Protein 2ZNE (pdb70)

Foldseek 3Di:
DLVVLVVVCCVLCPVPPQWHALVSVQVVDDLQDPDTQPSVLSQVLQVVQDPPPPRTGGSVSVVVSVVVLVVLVVLVPVLVVVPPQWAALVSLVVSCVVVPDDDDSVVSVVLQVVQAPPPPRTHTSRSVSVSVVLVVVLVVLVVVACPVPPRDGDDDPVSVVVSVVVVD/DVVLVVVVVCLCVVPPQWRALVSVQVVDDQPPPDTQDSVLSQVLQVVQVPDPPRTGGSVSVVVSVVVLVVLVVLQVVLVVVPPQWHALVSVCVSVVVVPDDDDSVVSQVLQVVQDPPPPRTHISSSSSVSVVVVVVLVVLVVVQPVVPPPDGDDDPVVVVVSVVVVD/DDPDDPDCPDPPSVD/DPDPDDDDPDDD

B-factor: mean 37.7, std 9.94, range [20.04, 76.92]

InterPro domains:
  IPR002048 EF-hand domain [PF13499] (30-88)
  IPR002048 EF-hand domain [PF13499] (93-154)
  IPR002048 EF-hand domain [PS50222] (23-58)
  IPR002048 EF-hand domain [PS50222] (90-125)
  IPR002048 EF-hand domain [PS50222] (156-191)
  IPR002048 EF-hand domain [SM00054] (27-55)
  IPR002048 EF-hand domain [SM00054] (64-92)
  IPR002048 EF-hand domain [SM00054] (94-122)
  IPR002048 EF-hand domain [SM00054] (130-158)
  IPR002048 EF-hand domain [SM00054] (160-190)
  IPR011992 EF-hand domain pair [SSF47473] (25-187)
  IPR018247 EF-Hand 1, calcium-binding site [PS00018] (36-48)
  IPR018247 EF-Hand 1, calcium-binding site [PS00018] (103-115)
  IPR051426 Peflin/Sorcin Calcium-Binding [PTHR46212] (7-190)

Nearest PDB structures (foldseek):
  5jjg-assembly1_A-2  TM=9.719E-01  e=2.486E-27  Mus musculus
  2zn9-assembly1_B  TM=9.732E-01  e=5.932E-27  Homo sapiens
  3aak-assembly1_A-2  TM=9.636E-01  e=5.932E-27  Homo sapiens
  5gqq-assembly1_C  TM=9.433E-01  e=2.791E-27  Homo sapiens
  1hqv-assembly1_A  TM=9.757E-01  e=5.372E-26  Mus musculus

Structure (mmCIF, N/CA/C/O backbone):
data_2ZNE
#
_entry.id   2ZNE
#
_cell.length_a   47.449
_cell.length_b   88.509
_cell.length_c   211.556
_cell.angle_alpha   90.00
_cell.angle_beta   90.00
_cell.angle_gamma   90.00
#
_symmetry.space_group_name_H-M   'C 2 2 21'
#
loop_
_entity.id
_entity.type
_entity.pdbx_description
1 polymer 'Programmed cell death protein 6'
2 polymer '16-meric peptide from Programmed cell death 6-interacting protein'
3 non-polymer 'ZINC ION'
4 non-polymer 'SODIUM ION'
5 water water
#
loop_
_atom_site.group_PDB
_atom_site.id
_atom_site.type_symbol
_atom_site.label_atom_id
_atom_site.label_alt_id
_atom_site.label_comp_id
_atom_site.label_asym_id
_atom_site.label_entity_id
_atom_site.label_seq_id
_atom_site.pdbx_PDB_ins_code
_atom_site.Cartn_x
_atom_site.Cartn_y
_atom_site.Cartn_z
_atom_site.occupancy
_atom_site.B_iso_or_equiv
_atom_site.auth_seq_id
_atom_site.auth_comp_id
_atom_site.auth_asym_id
_atom_site.auth_atom_id
_atom_site.pdbx_PDB_model_num
ATOM 1 N N . ASP A 1 2 ? 5.188 -19.061 10.555 1.00 51.23 24 ASP A N 1
ATOM 2 C CA . ASP A 1 2 ? 4.281 -18.053 11.170 1.00 50.00 24 ASP A CA 1
ATOM 3 C C . ASP A 1 2 ? 2.992 -17.809 10.402 1.00 48.55 24 ASP A C 1
ATOM 4 O O . ASP A 1 2 ? 2.666 -16.689 9.981 1.00 48.03 24 ASP A O 1
ATOM 9 N N . GLN A 1 3 ? 2.263 -18.908 10.269 1.00 46.89 25 GLN A N 1
ATOM 10 C CA . GLN A 1 3 ? 0.968 -18.949 9.630 1.00 45.64 25 GLN A CA 1
ATOM 11 C C . GLN A 1 3 ? -0.059 -18.111 10.366 1.00 43.87 25 GLN A C 1
ATOM 12 O O . GLN A 1 3 ? -1.056 -17.670 9.776 1.00 43.38 25 GLN A O 1
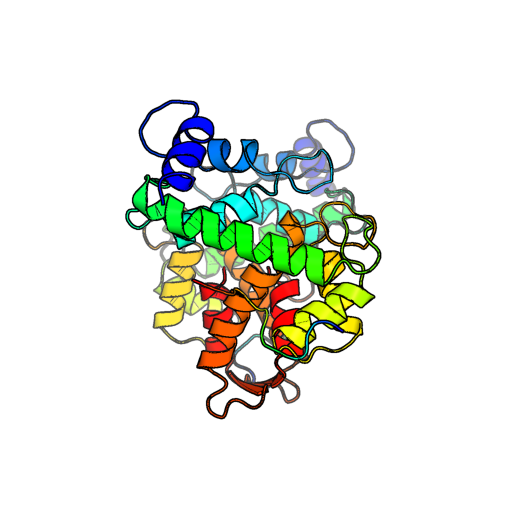ATOM 18 N N . SER A 1 4 ? 0.205 -17.868 11.650 1.00 41.75 26 SER A N 1
ATOM 19 C CA . SER A 1 4 ? -0.670 -17.047 12.468 1.00 40.31 26 SER A CA 1
ATOM 20 C C . SER A 1 4 ? -0.628 -15.588 12.027 1.00 38.99 26 SER A C 1
ATOM 21 O O . SER A 1 4 ? -1.674 -14.938 11.869 1.00 38.84 26 SER A O 1
ATOM 24 N N . PHE A 1 5 ? 0.586 -15.067 11.858 1.00 37.76 27 PHE A N 1
ATOM 25 C CA . PHE A 1 5 ? 0.748 -13.746 11.273 1.00 36.74 27 PHE A CA 1
ATOM 26 C C . PHE A 1 5 ? 0.060 -13.698 9.879 1.00 35.39 27 PHE A C 1
ATOM 27 O O . PHE A 1 5 ? -0.812 -12.861 9.632 1.00 35.27 27 PHE A O 1
ATOM 35 N N . LEU A 1 6 ? 0.423 -14.622 9.003 1.00 34.32 28 LEU A N 1
ATOM 36 C CA . LEU A 1 6 ? -0.126 -14.679 7.639 1.00 34.37 28 LEU A CA 1
ATOM 37 C C . LEU A 1 6 ? -1.649 -14.702 7.571 1.00 34.30 28 LEU A C 1
ATOM 38 O O . LEU A 1 6 ? -2.241 -14.131 6.656 1.00 34.02 28 LEU A O 1
ATOM 43 N N . TRP A 1 7 ? -2.277 -15.356 8.551 1.00 34.67 29 TRP A N 1
ATOM 44 C CA . TRP A 1 7 ? -3.729 -15.436 8.639 1.00 34.86 29 TRP A CA 1
ATOM 45 C C . TRP A 1 7 ? -4.378 -14.085 8.948 1.00 34.97 29 TRP A C 1
ATOM 46 O O . TRP A 1 7 ? -5.401 -13.733 8.359 1.00 35.07 29 TRP A O 1
ATOM 57 N N . ASN A 1 8 ? -3.763 -13.322 9.856 1.00 35.54 30 ASN A N 1
ATOM 58 C CA . ASN A 1 8 ? -4.136 -11.944 10.126 1.00 35.41 30 ASN A CA 1
ATOM 59 C C . ASN A 1 8 ? -3.955 -11.053 8.888 1.00 35.13 30 ASN A C 1
ATOM 60 O O . ASN A 1 8 ? -4.786 -10.171 8.615 1.00 34.62 30 ASN A O 1
ATOM 65 N N . VAL A 1 9 ? -2.839 -11.256 8.173 1.00 34.43 31 VAL A N 1
ATOM 66 C CA . VAL A 1 9 ? -2.570 -10.552 6.915 1.00 33.56 31 VAL A CA 1
ATOM 67 C C . VAL A 1 9 ? -3.679 -10.898 5.920 1.00 33.25 31 VAL A C 1
ATOM 68 O O . VAL A 1 9 ? -4.283 -10.005 5.345 1.00 32.24 31 VAL A O 1
ATOM 72 N N . PHE A 1 10 ? -3.950 -12.192 5.754 1.00 32.97 32 PHE A N 1
ATOM 73 C CA . PHE A 1 10 ? -4.941 -12.657 4.800 1.00 34.22 32 PHE A CA 1
ATOM 74 C C . PHE A 1 10 ? -6.282 -11.970 5.011 1.00 35.18 32 PHE A C 1
ATOM 75 O O . PHE A 1 10 ? -6.857 -11.383 4.075 1.00 34.54 32 PHE A O 1
ATOM 83 N N . GLN A 1 11 ? -6.757 -12.027 6.258 1.00 36.71 33 GLN A N 1
ATOM 84 C CA . GLN A 1 11 ? -8.028 -11.429 6.656 1.00 37.71 33 GLN A CA 1
ATOM 85 C C . GLN A 1 11 ? -8.149 -9.947 6.355 1.00 38.28 33 GLN A C 1
ATOM 86 O O . GLN A 1 11 ? -9.184 -9.489 5.909 1.00 38.80 33 GLN A O 1
ATOM 92 N N . ARG A 1 12 ? -7.095 -9.199 6.636 1.00 39.25 34 ARG A N 1
ATOM 93 C CA . ARG A 1 12 ? -6.993 -7.780 6.283 1.00 40.30 34 ARG A CA 1
ATOM 94 C C . ARG A 1 12 ? -7.047 -7.561 4.749 1.00 40.18 34 ARG A C 1
ATOM 95 O O . ARG A 1 12 ? -7.683 -6.624 4.267 1.00 40.49 34 ARG A O 1
ATOM 103 N N . VAL A 1 13 ? -6.376 -8.430 3.994 1.00 40.11 35 VAL A N 1
ATOM 104 C CA . VAL A 1 13 ? -6.298 -8.312 2.527 1.00 40.17 35 VAL A CA 1
ATOM 105 C C . VAL A 1 13 ? -7.615 -8.766 1.861 1.00 40.73 35 VAL A C 1
ATOM 106 O O . VAL A 1 13 ? -8.087 -8.146 0.906 1.00 40.78 35 VAL A O 1
ATOM 110 N N . ASP A 1 14 ? -8.199 -9.831 2.398 1.00 41.69 36 ASP A N 1
ATOM 111 C CA . ASP A 1 14 ? -9.462 -10.394 1.927 1.00 43.29 36 ASP A CA 1
ATOM 112 C C . ASP A 1 14 ? -10.652 -9.490 2.286 1.00 44.32 36 ASP A C 1
ATOM 113 O O . ASP A 1 14 ? -11.489 -9.854 3.113 1.00 43.66 36 ASP A O 1
ATOM 118 N N . LYS A 1 15 ? -10.731 -8.328 1.645 1.00 45.67 37 LYS A N 1
ATOM 119 C CA . LYS A 1 15 ? -11.596 -7.261 2.135 1.00 48.12 37 LYS A CA 1
ATOM 120 C C . LYS A 1 15 ? -13.074 -7.640 2.209 1.00 49.40 37 LYS A C 1
ATOM 121 O O . LYS A 1 15 ? -13.723 -7.378 3.216 1.00 50.00 37 LYS A O 1
ATOM 127 N N . ASP A 1 16 ? -13.589 -8.285 1.168 1.00 50.59 38 ASP A N 1
ATOM 128 C CA . ASP A 1 16 ? -14.988 -8.703 1.158 1.00 51.50 38 ASP A CA 1
ATOM 129 C C . ASP A 1 16 ? -15.279 -9.964 1.998 1.00 51.51 38 ASP A C 1
ATOM 130 O O . ASP A 1 16 ? -16.405 -10.480 1.985 1.00 51.94 38 ASP A O 1
ATOM 135 N N . ARG A 1 17 ? -14.260 -10.451 2.707 1.00 51.29 39 ARG A N 1
ATOM 136 C CA . ARG A 1 17 ? -14.340 -11.663 3.539 1.00 50.88 39 ARG A CA 1
ATOM 137 C C . ARG A 1 17 ? -14.822 -12.895 2.787 1.00 49.96 39 ARG A C 1
ATOM 138 O O . ARG A 1 17 ? -15.519 -13.730 3.360 1.00 49.72 39 ARG A O 1
ATOM 146 N N . SER A 1 18 ? -14.429 -13.018 1.515 1.00 48.68 40 SER A N 1
ATOM 147 C CA . SER A 1 18 ? -14.848 -14.153 0.675 1.00 47.17 40 SER A CA 1
ATOM 148 C C . SER A 1 18 ? -14.120 -15.454 0.979 1.00 45.72 40 SER A C 1
ATOM 149 O O . SER A 1 18 ? -14.601 -16.523 0.599 1.00 45.78 40 SER A O 1
ATOM 152 N N . GLY A 1 19 ? -12.967 -15.368 1.643 1.00 43.95 41 GLY A N 1
ATOM 153 C CA . GLY A 1 19 ? -12.141 -16.557 1.939 1.00 41.90 41 GLY A CA 1
ATOM 154 C C . GLY A 1 19 ? -11.094 -16.820 0.864 1.00 41.21 41 GLY A C 1
ATOM 155 O O . GLY A 1 19 ? -10.255 -17.734 0.983 1.00 40.75 41 GLY A O 1
ATOM 156 N N . VAL A 1 20 ? -11.162 -15.999 -0.188 1.00 40.19 42 VAL A N 1
ATOM 157 C CA . VAL A 1 20 ? -10.262 -16.028 -1.330 1.00 38.88 42 VAL A CA 1
ATOM 158 C C . VAL A 1 20 ? -9.815 -14.591 -1.589 1.00 38.18 42 VAL A C 1
ATOM 159 O O . VAL A 1 20 ? -10.642 -13.667 -1.510 1.00 38.13 42 VAL A O 1
ATOM 163 N N . ILE A 1 21 ? -8.517 -14.405 -1.865 1.00 36.76 43 ILE A N 1
ATOM 164 C CA . ILE A 1 21 ? -7.979 -13.088 -2.275 1.00 35.97 43 ILE A CA 1
ATOM 165 C C . ILE A 1 21 ? -8.002 -12.934 -3.808 1.00 36.21 43 ILE A C 1
ATOM 166 O O . ILE A 1 21 ? -7.362 -13.704 -4.543 1.00 36.23 43 ILE A O 1
ATOM 171 N N . SER A 1 22 ? -8.736 -11.927 -4.266 1.00 36.05 44 SER A N 1
ATOM 172 C CA . SER A 1 22 ? -8.883 -11.638 -5.680 1.00 36.52 44 SER A CA 1
ATOM 173 C C . SER A 1 22 ? -7.698 -10.803 -6.157 1.00 37.28 44 SER A C 1
ATOM 174 O O . SER A 1 22 ? -6.829 -10.430 -5.357 1.00 37.32 44 SER A O 1
ATOM 177 N N . ASP A 1 23 ? -7.681 -10.478 -7.451 1.00 38.16 45 ASP A N 1
ATOM 178 C CA . ASP A 1 23 ? -6.597 -9.680 -8.032 1.00 38.76 45 ASP A CA 1
ATOM 179 C C . ASP A 1 23 ? -6.645 -8.253 -7.530 1.00 37.83 45 ASP A C 1
ATOM 180 O O . ASP A 1 23 ? -5.601 -7.624 -7.310 1.00 37.45 45 ASP A O 1
ATOM 185 N N . THR A 1 24 ? -7.855 -7.732 -7.376 1.00 36.97 46 THR A N 1
ATOM 186 C CA . THR A 1 24 ? -8.002 -6.340 -6.976 1.00 37.18 46 THR A CA 1
ATOM 187 C C . THR A 1 24 ? -7.751 -6.145 -5.469 1.00 36.12 46 THR A C 1
ATOM 188 O O . THR A 1 24 ? -7.234 -5.108 -5.040 1.00 36.57 46 THR A O 1
ATOM 192 N N . GLU A 1 25 ? -8.060 -7.166 -4.688 1.00 35.06 47 GLU A N 1
ATOM 193 C CA . GLU A 1 25 ? -7.657 -7.193 -3.292 1.00 34.45 47 GLU A CA 1
ATOM 194 C C . GLU A 1 25 ? -6.125 -7.300 -3.114 1.00 33.80 47 GLU A C 1
ATOM 195 O O . GLU A 1 25 ? -5.552 -6.608 -2.279 1.00 32.35 47 GLU A O 1
ATOM 201 N N . LEU A 1 26 ? -5.461 -8.156 -3.890 1.00 33.75 48 LEU A N 1
ATOM 202 C CA . LEU A 1 26 ? -4.002 -8.309 -3.726 1.00 33.57 48 LEU A CA 1
ATOM 203 C C . LEU A 1 26 ? -3.255 -7.042 -4.094 1.00 33.68 48 LEU A C 1
ATOM 204 O O . LEU A 1 26 ? -2.277 -6.673 -3.438 1.00 33.57 48 LEU A O 1
ATOM 209 N N . GLN A 1 27 ? -3.737 -6.370 -5.135 1.00 33.96 49 GLN A N 1
ATOM 210 C CA . GLN A 1 27 ? -3.112 -5.158 -5.642 1.00 34.20 49 GLN A CA 1
ATOM 211 C C . GLN A 1 27 ? -3.092 -4.030 -4.612 1.00 34.35 49 GLN A C 1
ATOM 212 O O . GLN A 1 27 ? -2.093 -3.310 -4.476 1.00 34.61 49 GLN A O 1
ATOM 218 N N . GLN A 1 28 ? -4.194 -3.872 -3.890 1.00 34.46 50 GLN A N 1
ATOM 219 C CA . GLN A 1 28 ? -4.276 -2.841 -2.855 1.00 35.15 50 GLN A CA 1
ATOM 220 C C . GLN A 1 28 ? -3.253 -3.106 -1.731 1.00 34.55 50 GLN A C 1
ATOM 221 O O . GLN A 1 28 ? -2.579 -2.189 -1.250 1.00 35.43 50 GLN A O 1
ATOM 227 N N . ALA A 1 29 ? -3.052 -4.380 -1.417 1.00 32.70 51 ALA A N 1
ATOM 228 C CA . ALA A 1 29 ? -2.078 -4.807 -0.427 1.00 31.17 51 ALA A CA 1
ATOM 229 C C . ALA A 1 29 ? -0.593 -4.655 -0.839 1.00 30.84 51 ALA A C 1
ATOM 230 O O . ALA A 1 29 ? 0.302 -4.762 0.001 1.00 29.27 51 ALA A O 1
ATOM 232 N N . LEU A 1 30 ? -0.313 -4.433 -2.127 1.00 30.87 52 LEU A N 1
ATOM 233 C CA . LEU A 1 30 ? 1.088 -4.440 -2.578 1.00 30.59 52 LEU A CA 1
ATOM 234 C C . LEU A 1 30 ? 1.612 -3.038 -2.832 1.00 30.51 52 LEU A C 1
ATOM 235 O O . LEU A 1 30 ? 0.910 -2.210 -3.358 1.00 30.33 52 LEU A O 1
ATOM 240 N N . SER A 1 31 ? 2.854 -2.776 -2.472 1.00 32.11 53 SER A N 1
ATOM 241 C CA . SER A 1 31 ? 3.501 -1.504 -2.848 1.00 34.36 53 SER A CA 1
ATOM 242 C C . SER A 1 31 ? 4.670 -1.690 -3.835 1.00 35.45 53 SER A C 1
ATOM 243 O O . SER A 1 31 ? 5.496 -2.592 -3.671 1.00 34.61 53 SER A O 1
ATOM 246 N N . ASN A 1 32 ? 4.705 -0.850 -4.870 1.00 37.81 54 ASN A N 1
ATOM 247 C CA . ASN A 1 32 ? 5.861 -0.794 -5.791 1.00 40.58 54 ASN A CA 1
ATOM 248 C C . ASN A 1 32 ? 6.882 0.315 -5.449 1.00 41.76 54 ASN A C 1
ATOM 249 O O . ASN A 1 32 ? 7.835 0.574 -6.211 1.00 42.15 54 ASN A O 1
ATOM 254 N N . GLY A 1 33 ? 6.663 0.969 -4.304 1.00 43.26 55 GLY A N 1
ATOM 255 C CA . GLY A 1 33 ? 7.600 1.963 -3.765 1.00 43.65 55 GLY A CA 1
ATOM 256 C C . GLY A 1 33 ? 7.236 3.382 -4.170 1.00 43.99 55 GLY A C 1
ATOM 257 O O . GLY A 1 33 ? 7.853 4.357 -3.707 1.00 45.19 55 GLY A O 1
ATOM 258 N N . THR A 1 34 ? 6.249 3.498 -5.050 1.00 43.15 56 THR A N 1
ATOM 259 C CA . THR A 1 34 ? 5.849 4.774 -5.606 1.00 42.00 56 THR A CA 1
ATOM 260 C C . THR A 1 34 ? 4.383 4.947 -5.238 1.00 41.76 56 THR A C 1
ATOM 261 O O . THR A 1 34 ? 3.839 4.163 -4.417 1.00 41.35 56 THR A O 1
ATOM 265 N N . TRP A 1 35 ? 3.741 5.942 -5.860 1.00 41.03 57 TRP A N 1
ATOM 266 C CA . TRP A 1 35 ? 2.328 6.279 -5.590 1.00 40.64 57 TRP A CA 1
ATOM 267 C C . TRP A 1 35 ? 1.387 5.812 -6.703 1.00 40.63 57 TRP A C 1
ATOM 268 O O . TRP A 1 35 ? 0.222 6.242 -6.797 1.00 40.79 57 TRP A O 1
ATOM 279 N N . THR A 1 36 ? 1.906 4.925 -7.549 1.00 40.51 58 THR A N 1
ATOM 280 C CA . THR A 1 36 ? 1.110 4.271 -8.596 1.00 40.23 58 THR A CA 1
ATOM 281 C C . THR A 1 36 ? 0.726 2.889 -8.109 1.00 39.60 58 THR A C 1
ATOM 282 O O . THR A 1 36 ? 1.503 2.258 -7.381 1.00 39.63 58 THR A O 1
ATOM 286 N N . PRO A 1 37 ? -0.483 2.423 -8.486 1.00 38.85 59 PRO A N 1
ATOM 287 C CA . PRO A 1 37 ? -0.924 1.076 -8.153 1.00 37.92 59 PRO A CA 1
ATOM 288 C C . PRO A 1 37 ? 0.030 0.015 -8.716 1.00 36.97 59 PRO A C 1
ATOM 289 O O . PRO A 1 37 ? 0.550 0.172 -9.823 1.00 36.53 59 PRO A O 1
ATOM 293 N N . PHE A 1 38 ? 0.249 -1.042 -7.937 1.00 34.59 60 PHE A N 1
ATOM 294 C CA . PHE A 1 38 ? 1.106 -2.143 -8.329 1.00 32.85 60 PHE A CA 1
ATOM 295 C C . PHE A 1 38 ? 0.619 -2.646 -9.690 1.00 31.92 60 PHE A C 1
ATOM 296 O O . PHE A 1 38 ? -0.573 -2.828 -9.881 1.00 32.04 60 PHE A O 1
ATOM 304 N N . ASN A 1 39 ? 1.541 -2.829 -10.634 1.00 31.42 61 ASN A N 1
ATOM 305 C CA . ASN A 1 39 ? 1.219 -3.310 -11.995 1.00 31.16 61 ASN A CA 1
ATOM 306 C C . ASN A 1 39 ? 0.148 -4.423 -11.990 1.00 30.81 61 ASN A C 1
ATOM 307 O O . ASN A 1 39 ? 0.389 -5.506 -11.463 1.00 30.91 61 ASN A O 1
ATOM 312 N N . PRO A 1 40 ? -1.060 -4.143 -12.528 1.00 30.96 62 PRO A N 1
ATOM 313 C CA . PRO A 1 40 ? -2.130 -5.161 -12.496 1.00 30.50 62 PRO A CA 1
ATOM 314 C C . PRO A 1 40 ? -1.828 -6.436 -13.288 1.00 30.38 62 PRO A C 1
ATOM 315 O O . PRO A 1 40 ? -2.346 -7.504 -12.954 1.00 30.29 62 PRO A O 1
ATOM 319 N N . VAL A 1 41 ? -0.997 -6.326 -14.326 1.00 30.33 63 VAL A N 1
ATOM 320 C CA . VAL A 1 41 ? -0.546 -7.510 -15.059 1.00 29.69 63 VAL A CA 1
ATOM 321 C C . VAL A 1 41 ? 0.352 -8.370 -14.166 1.00 28.60 63 VAL A C 1
ATOM 322 O O . VAL A 1 41 ? 0.196 -9.565 -14.130 1.00 28.42 63 VAL A O 1
ATOM 326 N N . THR A 1 42 ? 1.290 -7.748 -13.453 1.00 28.80 64 THR A N 1
ATOM 327 C CA . THR A 1 42 ? 2.137 -8.448 -12.496 1.00 29.21 64 THR A CA 1
ATOM 328 C C . THR A 1 42 ? 1.303 -9.149 -11.409 1.00 29.28 64 THR A C 1
ATOM 329 O O . THR A 1 42 ? 1.593 -10.306 -11.051 1.00 28.84 64 THR A O 1
ATOM 333 N N . VAL A 1 43 ? 0.277 -8.440 -10.920 1.00 28.58 65 VAL A N 1
ATOM 334 C CA . VAL A 1 43 ? -0.668 -8.957 -9.926 1.00 29.75 65 VAL A CA 1
ATOM 335 C C . VAL A 1 43 ? -1.347 -10.238 -10.429 1.00 29.89 65 VAL A C 1
ATOM 336 O O . VAL A 1 43 ? -1.378 -11.246 -9.719 1.00 30.18 65 VAL A O 1
ATOM 340 N N . ARG A 1 44 ? -1.897 -10.183 -11.646 1.00 30.25 66 ARG A N 1
ATOM 341 C CA . ARG A 1 44 ? -2.590 -11.327 -12.251 1.00 31.15 66 ARG A CA 1
ATOM 342 C C . ARG A 1 44 ? -1.686 -12.544 -12.505 1.00 29.99 66 ARG A C 1
ATOM 343 O O . ARG A 1 44 ? -2.106 -13.699 -12.327 1.00 29.79 66 ARG A O 1
ATOM 351 N N . SER A 1 45 ? -0.450 -12.286 -12.913 1.00 28.63 67 SER A N 1
ATOM 352 C CA . SER A 1 45 ? 0.558 -13.358 -13.048 1.00 27.79 67 SER A CA 1
ATOM 353 C C . SER A 1 45 ? 0.876 -14.031 -11.705 1.00 27.03 67 SER A C 1
ATOM 354 O O . SER A 1 45 ? 0.972 -15.243 -11.627 1.00 26.66 67 SER A O 1
ATOM 357 N N . ILE A 1 46 ? 1.074 -13.240 -10.656 1.00 27.00 68 ILE A N 1
ATOM 358 C CA . ILE A 1 46 ? 1.310 -13.796 -9.315 1.00 27.23 68 ILE A CA 1
ATOM 359 C C . ILE A 1 46 ? 0.099 -14.639 -8.878 1.00 28.15 68 ILE A C 1
ATOM 360 O O . ILE A 1 46 ? 0.280 -15.755 -8.411 1.00 28.51 68 ILE A O 1
ATOM 365 N N . ILE A 1 47 ? -1.121 -14.133 -9.060 1.00 29.66 69 ILE A N 1
ATOM 366 C CA . ILE A 1 47 ? -2.324 -14.945 -8.756 1.00 31.85 69 ILE A CA 1
ATOM 367 C C . ILE A 1 47 ? -2.334 -16.275 -9.548 1.00 32.89 69 ILE A C 1
ATOM 368 O O . ILE A 1 47 ? -2.539 -17.320 -8.957 1.00 33.38 69 ILE A O 1
ATOM 373 N N . SER A 1 48 ? -2.101 -16.219 -10.875 1.00 34.07 70 SER A N 1
ATOM 374 C CA . SER A 1 48 ? -2.013 -17.419 -11.740 1.00 34.72 70 SER A CA 1
ATOM 375 C C . SER A 1 48 ? -0.971 -18.450 -11.309 1.00 35.45 70 SER A C 1
ATOM 376 O O . SER A 1 48 ? -1.223 -19.659 -11.314 1.00 35.48 70 SER A O 1
ATOM 379 N N . MET A 1 49 ? 0.212 -17.963 -10.972 1.00 35.78 71 MET A N 1
ATOM 380 C CA . MET A 1 49 ? 1.304 -18.795 -10.498 1.00 36.53 71 MET A CA 1
ATOM 381 C C . MET A 1 49 ? 0.966 -19.602 -9.249 1.00 36.27 71 MET A C 1
ATOM 382 O O . MET A 1 49 ? 1.472 -20.703 -9.097 1.00 36.43 71 MET A O 1
ATOM 387 N N . PHE A 1 50 ? 0.119 -19.065 -8.367 1.00 36.35 72 PHE A N 1
ATOM 388 C CA . PHE A 1 50 ? -0.154 -19.717 -7.087 1.00 36.82 72 PHE A CA 1
ATOM 389 C C . PHE A 1 50 ? -1.577 -20.268 -6.928 1.00 38.59 72 PHE A C 1
ATOM 390 O O . PHE A 1 50 ? -1.817 -21.113 -6.074 1.00 39.03 72 PHE A O 1
ATOM 398 N N . ASP A 1 51 ? -2.525 -19.798 -7.727 1.00 40.09 73 ASP A N 1
ATOM 399 C CA . ASP A 1 51 ? -3.868 -20.374 -7.696 1.00 41.92 73 ASP A CA 1
ATOM 400 C C . ASP A 1 51 ? -3.810 -21.783 -8.308 1.00 43.67 73 ASP A C 1
ATOM 401 O O . ASP A 1 51 ? -3.272 -21.979 -9.403 1.00 44.20 73 ASP A O 1
ATOM 406 N N . ARG A 1 52 ? -4.320 -22.770 -7.577 1.00 45.84 74 ARG A N 1
ATOM 407 C CA . ARG A 1 52 ? -4.245 -24.170 -8.011 1.00 47.55 74 ARG A CA 1
ATOM 408 C C . ARG A 1 52 ? -5.636 -24.711 -8.364 1.00 48.39 74 ARG A C 1
ATOM 409 O O . ARG A 1 52 ? -5.793 -25.863 -8.758 1.00 48.60 74 ARG A O 1
ATOM 417 N N . GLU A 1 53 ? -6.635 -23.850 -8.226 1.00 49.11 75 GLU A N 1
ATOM 418 C CA . GLU A 1 53 ? -8.024 -24.249 -8.287 1.00 50.01 75 GLU A CA 1
ATOM 419 C C . GLU A 1 53 ? -8.700 -23.508 -9.432 1.00 50.08 75 GLU A C 1
ATOM 420 O O . GLU A 1 53 ? -9.905 -23.654 -9.638 1.00 50.87 75 GLU A O 1
ATOM 426 N N . ASN A 1 54 ? -7.914 -22.719 -10.168 1.00 49.90 76 ASN A N 1
ATOM 427 C CA . ASN A 1 54 ? -8.391 -21.920 -11.304 1.00 49.93 76 ASN A CA 1
ATOM 428 C C . ASN A 1 54 ? -9.618 -21.074 -10.987 1.00 49.31 76 ASN A C 1
ATOM 429 O O . ASN A 1 54 ? -10.620 -21.111 -11.710 1.00 49.69 76 ASN A O 1
ATOM 434 N N . LYS A 1 55 ? -9.518 -20.297 -9.912 1.00 48.34 77 LYS A N 1
ATOM 435 C CA . LYS A 1 55 ? -10.622 -19.493 -9.397 1.00 46.89 77 LYS A CA 1
ATOM 436 C C . LYS A 1 55 ? -10.376 -17.999 -9.489 1.00 46.20 77 LYS A C 1
ATOM 437 O O . LYS A 1 55 ? -11.149 -17.225 -8.914 1.00 46.20 77 LYS A O 1
ATOM 443 N N . ALA A 1 56 ? -9.310 -17.589 -10.190 1.00 44.77 78 ALA A N 1
ATOM 444 C CA . ALA A 1 56 ? -8.895 -16.176 -10.222 1.00 43.22 78 ALA A CA 1
ATOM 445 C C . ALA A 1 56 ? -8.617 -15.581 -8.816 1.00 42.51 78 ALA A C 1
ATOM 446 O O . ALA A 1 56 ? -8.929 -14.414 -8.527 1.00 42.03 78 ALA A O 1
ATOM 448 N N . GLY A 1 57 ? -8.006 -16.376 -7.948 1.00 41.34 79 GLY A N 1
ATOM 449 C CA . GLY A 1 57 ? -7.765 -15.902 -6.612 1.00 39.82 79 GLY A CA 1
ATOM 450 C C . GLY A 1 57 ? -6.933 -16.858 -5.824 1.00 39.05 79 GLY A C 1
ATOM 451 O O . GLY A 1 57 ? -6.697 -17.982 -6.249 1.00 38.33 79 GLY A O 1
ATOM 452 N N . VAL A 1 58 ? -6.465 -16.407 -4.664 1.00 38.14 80 VAL A N 1
ATOM 453 C CA . VAL A 1 58 ? -5.750 -17.334 -3.775 1.00 37.14 80 VAL A CA 1
ATOM 454 C C . VAL A 1 58 ? -6.484 -17.524 -2.436 1.00 37.14 80 VAL A C 1
ATOM 455 O O . VAL A 1 58 ? -6.990 -16.570 -1.847 1.00 36.61 80 VAL A O 1
ATOM 459 N N . ASN A 1 59 ? -6.569 -18.763 -1.984 1.00 37.59 81 ASN A N 1
ATOM 460 C CA . ASN A 1 59 ? -7.022 -19.020 -0.618 1.00 38.21 81 ASN A CA 1
ATOM 461 C C . ASN A 1 59 ? -5.849 -18.866 0.343 1.00 37.89 81 ASN A C 1
ATOM 462 O O . ASN A 1 59 ? -4.764 -18.424 -0.068 1.00 38.03 81 ASN A O 1
ATOM 467 N N . PHE A 1 60 ? -6.049 -19.214 1.616 1.00 37.17 82 PHE A N 1
ATOM 468 C CA . PHE A 1 60 ? -5.024 -18.939 2.618 1.00 36.31 82 PHE A CA 1
ATOM 469 C C . PHE A 1 60 ? -3.742 -19.714 2.351 1.00 36.05 82 PHE A C 1
ATOM 470 O O . PHE A 1 60 ? -2.638 -19.177 2.455 1.00 35.05 82 PHE A O 1
ATOM 478 N N . SER A 1 61 ? -3.888 -20.983 2.022 1.00 35.74 83 SER A N 1
ATOM 479 C CA . SER A 1 61 ? -2.725 -21.816 1.856 1.00 36.19 83 SER A CA 1
ATOM 480 C C . SER A 1 61 ? -1.837 -21.305 0.707 1.00 35.78 83 SER A C 1
ATOM 481 O O . SER A 1 61 ? -0.592 -21.295 0.810 1.00 36.31 83 SER A O 1
ATOM 484 N N . GLU A 1 62 ? -2.498 -20.888 -0.373 1.00 34.36 84 GLU A N 1
ATOM 485 C CA . GLU A 1 62 ? -1.867 -20.418 -1.587 1.00 33.46 84 GLU A CA 1
ATOM 486 C C . GLU A 1 62 ? -1.279 -19.025 -1.342 1.00 32.14 84 GLU A C 1
ATOM 487 O O . GLU A 1 62 ? -0.211 -18.716 -1.854 1.00 31.46 84 GLU A O 1
ATOM 493 N N . PHE A 1 63 ? -1.987 -18.192 -0.578 1.00 31.36 85 PHE A N 1
ATOM 494 C CA . PHE A 1 63 ? -1.446 -16.904 -0.133 1.00 31.13 85 PHE A CA 1
ATOM 495 C C . PHE A 1 63 ? -0.117 -17.069 0.614 1.00 30.86 85 PHE A C 1
ATOM 496 O O . PHE A 1 63 ? 0.768 -16.211 0.508 1.00 29.80 85 PHE A O 1
ATOM 504 N N . THR A 1 64 ? 0.058 -18.176 1.340 1.00 30.82 86 THR A N 1
ATOM 505 C CA . THR A 1 64 ? 1.343 -18.344 2.037 1.00 31.51 86 THR A CA 1
ATOM 506 C C . THR A 1 64 ? 2.490 -18.429 1.008 1.00 30.44 86 THR A C 1
ATOM 507 O O . THR A 1 64 ? 3.570 -17.880 1.245 1.00 30.30 86 THR A O 1
ATOM 511 N N . GLY A 1 65 ? 2.240 -19.097 -0.120 1.00 29.92 87 GLY A N 1
ATOM 512 C CA . GLY A 1 65 ? 3.168 -19.106 -1.277 1.00 29.52 87 GLY A CA 1
ATOM 513 C C . GLY A 1 65 ? 3.368 -17.690 -1.807 1.00 28.86 87 GLY A C 1
ATOM 514 O O . GLY A 1 65 ? 4.488 -17.237 -1.993 1.00 29.29 87 GLY A O 1
ATOM 515 N N . VAL A 1 66 ? 2.268 -16.968 -1.986 1.00 28.88 88 VAL A N 1
ATOM 516 C CA . VAL A 1 66 ? 2.306 -15.590 -2.449 1.00 28.77 88 VAL A CA 1
ATOM 517 C C . VAL A 1 66 ? 3.169 -14.686 -1.563 1.00 29.05 88 VAL A C 1
ATOM 518 O O . VAL A 1 66 ? 4.078 -13.992 -2.070 1.00 28.83 88 VAL A O 1
ATOM 522 N N . TRP A 1 67 ? 2.892 -14.692 -0.258 1.00 28.00 89 TRP A N 1
ATOM 523 C CA . TRP A 1 67 ? 3.644 -13.887 0.686 1.00 27.85 89 TRP A CA 1
ATOM 524 C C . TRP A 1 67 ? 5.160 -14.183 0.621 1.00 27.56 89 TRP A C 1
ATOM 525 O O . TRP A 1 67 ? 5.977 -13.257 0.649 1.00 28.09 89 TRP A O 1
ATOM 536 N N . LYS A 1 68 ? 5.523 -15.458 0.569 1.00 27.63 90 LYS A N 1
ATOM 537 C CA . LYS A 1 68 ? 6.923 -15.881 0.476 1.00 28.93 90 LYS A CA 1
ATOM 538 C C . LYS A 1 68 ? 7.588 -15.413 -0.805 1.00 28.77 90 LYS A C 1
ATOM 539 O O . LYS A 1 68 ? 8.761 -15.023 -0.789 1.00 30.15 90 LYS A O 1
ATOM 545 N N . TYR A 1 69 ? 6.847 -15.487 -1.910 1.00 28.43 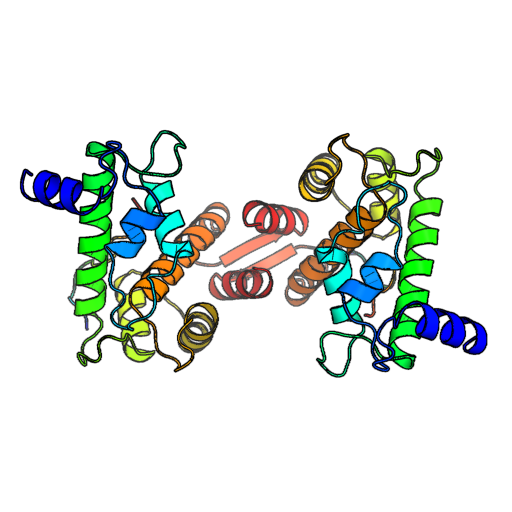91 TYR A N 1
ATOM 546 C CA . TYR A 1 69 ? 7.315 -15.083 -3.224 1.00 28.77 91 TYR A CA 1
ATOM 547 C C . TYR A 1 69 ? 7.539 -13.601 -3.296 1.00 28.42 91 TYR A C 1
ATOM 548 O O . TYR A 1 69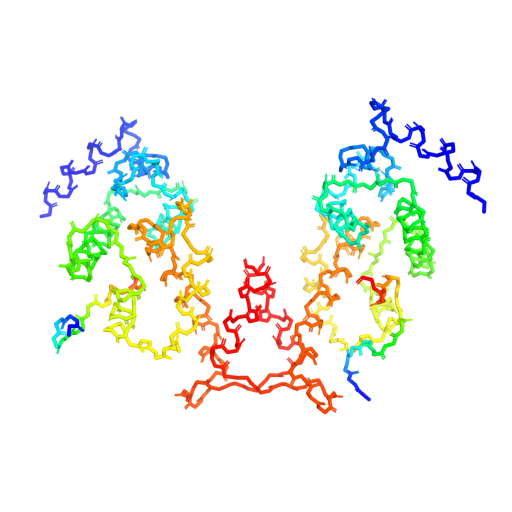 ? 8.601 -13.179 -3.721 1.00 28.14 91 TYR A O 1
ATOM 557 N N . ILE A 1 70 ? 6.564 -12.804 -2.869 1.00 28.74 92 ILE A N 1
ATOM 558 C CA . ILE A 1 70 ? 6.757 -11.356 -2.845 1.00 29.03 92 ILE A CA 1
ATOM 559 C C . ILE A 1 70 ? 7.947 -10.973 -1.955 1.00 29.43 92 ILE A C 1
ATOM 560 O O . ILE A 1 70 ? 8.790 -10.178 -2.356 1.00 29.67 92 ILE A O 1
ATOM 565 N N . THR A 1 71 ? 7.989 -11.536 -0.744 1.00 29.42 93 THR A N 1
ATOM 566 C CA . THR A 1 71 ? 9.060 -11.299 0.201 1.00 29.63 93 THR A CA 1
ATOM 567 C C . THR A 1 71 ? 10.420 -11.699 -0.377 1.00 29.61 93 THR A C 1
ATOM 568 O O . THR A 1 71 ? 11.380 -10.964 -0.211 1.00 28.69 93 THR A O 1
ATOM 572 N N . ASP A 1 72 ? 10.510 -12.868 -1.015 1.00 31.02 94 ASP A N 1
ATOM 573 C CA . ASP A 1 72 ? 11.772 -13.246 -1.675 1.00 33.04 94 ASP A CA 1
ATOM 574 C C . ASP A 1 72 ? 12.180 -12.254 -2.760 1.00 33.30 94 ASP A C 1
ATOM 575 O O . ASP A 1 72 ? 13.356 -11.914 -2.834 1.00 34.10 94 ASP A O 1
ATOM 580 N N . TRP A 1 73 ? 11.227 -11.739 -3.541 1.00 33.05 95 TRP A N 1
ATOM 581 C CA . TRP A 1 73 ? 11.543 -10.678 -4.517 1.00 33.26 95 TRP A CA 1
ATOM 582 C C . TRP A 1 73 ? 11.934 -9.309 -3.923 1.00 33.61 95 TRP A C 1
ATOM 583 O O . TRP A 1 73 ? 12.769 -8.619 -4.520 1.00 33.73 95 TRP A O 1
ATOM 594 N N . GLN A 1 74 ? 11.311 -8.879 -2.816 1.00 33.79 96 GLN A N 1
ATOM 595 C CA . GLN A 1 74 ? 11.699 -7.614 -2.164 1.00 34.08 96 GLN A CA 1
ATOM 596 C C . GLN A 1 74 ? 13.159 -7.712 -1.734 1.00 34.14 96 GLN A C 1
ATOM 597 O O . GLN A 1 74 ? 13.920 -6.774 -1.909 1.00 34.00 96 GLN A O 1
ATOM 603 N N . ASN A 1 75 ? 13.543 -8.867 -1.202 1.00 34.67 97 ASN A N 1
ATOM 604 C CA . ASN A 1 75 ? 14.915 -9.118 -0.783 1.00 36.05 97 ASN A CA 1
ATOM 605 C C . ASN A 1 75 ? 15.923 -9.081 -1.952 1.00 36.47 97 ASN A C 1
ATOM 606 O O . ASN A 1 75 ? 16.936 -8.390 -1.868 1.00 36.17 97 ASN A O 1
ATOM 611 N N . VAL A 1 76 ? 15.606 -9.763 -3.053 1.00 36.04 98 VAL A N 1
ATOM 612 C CA . VAL A 1 76 ? 16.392 -9.621 -4.283 1.00 36.13 98 VAL A CA 1
ATOM 613 C C . VAL A 1 76 ? 16.416 -8.184 -4.850 1.00 36.03 98 VAL A C 1
ATOM 614 O O . VAL A 1 76 ? 17.459 -7.679 -5.239 1.00 35.71 98 VAL A O 1
ATOM 618 N N . PHE A 1 77 ? 15.270 -7.524 -4.888 1.00 36.53 99 PHE A N 1
ATOM 619 C CA . PHE A 1 77 ? 15.218 -6.170 -5.405 1.00 36.72 99 PHE A CA 1
ATOM 620 C C . PHE A 1 77 ? 16.132 -5.230 -4.606 1.00 38.43 99 PHE A C 1
ATOM 621 O O . PHE A 1 77 ? 16.770 -4.322 -5.192 1.00 37.69 99 PHE A O 1
ATOM 629 N N . ARG A 1 78 ? 16.162 -5.426 -3.274 1.00 39.29 100 ARG A N 1
ATOM 630 C CA . ARG A 1 78 ? 17.059 -4.674 -2.379 1.00 39.77 100 ARG A CA 1
ATOM 631 C C . ARG A 1 78 ? 18.509 -5.106 -2.533 1.00 39.57 100 ARG A C 1
ATOM 632 O O . ARG A 1 78 ? 19.378 -4.258 -2.637 1.00 39.30 100 ARG A O 1
ATOM 640 N N . THR A 1 79 ? 18.771 -6.414 -2.531 1.00 40.50 101 THR A N 1
ATOM 641 C CA . THR A 1 79 ? 20.131 -6.939 -2.783 1.00 41.55 101 THR A CA 1
ATOM 642 C C . THR A 1 79 ? 20.814 -6.258 -3.978 1.00 42.50 101 THR A C 1
ATOM 643 O O . THR A 1 79 ? 21.998 -5.908 -3.890 1.00 43.00 101 THR A O 1
ATOM 647 N N . TYR A 1 80 ? 20.063 -6.057 -5.073 1.00 42.73 102 TYR A N 1
ATOM 648 C CA . TYR A 1 80 ? 20.603 -5.479 -6.312 1.00 42.66 102 TYR A CA 1
ATOM 649 C C . TYR A 1 80 ? 20.411 -3.992 -6.492 1.00 43.28 102 TYR A C 1
ATOM 650 O O . TYR A 1 80 ? 21.120 -3.388 -7.298 1.00 43.82 102 TYR A O 1
ATOM 659 N N . ASP A 1 81 ? 19.481 -3.385 -5.760 1.00 44.05 103 ASP A N 1
ATOM 660 C CA . ASP A 1 81 ? 19.439 -1.926 -5.719 1.00 45.16 103 ASP A CA 1
ATOM 661 C C . ASP A 1 81 ? 20.468 -1.459 -4.670 1.00 46.98 103 ASP A C 1
ATOM 662 O O . ASP A 1 81 ? 20.126 -1.149 -3.520 1.00 47.74 103 ASP A O 1
ATOM 667 N N . ARG A 1 82 ? 21.734 -1.441 -5.078 1.00 48.85 104 ARG A N 1
ATOM 668 C CA . ARG A 1 82 ? 22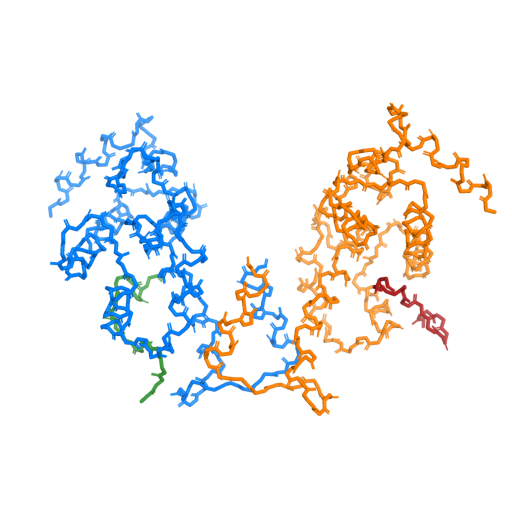.868 -1.217 -4.169 1.00 50.11 104 ARG A CA 1
ATOM 669 C C . ARG A 1 82 ? 23.058 0.250 -3.826 1.00 50.55 104 ARG A C 1
ATOM 670 O O . ARG A 1 82 ? 23.727 0.572 -2.837 1.00 51.12 104 ARG A O 1
ATOM 678 N N . ASP A 1 83 ? 22.475 1.129 -4.639 1.00 50.90 105 ASP A N 1
ATOM 679 C CA . ASP A 1 83 ? 22.572 2.560 -4.417 1.00 51.24 105 ASP A CA 1
ATOM 680 C C . ASP A 1 83 ? 21.310 3.153 -3.797 1.00 51.07 105 ASP A C 1
ATOM 681 O O . ASP A 1 83 ? 21.121 4.379 -3.799 1.00 50.65 105 ASP A O 1
ATOM 686 N N . ASN A 1 84 ? 20.427 2.280 -3.309 1.00 50.97 106 ASN A N 1
ATOM 687 C CA . ASN A 1 84 ? 19.235 2.708 -2.576 1.00 50.70 106 ASN A CA 1
ATOM 688 C C . ASN A 1 84 ? 18.453 3.874 -3.217 1.00 49.78 106 ASN A C 1
ATOM 689 O O . ASN A 1 84 ? 18.087 4.838 -2.536 1.00 50.11 106 ASN A O 1
ATOM 694 N N . SER A 1 85 ? 18.195 3.778 -4.524 1.00 48.69 107 SER A N 1
ATOM 695 C CA . SER A 1 85 ? 17.241 4.675 -5.202 1.00 46.97 107 SER A CA 1
ATOM 696 C C . SER A 1 85 ? 15.778 4.288 -4.959 1.00 46.23 107 SER A C 1
ATOM 697 O O . SER A 1 85 ? 14.868 5.117 -5.108 1.00 45.28 107 SER A O 1
ATOM 700 N N . GLY A 1 86 ? 15.544 3.019 -4.630 1.00 45.32 108 GLY A N 1
ATOM 701 C CA . GLY A 1 86 ? 14.190 2.479 -4.691 1.00 45.04 108 GLY A CA 1
ATOM 702 C C . GLY A 1 86 ? 13.700 2.291 -6.130 1.00 44.97 108 GLY A C 1
ATOM 703 O O . GLY A 1 86 ? 12.485 2.314 -6.388 1.00 44.51 108 GLY A O 1
ATOM 704 N N . MET A 1 87 ? 14.656 2.160 -7.058 1.00 44.28 109 MET A N 1
ATOM 705 C CA . MET A 1 87 ? 14.429 1.725 -8.443 1.00 44.17 109 MET A CA 1
ATOM 706 C C . MET A 1 87 ? 15.658 0.939 -8.834 1.00 43.22 109 MET A C 1
ATOM 707 O O . MET A 1 87 ? 16.737 1.200 -8.324 1.00 42.82 109 MET A O 1
ATOM 712 N N . ILE A 1 88 ? 15.520 -0.031 -9.726 1.00 42.38 110 ILE A N 1
ATOM 713 C CA . ILE A 1 88 ? 16.715 -0.712 -10.237 1.00 41.48 110 ILE A CA 1
ATOM 714 C C . ILE A 1 88 ? 17.192 -0.066 -11.560 1.00 41.49 110 ILE A C 1
ATOM 715 O O . ILE A 1 88 ? 16.372 0.232 -12.430 1.00 40.63 110 ILE A O 1
ATOM 720 N N . ASP A 1 89 ? 18.506 0.192 -11.662 1.00 41.66 111 ASP A N 1
ATOM 721 C CA . ASP A 1 89 ? 19.096 0.838 -12.862 1.00 42.47 111 ASP A CA 1
ATOM 722 C C . ASP A 1 89 ? 19.707 -0.175 -13.836 1.00 42.61 111 ASP A C 1
ATOM 723 O O . ASP A 1 89 ? 19.950 -1.334 -13.473 1.00 41.95 111 ASP A O 1
ATOM 728 N N . LYS A 1 90 ? 19.966 0.285 -15.064 1.00 44.07 112 LYS A N 1
ATOM 729 C CA . LYS A 1 90 ? 20.602 -0.521 -16.120 1.00 44.69 112 LYS A CA 1
ATOM 730 C C . LYS A 1 90 ? 21.749 -1.385 -15.598 1.00 45.47 112 LYS A C 1
ATOM 731 O O . LYS A 1 90 ? 21.749 -2.606 -15.811 1.00 46.02 112 LYS A O 1
ATOM 737 N N . ASN A 1 91 ? 22.712 -0.767 -14.900 1.00 45.89 113 ASN A N 1
ATOM 738 C CA . ASN A 1 91 ? 23.852 -1.503 -14.317 1.00 46.50 113 ASN A CA 1
ATOM 739 C C . ASN A 1 91 ? 23.394 -2.499 -13.253 1.00 45.66 113 ASN A C 1
ATOM 740 O O . ASN A 1 91 ? 23.934 -3.602 -13.140 1.00 45.57 113 ASN A O 1
ATOM 745 N N . GLU A 1 92 ? 22.388 -2.103 -12.482 1.00 45.04 114 GLU A N 1
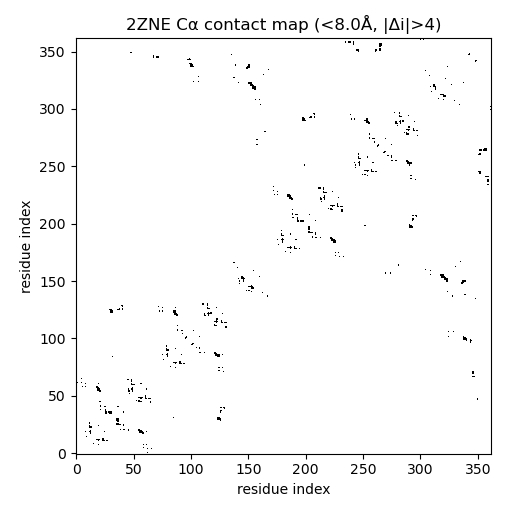ATOM 746 C CA . GLU A 1 92 ? 21.869 -2.949 -11.419 1.00 44.34 114 GLU A CA 1
ATOM 747 C C . GLU A 1 92 ? 21.106 -4.150 -11.998 1.00 43.35 114 GLU A C 1
ATOM 748 O O . GLU A 1 92 ? 21.296 -5.293 -11.539 1.00 42.62 114 GLU A O 1
ATOM 754 N N . LEU A 1 93 ? 20.288 -3.892 -13.019 1.00 42.53 115 LEU A N 1
ATOM 755 C CA . LEU A 1 93 ? 19.654 -4.952 -13.816 1.00 42.49 115 LEU A CA 1
ATOM 756 C C . LEU A 1 93 ? 20.673 -5.960 -14.379 1.00 42.92 115 LEU A C 1
ATOM 757 O O . LEU A 1 93 ? 20.462 -7.189 -14.281 1.00 42.43 115 LEU A O 1
ATOM 762 N N . LYS A 1 94 ? 21.786 -5.445 -14.926 1.00 42.80 116 LYS A N 1
ATOM 763 C CA . LYS A 1 94 ? 22.850 -6.298 -15.446 1.00 43.14 116 LYS A CA 1
ATOM 764 C C . LYS A 1 94 ? 23.418 -7.201 -14.352 1.00 42.69 116 LYS A C 1
ATOM 765 O O . LYS A 1 94 ? 23.595 -8.408 -14.564 1.00 42.42 116 LYS A O 1
ATOM 771 N N . GLN A 1 95 ? 23.685 -6.624 -13.181 1.00 42.45 117 GLN A N 1
ATOM 772 C CA . GLN A 1 95 ? 24.154 -7.411 -12.028 1.00 42.14 117 GLN A CA 1
ATOM 773 C C . GLN A 1 95 ? 23.115 -8.431 -11.577 1.00 40.59 117 GLN A C 1
ATOM 774 O O . GLN A 1 95 ? 23.454 -9.561 -11.239 1.00 40.55 117 GLN A O 1
ATOM 780 N N . ALA A 1 96 ? 21.850 -8.021 -11.577 1.00 39.99 118 ALA A N 1
ATOM 781 C CA . ALA A 1 96 ? 20.727 -8.886 -11.158 1.00 38.93 118 ALA A CA 1
ATOM 782 C C . ALA A 1 96 ? 20.58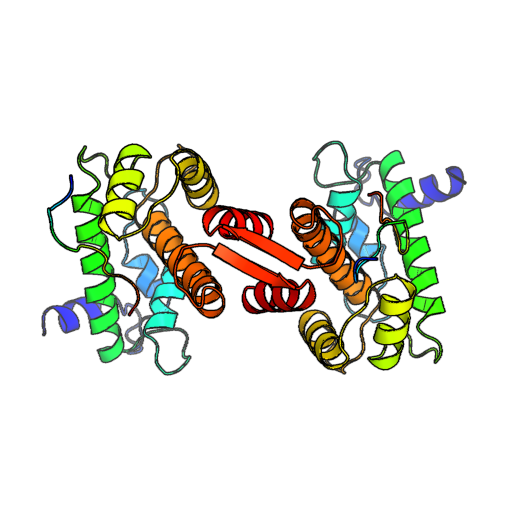2 -10.114 -12.040 1.00 38.10 118 ALA A C 1
ATOM 783 O O . ALA A 1 96 ? 20.686 -11.263 -11.569 1.00 37.83 118 ALA A O 1
ATOM 785 N N . LEU A 1 97 ? 20.343 -9.868 -13.324 1.00 38.09 119 LEU A N 1
ATOM 786 C CA . LEU A 1 97 ? 20.111 -10.946 -14.291 1.00 37.93 119 LEU A CA 1
ATOM 787 C C . LEU A 1 97 ? 21.305 -11.873 -14.385 1.00 37.87 119 LEU A C 1
ATOM 788 O O . LEU A 1 97 ? 21.162 -13.106 -14.438 1.00 38.09 119 LEU A O 1
ATOM 793 N N . SER A 1 98 ? 22.489 -11.277 -14.382 1.00 38.20 120 SER A N 1
ATOM 794 C CA . SER A 1 98 ? 23.726 -12.045 -14.316 1.00 38.96 120 SER A CA 1
ATOM 795 C C . SER A 1 98 ? 23.791 -12.884 -13.046 1.00 38.56 120 SER A C 1
ATOM 796 O O . SER A 1 98 ? 24.060 -14.086 -13.098 1.00 39.24 120 SER A O 1
ATOM 799 N N . GLY A 1 99 ? 23.521 -12.256 -11.908 1.00 38.17 121 GLY A N 1
ATOM 800 C CA . GLY A 1 99 ? 23.398 -12.985 -10.653 1.00 37.46 121 GLY A CA 1
ATOM 801 C C . GLY A 1 99 ? 22.410 -14.135 -10.728 1.00 37.33 121 GLY A C 1
ATOM 802 O O . GLY A 1 99 ? 22.632 -15.181 -10.097 1.00 36.86 121 GLY A O 1
ATOM 803 N N . PHE A 1 100 ? 21.325 -13.955 -11.508 1.00 36.84 122 PHE A N 1
ATOM 804 C CA . PHE A 1 100 ? 20.284 -14.998 -11.673 1.00 36.11 122 PHE A CA 1
ATOM 805 C C . PHE A 1 100 ? 20.771 -16.146 -12.529 1.00 36.15 122 PHE A C 1
ATOM 806 O O . PHE A 1 100 ? 20.208 -17.233 -12.499 1.00 36.01 122 PHE A O 1
ATOM 814 N N . GLY A 1 101 ? 21.821 -15.891 -13.300 1.00 36.51 123 GLY A N 1
ATOM 815 C CA . GLY A 1 101 ? 22.373 -16.896 -14.202 1.00 37.37 123 GLY A CA 1
ATOM 816 C C . GLY A 1 101 ? 21.959 -16.742 -15.657 1.00 37.37 123 GLY A C 1
ATOM 817 O O . GLY A 1 101 ? 21.999 -17.704 -16.398 1.00 38.64 123 GLY A O 1
ATOM 818 N N . TYR A 1 102 ? 21.543 -15.548 -16.061 1.00 37.25 124 TYR A N 1
ATOM 819 C CA . TYR A 1 102 ? 21.293 -15.259 -17.469 1.00 37.48 124 TYR A CA 1
ATOM 820 C C . TYR A 1 102 ? 22.576 -14.626 -18.020 1.00 38.24 124 TYR A C 1
ATOM 821 O O . TYR A 1 102 ? 23.178 -13.792 -17.346 1.00 38.22 124 TYR A O 1
ATOM 830 N N . ARG A 1 103 ? 22.993 -15.034 -19.223 1.00 38.94 125 ARG A N 1
ATOM 831 C CA . ARG A 1 103 ? 24.125 -14.393 -19.927 1.00 40.22 125 ARG A CA 1
ATOM 832 C C . ARG A 1 103 ? 23.523 -13.623 -21.088 1.00 40.54 125 ARG A C 1
ATOM 833 O O . ARG A 1 103 ? 23.009 -14.224 -22.030 1.00 40.73 125 ARG A O 1
ATOM 841 N N . LEU A 1 104 ? 23.555 -12.304 -21.022 1.00 41.21 126 LEU A N 1
ATOM 842 C CA . LEU A 1 104 ? 22.860 -11.495 -22.013 1.00 42.20 126 LEU A CA 1
ATOM 843 C C . LEU A 1 104 ? 23.677 -10.263 -22.391 1.00 42.86 126 LEU A C 1
ATOM 844 O O . LEU A 1 104 ? 24.321 -9.655 -21.540 1.00 43.17 126 LEU A O 1
ATOM 849 N N . SER A 1 105 ? 23.652 -9.902 -23.668 1.00 43.94 127 SER A N 1
ATOM 850 C CA . SER A 1 105 ? 24.439 -8.778 -24.159 1.00 45.76 127 SER A CA 1
ATOM 851 C C . SER A 1 105 ? 24.035 -7.487 -23.473 1.00 47.19 127 SER A C 1
ATOM 852 O O . SER A 1 105 ? 22.946 -7.383 -22.913 1.00 47.76 127 SER A O 1
ATOM 855 N N . ASP A 1 106 ? 24.908 -6.491 -23.543 1.00 48.91 128 ASP A N 1
ATOM 856 C CA . ASP A 1 106 ? 24.643 -5.219 -22.899 1.00 50.48 128 ASP A CA 1
ATOM 857 C C . ASP A 1 106 ? 23.448 -4.461 -23.503 1.00 51.03 128 ASP A C 1
ATOM 858 O O . ASP A 1 106 ? 22.645 -3.886 -22.768 1.00 51.29 128 ASP A O 1
ATOM 863 N N . GLN A 1 107 ? 23.321 -4.480 -24.830 1.00 51.87 129 GLN A N 1
ATOM 864 C CA . GLN A 1 107 ? 22.221 -3.793 -25.526 1.00 52.38 129 GLN A CA 1
ATOM 865 C C . GLN A 1 107 ? 20.851 -4.443 -25.312 1.00 52.27 129 GLN A C 1
ATOM 866 O O . GLN A 1 107 ? 19.813 -3.773 -25.434 1.00 52.04 129 GLN A O 1
ATOM 872 N N . PHE A 1 108 ? 20.853 -5.747 -25.016 1.00 52.07 130 PHE A N 1
ATOM 873 C CA . PHE A 1 108 ? 19.617 -6.456 -24.691 1.00 51.80 130 PHE A CA 1
ATOM 874 C C . PHE A 1 108 ? 19.010 -5.944 -23.397 1.00 51.56 130 PHE A C 1
ATOM 875 O O . PHE A 1 108 ? 17.788 -5.842 -23.287 1.00 51.61 130 PHE A O 1
ATOM 883 N N . HIS A 1 109 ? 19.863 -5.621 -22.429 1.00 51.36 131 HIS A N 1
ATOM 884 C CA . HIS A 1 109 ? 19.407 -5.020 -21.181 1.00 51.47 131 HIS A CA 1
ATOM 885 C C . HIS A 1 109 ? 18.650 -3.715 -21.443 1.00 51.62 131 HIS A C 1
ATOM 886 O O . HIS A 1 109 ? 17.690 -3.379 -20.729 1.00 51.46 131 HIS A O 1
ATOM 893 N N . ASP A 1 110 ? 19.046 -3.005 -22.497 1.00 51.66 132 ASP A N 1
ATOM 894 C CA . ASP A 1 110 ? 18.313 -1.812 -22.912 1.00 51.67 132 ASP A CA 1
ATOM 895 C C . ASP A 1 110 ? 16.901 -2.131 -23.418 1.00 51.15 132 ASP A C 1
ATOM 896 O O . ASP A 1 110 ? 15.954 -1.414 -23.091 1.00 50.93 132 ASP A O 1
ATOM 901 N N . ILE A 1 111 ? 16.766 -3.206 -24.200 1.00 50.36 133 ILE 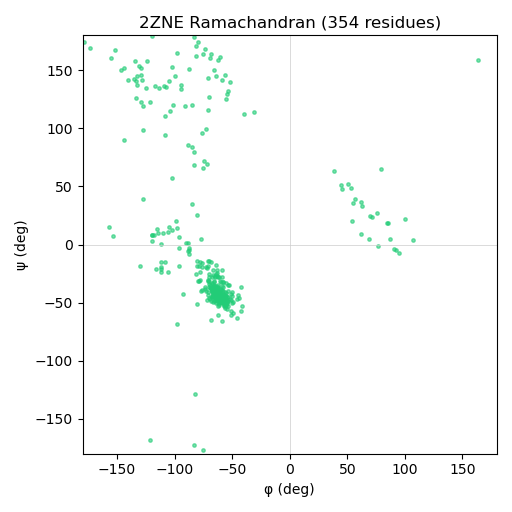A N 1
ATOM 902 C CA . ILE A 1 111 ? 15.461 -3.662 -24.680 1.00 49.46 133 ILE A CA 1
ATOM 903 C C . ILE A 1 111 ? 14.556 -4.068 -23.513 1.00 48.85 133 ILE A C 1
ATOM 904 O O . ILE A 1 111 ? 13.343 -3.843 -23.549 1.00 48.53 133 ILE A O 1
ATOM 909 N N . LEU A 1 112 ? 15.152 -4.675 -22.486 1.00 48.04 134 LEU A N 1
ATOM 910 C CA . LEU A 1 112 ? 14.398 -5.101 -21.313 1.00 47.19 134 LEU A CA 1
ATOM 911 C C . LEU A 1 112 ? 13.844 -3.916 -20.557 1.00 46.61 134 LEU A C 1
ATOM 912 O O . LEU A 1 112 ? 12.682 -3.941 -20.160 1.00 46.05 134 LEU A O 1
ATOM 917 N N . ILE A 1 113 ? 14.675 -2.885 -20.373 1.00 46.12 135 ILE A N 1
ATOM 918 C CA . ILE A 1 113 ? 14.258 -1.670 -19.679 1.00 46.31 135 ILE A CA 1
ATOM 919 C C . ILE A 1 113 ? 13.123 -1.029 -20.440 1.00 46.29 135 ILE A C 1
ATOM 920 O O . ILE A 1 113 ? 12.067 -0.759 -19.866 1.00 46.78 135 ILE A O 1
ATOM 925 N N . ARG A 1 114 ? 13.335 -0.816 -21.736 1.00 46.36 136 ARG A N 1
ATOM 926 C CA . ARG A 1 114 ? 12.321 -0.209 -22.589 1.00 46.53 136 ARG A CA 1
ATOM 927 C C . ARG A 1 114 ? 11.010 -0.987 -22.527 1.00 45.58 136 ARG A C 1
ATOM 928 O O . ARG A 1 114 ? 9.947 -0.386 -22.476 1.00 45.24 136 ARG A O 1
ATOM 936 N N . LYS A 1 115 ? 11.082 -2.318 -22.537 1.00 45.25 137 LYS A N 1
ATOM 937 C CA . LYS A 1 115 ? 9.863 -3.127 -22.502 1.00 45.28 137 LYS A CA 1
ATOM 938 C C . LYS A 1 115 ? 9.115 -3.072 -21.149 1.00 45.22 137 LYS A C 1
ATOM 939 O O . LYS A 1 115 ? 7.885 -3.085 -21.119 1.00 44.80 137 LYS A O 1
ATOM 945 N N . PHE A 1 116 ? 9.847 -2.956 -20.042 1.00 45.31 138 PHE A N 1
ATOM 946 C CA . PHE A 1 116 ? 9.215 -3.155 -18.730 1.00 45.67 138 PHE A CA 1
ATOM 947 C C . PHE A 1 116 ? 9.071 -1.954 -17.804 1.00 46.33 138 PHE A C 1
ATOM 948 O O . PHE A 1 116 ? 8.211 -1.958 -16.912 1.00 46.06 138 PHE A O 1
ATOM 956 N N . ASP A 1 117 ? 9.877 -0.921 -18.034 1.00 47.18 139 ASP A N 1
ATOM 957 C CA . ASP A 1 117 ? 9.819 0.297 -17.218 1.00 48.61 139 ASP A CA 1
ATOM 958 C C . ASP A 1 117 ? 8.564 1.144 -17.522 1.00 49.40 139 ASP A C 1
ATOM 959 O O . ASP A 1 117 ? 8.538 1.897 -18.500 1.00 49.88 139 ASP A O 1
ATOM 964 N N . ARG A 1 118 ? 7.530 1.025 -16.688 1.00 50.27 140 ARG A N 1
ATOM 965 C CA . ARG A 1 118 ? 6.289 1.782 -16.909 1.00 51.38 140 ARG A CA 1
ATOM 966 C C . ARG A 1 118 ? 6.406 3.221 -16.405 1.00 52.81 140 ARG A C 1
ATOM 967 O O . ARG A 1 118 ? 5.572 4.071 -16.735 1.00 53.02 140 ARG A O 1
ATOM 975 N N . GLN A 1 119 ? 7.439 3.483 -15.605 1.00 54.34 141 GLN A N 1
ATOM 976 C CA . GLN A 1 119 ? 7.682 4.808 -15.043 1.00 56.15 141 GLN A CA 1
ATOM 977 C C . GLN A 1 119 ? 8.297 5.801 -16.059 1.00 56.26 141 GLN A C 1
ATOM 978 O O . GLN A 1 119 ? 7.928 6.974 -16.082 1.00 56.29 141 GLN A O 1
ATOM 984 N N . GLY A 1 120 ? 9.222 5.334 -16.892 1.00 56.45 142 GLY A N 1
ATOM 985 C CA . GLY A 1 120 ? 9.832 6.201 -17.906 1.00 57.09 142 GLY A CA 1
ATOM 986 C C . GLY A 1 120 ? 10.915 7.122 -17.353 1.00 57.21 142 GLY A C 1
ATOM 987 O O . GLY A 1 120 ? 10.768 8.344 -17.347 1.00 57.16 142 GLY A O 1
ATOM 988 N N . ARG A 1 121 ? 11.997 6.517 -16.875 1.00 57.15 143 ARG A N 1
ATOM 989 C CA . ARG A 1 121 ? 13.163 7.230 -16.371 1.00 56.95 143 ARG A CA 1
ATOM 990 C C . ARG A 1 121 ? 14.377 6.338 -16.543 1.00 56.07 143 ARG A C 1
ATOM 991 O O . ARG A 1 121 ? 15.472 6.669 -16.074 1.00 56.60 143 ARG A O 1
ATOM 999 N N . GLY A 1 122 ? 14.176 5.208 -17.225 1.00 54.91 144 GLY A N 1
ATOM 1000 C CA . GLY A 1 122 ? 15.238 4.243 -17.490 1.00 53.36 144 GLY A CA 1
ATOM 1001 C C . GLY A 1 122 ? 15.696 3.517 -16.239 1.00 52.76 144 GLY A C 1
ATOM 1002 O O . GLY A 1 122 ? 16.843 3.059 -16.177 1.00 52.67 144 GLY A O 1
ATOM 1003 N N . GLN A 1 123 ? 14.794 3.450 -15.248 1.00 51.85 145 GLN A N 1
ATOM 1004 C CA . GLN A 1 123 ? 14.972 2.740 -13.974 1.00 51.17 145 GLN A CA 1
ATOM 1005 C C . GLN A 1 123 ? 13.752 1.835 -13.803 1.00 49.82 145 GLN A C 1
ATOM 1006 O O . GLN A 1 123 ? 12.637 2.264 -14.106 1.00 50.48 145 GLN A O 1
ATOM 1012 N N . ILE A 1 124 ? 13.932 0.624 -13.272 1.00 47.44 146 ILE A N 1
ATOM 1013 C CA . ILE A 1 124 ? 12.798 -0.307 -13.072 1.00 44.55 146 ILE A CA 1
ATOM 1014 C C . ILE A 1 124 ? 12.268 -0.369 -11.615 1.00 41.93 146 ILE A C 1
ATOM 1015 O O . ILE A 1 124 ? 13.007 -0.745 -10.717 1.00 40.87 146 ILE A O 1
ATOM 1020 N N . ALA A 1 125 ? 10.985 -0.037 -11.411 1.00 39.32 147 ALA A N 1
ATOM 1021 C CA . ALA A 1 125 ? 10.303 -0.173 -10.104 1.00 36.50 147 ALA A CA 1
ATOM 1022 C C . ALA A 1 125 ? 10.102 -1.637 -9.713 1.00 35.02 147 ALA A C 1
ATOM 1023 O O . ALA A 1 125 ? 10.246 -2.532 -10.541 1.00 34.90 147 ALA A O 1
ATOM 1025 N N . PHE A 1 126 ? 9.809 -1.878 -8.437 1.00 33.31 148 PHE A N 1
ATOM 1026 C CA . PHE A 1 126 ? 9.665 -3.240 -7.910 1.00 31.48 148 PHE A CA 1
ATOM 1027 C C . PHE A 1 126 ? 8.646 -4.082 -8.691 1.00 30.12 148 PHE A C 1
ATOM 1028 O O . PHE A 1 126 ? 8.920 -5.247 -9.005 1.00 29.41 148 PHE A O 1
ATOM 1036 N N . ASP A 1 127 ? 7.485 -3.513 -8.988 1.00 29.79 149 ASP A N 1
ATOM 1037 C CA . ASP A 1 127 ? 6.439 -4.276 -9.691 1.00 30.49 149 ASP A CA 1
ATOM 1038 C C . ASP A 1 127 ? 6.834 -4.620 -11.130 1.00 30.88 149 ASP A C 1
ATOM 1039 O O . ASP A 1 127 ? 6.619 -5.740 -11.572 1.00 31.45 149 ASP A O 1
ATOM 1044 N N . ASP A 1 128 ? 7.468 -3.679 -11.827 1.00 31.26 150 ASP A N 1
ATOM 1045 C CA . ASP A 1 128 ? 7.932 -3.924 -13.198 1.00 31.43 150 ASP A CA 1
ATOM 1046 C C . ASP A 1 128 ? 9.096 -4.893 -13.280 1.00 30.87 150 ASP A C 1
ATOM 1047 O O . ASP A 1 128 ? 9.247 -5.598 -14.267 1.00 31.78 150 ASP A O 1
ATOM 1052 N N . PHE A 1 129 ? 9.891 -4.952 -12.227 1.00 30.41 151 PHE A N 1
ATOM 1053 C CA . PHE A 1 129 ? 11.022 -5.868 -12.155 1.00 30.16 151 PHE A CA 1
ATOM 1054 C C . PHE A 1 129 ? 10.588 -7.333 -12.022 1.00 29.91 151 PHE A C 1
ATOM 1055 O O . PHE A 1 129 ? 11.130 -8.209 -12.707 1.00 30.57 151 PHE A O 1
ATOM 1063 N N . ILE A 1 130 ? 9.639 -7.597 -11.131 1.00 28.43 152 ILE A N 1
ATOM 1064 C CA . ILE A 1 130 ? 8.991 -8.911 -11.054 1.00 28.11 152 ILE A CA 1
ATOM 1065 C C . ILE A 1 130 ? 8.390 -9.300 -12.426 1.00 27.30 152 ILE A C 1
ATOM 1066 O O . ILE A 1 130 ? 8.647 -10.392 -12.930 1.00 26.98 152 ILE A O 1
ATOM 1071 N N . GLN A 1 131 ? 7.596 -8.409 -12.999 1.00 27.58 153 GLN A N 1
ATOM 1072 C CA . GLN A 1 131 ? 6.993 -8.633 -14.340 1.00 28.79 153 GLN A CA 1
ATOM 1073 C C . GLN A 1 131 ? 7.998 -9.077 -15.417 1.00 27.90 153 GLN A C 1
ATOM 1074 O O . GLN A 1 131 ? 7.839 -10.141 -16.008 1.00 28.05 153 GLN A O 1
ATOM 1080 N N . GLY A 1 132 ? 9.019 -8.265 -15.667 1.00 27.40 154 GLY A N 1
ATOM 1081 C CA . GLY A 1 132 ? 10.041 -8.621 -16.657 1.00 26.51 154 GLY A CA 1
ATOM 1082 C C . GLY A 1 132 ? 10.730 -9.938 -16.358 1.00 26.45 154 GLY A C 1
ATOM 1083 O O . GLY A 1 132 ? 11.049 -10.684 -17.269 1.00 25.99 154 GLY A O 1
ATOM 1084 N N . CYS A 1 133 ? 10.961 -10.230 -15.070 1.00 26.53 155 CYS A N 1
ATOM 1085 C CA . CYS A 1 133 ? 11.567 -11.498 -14.677 1.00 26.66 155 CYS A CA 1
ATOM 1086 C C . CYS A 1 133 ? 10.633 -12.682 -14.930 1.00 25.59 155 CYS A C 1
ATOM 1087 O O . CYS A 1 133 ? 11.086 -13.742 -15.331 1.00 25.15 155 CYS A O 1
ATOM 1090 N N . ILE A 1 134 ? 9.333 -12.493 -14.706 1.00 24.46 156 ILE A N 1
ATOM 1091 C CA . ILE A 1 134 ? 8.362 -13.527 -15.012 1.00 24.79 156 ILE A CA 1
ATOM 1092 C C . ILE A 1 134 ? 8.276 -13.785 -16.546 1.00 25.36 156 ILE A C 1
ATOM 1093 O O . ILE A 1 134 ? 8.231 -14.924 -16.991 1.00 25.57 156 ILE A O 1
ATOM 1098 N N . VAL A 1 135 ? 8.228 -12.734 -17.345 1.00 25.63 157 VAL A N 1
ATOM 1099 C CA . VAL A 1 135 ? 8.234 -12.921 -18.802 1.00 26.79 157 VAL A CA 1
ATOM 1100 C C . VAL A 1 135 ? 9.512 -13.690 -19.209 1.00 27.38 157 VAL A C 1
ATOM 1101 O O . VAL A 1 135 ? 9.419 -14.723 -19.861 1.00 27.98 157 VAL A O 1
ATOM 1105 N N . LEU A 1 136 ? 10.689 -13.251 -18.757 1.00 28.09 158 LEU A N 1
ATOM 1106 C CA . LEU A 1 136 ? 11.919 -13.980 -19.082 1.00 28.54 158 LEU A CA 1
ATOM 1107 C C . LEU A 1 136 ? 11.782 -15.432 -18.730 1.00 28.77 158 LEU A C 1
ATOM 1108 O O . LEU A 1 136 ? 12.135 -16.309 -19.513 1.00 29.71 158 LEU A O 1
ATOM 1113 N N . GLN A 1 137 ? 11.278 -15.695 -17.535 1.00 28.67 159 GLN A N 1
ATOM 1114 C CA . GLN A 1 137 ? 11.100 -17.049 -17.074 1.00 29.15 159 GLN A CA 1
ATOM 1115 C C . GLN A 1 137 ? 10.217 -17.885 -18.011 1.00 29.59 159 GLN A C 1
ATOM 1116 O O . GLN A 1 137 ? 10.576 -19.019 -18.378 1.00 29.82 159 GLN A O 1
ATOM 1122 N N . ARG A 1 138 ? 9.056 -17.332 -18.349 1.00 30.22 160 ARG A N 1
ATOM 1123 C CA . ARG A 1 138 ? 8.104 -17.920 -19.298 1.00 31.85 160 ARG A CA 1
ATOM 1124 C C . ARG A 1 138 ? 8.750 -18.183 -20.652 1.00 31.67 160 ARG A C 1
ATOM 1125 O O . ARG A 1 138 ? 8.594 -19.256 -21.215 1.00 31.96 160 ARG A O 1
ATOM 1133 N N . LEU A 1 139 ? 9.461 -17.189 -21.176 1.00 31.42 161 LEU A N 1
ATOM 1134 C CA . LEU A 1 139 ? 10.031 -17.301 -22.514 1.00 31.22 161 LEU A CA 1
ATOM 1135 C C . LEU A 1 139 ? 11.120 -18.351 -22.529 1.00 31.62 161 LEU A C 1
ATOM 1136 O O . LEU A 1 139 ? 11.217 -19.138 -23.470 1.00 31.56 161 LEU A O 1
ATOM 1141 N N . THR A 1 140 ? 11.908 -18.391 -21.458 1.00 32.00 162 THR A N 1
ATOM 1142 C CA . THR A 1 140 ? 12.968 -19.369 -21.339 1.00 31.96 162 THR A CA 1
ATOM 1143 C C . THR A 1 140 ? 12.438 -20.800 -21.265 1.00 33.43 162 THR A C 1
ATOM 1144 O O . THR A 1 140 ? 13.035 -21.706 -21.853 1.00 33.66 162 THR A O 1
ATOM 1148 N N . ASP A 1 141 ? 11.330 -21.009 -20.540 1.00 34.45 163 ASP A N 1
ATOM 1149 C CA . ASP A 1 141 ? 10.655 -22.315 -20.485 1.00 34.93 163 ASP A CA 1
ATOM 1150 C C . ASP A 1 141 ? 10.256 -22.768 -21.886 1.00 34.57 163 ASP A C 1
ATOM 1151 O O . ASP A 1 141 ? 10.343 -23.950 -22.191 1.00 33.90 163 ASP A O 1
ATOM 1156 N N . ILE A 1 142 ? 9.779 -21.828 -22.709 1.00 34.68 164 ILE A N 1
ATOM 1157 C CA . ILE A 1 142 ? 9.431 -22.120 -24.104 1.00 34.96 164 ILE A CA 1
ATOM 1158 C C . ILE A 1 142 ? 10.681 -22.580 -24.849 1.00 35.32 164 ILE A C 1
ATOM 1159 O O . ILE A 1 142 ? 10.649 -23.604 -25.523 1.00 36.10 164 ILE A O 1
ATOM 1164 N N . PHE A 1 143 ? 11.778 -21.851 -24.663 1.00 35.46 165 PHE A N 1
ATOM 1165 C CA . PHE A 1 143 ? 13.034 -22.112 -25.345 1.00 36.32 165 PHE A CA 1
ATOM 1166 C C . PHE A 1 143 ? 13.606 -23.466 -24.948 1.00 37.97 165 PHE A C 1
ATOM 1167 O O . PHE A 1 143 ? 13.929 -24.272 -25.813 1.00 38.85 165 PHE A O 1
ATOM 1175 N N . ARG A 1 144 ? 13.700 -23.732 -23.648 1.00 39.77 166 ARG A N 1
ATOM 1176 C CA . ARG A 1 144 ? 14.426 -24.905 -23.153 1.00 41.46 166 ARG A CA 1
ATOM 1177 C C . ARG A 1 144 ? 13.734 -26.250 -23.467 1.00 41.83 166 ARG A C 1
ATOM 1178 O O . ARG A 1 144 ? 14.338 -27.320 -23.355 1.00 42.30 166 ARG A O 1
ATOM 1186 N N . ARG A 1 145 ? 12.473 -26.180 -23.871 1.00 41.97 167 ARG A N 1
ATOM 1187 C CA . ARG A 1 145 ? 11.767 -27.306 -24.469 1.00 43.23 167 ARG A CA 1
ATOM 1188 C C . ARG A 1 145 ? 12.389 -27.743 -25.819 1.00 42.80 167 ARG A C 1
ATOM 1189 O O . ARG A 1 145 ? 12.155 -28.867 -26.291 1.00 42.92 167 ARG A O 1
ATOM 1197 N N . TYR A 1 146 ? 13.197 -26.871 -26.428 1.00 42.07 168 TYR A N 1
ATOM 1198 C CA . TYR A 1 146 ? 13.805 -27.196 -27.724 1.00 41.10 168 TYR A CA 1
ATOM 1199 C C . TYR A 1 146 ? 15.312 -27.275 -27.650 1.00 41.05 168 TYR A C 1
ATOM 1200 O O . TYR A 1 146 ? 15.937 -27.883 -28.510 1.00 41.22 168 TYR A O 1
ATOM 1209 N N . ASP A 1 147 ? 15.884 -26.647 -26.628 1.00 40.74 169 ASP A N 1
ATOM 1210 C CA . ASP A 1 147 ? 17.328 -26.616 -26.443 1.00 41.02 169 ASP A CA 1
ATOM 1211 C C . ASP A 1 147 ? 17.691 -27.895 -25.701 1.00 42.69 169 ASP A C 1
ATOM 1212 O O . ASP A 1 147 ? 17.778 -27.935 -24.457 1.00 42.38 169 ASP A O 1
ATOM 1217 N N . THR A 1 148 ? 17.846 -28.945 -26.510 1.00 44.00 170 THR A N 1
ATOM 1218 C CA . THR A 1 148 ? 17.941 -30.335 -26.072 1.00 45.60 170 THR A CA 1
ATOM 1219 C C . THR A 1 148 ? 19.268 -30.649 -25.364 1.00 45.60 170 THR A C 1
ATOM 1220 O O . THR A 1 148 ? 19.294 -31.337 -24.356 1.00 46.13 170 THR A O 1
ATOM 1224 N N . ASP A 1 149 ? 20.357 -30.115 -25.885 1.00 45.63 171 ASP A N 1
ATOM 1225 C CA . ASP A 1 149 ? 21.663 -30.366 -25.320 1.00 45.85 171 ASP A CA 1
ATOM 1226 C C . ASP A 1 149 ? 22.035 -29.195 -24.427 1.00 45.63 171 ASP A C 1
ATOM 1227 O O . ASP A 1 149 ? 23.206 -29.049 -24.054 1.00 45.71 171 ASP A O 1
ATOM 1232 N N . GLN A 1 150 ? 21.027 -28.362 -24.114 1.00 44.93 172 GLN A N 1
ATOM 1233 C CA . GLN A 1 150 ? 21.168 -27.122 -23.320 1.00 43.75 172 GLN A CA 1
ATOM 1234 C C . GLN A 1 150 ? 22.429 -26.326 -23.582 1.00 42.18 172 GLN A C 1
ATOM 1235 O O . GLN A 1 150 ? 23.257 -26.147 -22.696 1.00 42.36 172 GLN A O 1
ATOM 1241 N N . ASP A 1 151 ? 22.567 -25.839 -24.804 1.00 40.26 173 ASP A N 1
ATOM 1242 C CA . ASP A 1 151 ? 23.681 -24.978 -25.158 1.00 38.28 173 ASP A CA 1
ATOM 1243 C C . ASP A 1 151 ? 23.215 -23.605 -25.640 1.00 37.08 173 ASP A C 1
ATOM 1244 O O . ASP A 1 151 ? 24.035 -22.796 -26.111 1.00 37.14 173 ASP A O 1
ATOM 1249 N N . GLY A 1 152 ? 21.909 -23.330 -25.510 1.00 34.75 174 GLY A N 1
ATOM 1250 C CA . GLY A 1 152 ? 21.376 -22.013 -25.859 1.00 32.16 174 GLY A CA 1
ATOM 1251 C C . GLY A 1 152 ? 21.235 -21.756 -27.358 1.00 30.65 174 GLY A C 1
ATOM 1252 O O . GLY A 1 152 ? 21.311 -20.599 -27.804 1.00 29.89 174 GLY A O 1
ATOM 1253 N N . TRP A 1 153 ? 21.061 -22.836 -28.120 1.00 28.62 175 TRP A N 1
ATOM 1254 C CA . TRP A 1 153 ? 20.750 -22.776 -29.555 1.00 28.10 175 TRP A CA 1
ATOM 1255 C C . TRP A 1 153 ? 19.631 -23.728 -29.776 1.00 28.21 175 TRP A C 1
ATOM 1256 O O . TRP A 1 153 ? 19.563 -24.794 -29.141 1.00 28.19 175 TRP A O 1
ATOM 1267 N N . ILE A 1 154 ? 18.691 -23.346 -30.626 1.00 28.20 176 ILE A N 1
ATOM 1268 C CA . ILE A 1 154 ? 17.655 -24.296 -30.994 1.00 27.86 176 ILE A CA 1
ATOM 1269 C C . ILE A 1 154 ? 17.553 -24.356 -32.494 1.00 28.50 176 ILE A C 1
ATOM 1270 O O . ILE A 1 154 ? 17.863 -23.396 -33.203 1.00 29.08 176 ILE A O 1
ATOM 1275 N N . GLN A 1 155 ? 17.127 -25.496 -32.978 1.00 29.17 177 GLN A N 1
ATOM 1276 C CA . GLN A 1 155 ? 16.753 -25.578 -34.354 1.00 30.43 177 GLN A CA 1
ATOM 1277 C C . GLN A 1 155 ? 15.309 -26.036 -34.367 1.00 29.46 177 GLN A C 1
ATOM 1278 O O . GLN A 1 155 ? 14.990 -27.076 -33.816 1.00 30.00 177 GLN A O 1
ATOM 1284 N N . VAL A 1 156 ? 14.453 -25.239 -34.993 1.00 28.78 178 VAL A N 1
ATOM 1285 C CA . VAL A 1 156 ? 13.008 -25.492 -34.968 1.00 27.82 178 VAL A CA 1
ATOM 1286 C C . VAL A 1 156 ? 12.405 -25.385 -36.355 1.00 26.95 178 VAL A C 1
ATOM 1287 O O . VAL A 1 156 ? 12.863 -24.599 -37.177 1.00 26.90 178 VAL A O 1
ATOM 1291 N N . SER A 1 157 ? 11.410 -26.215 -36.625 1.00 25.75 179 SER A N 1
ATOM 1292 C CA . SER A 1 157 ? 10.655 -26.069 -37.827 1.00 25.74 179 SER A CA 1
ATOM 1293 C C . SER A 1 157 ? 9.720 -24.854 -37.715 1.00 25.35 179 SER A C 1
ATOM 1294 O O . SER A 1 157 ? 9.501 -24.306 -36.629 1.00 24.99 179 SER A O 1
ATOM 1297 N N . TYR A 1 158 ? 9.159 -24.477 -38.856 1.00 25.36 180 TYR A N 1
ATOM 1298 C CA . TYR A 1 158 ? 8.154 -23.425 -38.961 1.00 25.79 180 TYR A CA 1
ATOM 1299 C C . TYR A 1 158 ? 6.951 -23.685 -38.035 1.00 26.24 180 TYR A C 1
ATOM 1300 O O . TYR A 1 158 ? 6.523 -22.802 -37.274 1.00 25.84 180 TYR A O 1
ATOM 1309 N N . GLU A 1 159 ? 6.411 -24.899 -38.082 1.00 26.65 181 GLU A N 1
ATOM 1310 C CA . GLU A 1 159 ? 5.272 -25.217 -37.229 1.00 28.10 181 GLU A CA 1
ATOM 1311 C C . GLU A 1 159 ? 5.633 -25.199 -35.728 1.00 28.19 181 GLU A C 1
ATOM 1312 O O . GLU A 1 159 ? 4.814 -24.788 -34.901 1.00 29.00 181 GLU A O 1
ATOM 1318 N N . GLN A 1 160 ? 6.852 -25.626 -35.375 1.00 26.78 182 GLN A N 1
ATOM 1319 C CA . GLN A 1 160 ? 7.285 -25.556 -33.983 1.00 26.69 182 GLN A CA 1
ATOM 1320 C C . GLN A 1 160 ? 7.405 -24.118 -33.490 1.00 26.29 182 GLN A C 1
ATOM 1321 O O . GLN A 1 160 ? 6.971 -23.788 -32.397 1.00 26.70 182 GLN A O 1
ATOM 1327 N N . TYR A 1 161 ? 7.979 -23.258 -34.323 1.00 26.07 183 TYR A N 1
ATOM 1328 C CA . TYR A 1 161 ? 8.026 -21.829 -34.070 1.00 25.95 183 TYR A CA 1
ATOM 1329 C C . TYR A 1 161 ? 6.614 -21.203 -33.815 1.00 26.38 183 TYR A C 1
ATOM 1330 O O . TYR A 1 161 ? 6.383 -20.459 -32.835 1.00 25.24 183 TYR A O 1
ATOM 1339 N N . LEU A 1 162 ? 5.677 -21.501 -34.710 1.00 26.92 184 LEU A N 1
ATOM 1340 C CA . LEU A 1 162 ? 4.344 -20.895 -34.627 1.00 27.76 184 LEU A CA 1
ATOM 1341 C C . LEU A 1 162 ? 3.673 -21.259 -33.310 1.00 29.34 184 LEU A C 1
ATOM 1342 O O . LEU A 1 162 ? 3.000 -20.429 -32.721 1.00 28.95 184 LEU A O 1
ATOM 1347 N N . SER A 1 163 ? 3.855 -22.501 -32.851 1.00 31.00 185 SER A N 1
ATOM 1348 C CA . SER A 1 163 ? 3.184 -22.939 -31.645 1.00 33.40 185 SER A CA 1
ATOM 1349 C C . SER A 1 163 ? 3.911 -22.401 -30.413 1.00 33.98 185 SER A C 1
ATOM 1350 O O . SER A 1 163 ? 3.273 -22.120 -29.385 1.00 34.00 185 SER A O 1
ATOM 1353 N N . MET A 1 164 ? 5.229 -22.237 -30.527 1.00 34.79 186 MET A N 1
ATOM 1354 C CA . MET A 1 164 ? 5.983 -21.467 -29.557 1.00 35.72 186 MET A CA 1
ATOM 1355 C C . MET A 1 164 ? 5.293 -20.124 -29.391 1.00 36.62 186 MET A C 1
ATOM 1356 O O . MET A 1 164 ? 4.856 -19.800 -28.294 1.00 37.03 186 MET A O 1
ATOM 1361 N N . VAL A 1 165 ? 5.190 -19.344 -30.472 1.00 37.25 187 VAL A N 1
ATOM 1362 C CA . VAL A 1 165 ? 4.623 -18.002 -30.352 1.00 38.31 187 VAL A CA 1
ATOM 1363 C C . VAL A 1 165 ? 3.135 -18.002 -29.975 1.00 39.08 187 VAL A C 1
ATOM 1364 O O . VAL A 1 165 ? 2.714 -17.161 -29.196 1.00 38.70 187 VAL A O 1
ATOM 1368 N N . PHE A 1 166 ? 2.365 -18.970 -30.471 1.00 40.34 188 PHE A N 1
ATOM 1369 C CA . PHE A 1 166 ? 0.940 -19.034 -30.124 1.00 42.29 188 PHE A CA 1
ATOM 1370 C C . PHE A 1 166 ? 0.741 -19.246 -28.615 1.00 44.18 188 PHE A C 1
ATOM 1371 O O . PHE A 1 166 ? -0.277 -18.821 -28.067 1.00 44.88 188 PHE A O 1
ATOM 1379 N N . SER A 1 167 ? 1.710 -19.883 -27.954 1.00 45.62 189 SER A N 1
ATOM 1380 C CA . SER A 1 167 ? 1.672 -20.052 -26.493 1.00 47.72 189 SER A CA 1
ATOM 1381 C C . SER A 1 167 ? 2.351 -18.924 -25.678 1.00 48.94 189 SER A C 1
ATOM 1382 O O . SER A 1 167 ? 2.380 -18.969 -24.448 1.00 49.50 189 SER A O 1
ATOM 1385 N N . ILE A 1 168 ? 2.881 -17.912 -26.363 1.00 50.58 190 ILE A N 1
ATOM 1386 C CA . ILE A 1 168 ? 3.268 -16.655 -25.715 1.00 52.03 190 ILE A CA 1
ATOM 1387 C C . ILE A 1 168 ? 2.121 -15.669 -25.926 1.00 53.22 190 ILE A C 1
ATOM 1388 O O . ILE A 1 168 ? 1.421 -15.301 -24.975 1.00 53.89 190 ILE A O 1
ATOM 1393 N N . VAL A 1 169 ? 1.940 -15.274 -27.191 1.00 53.65 191 VAL A N 1
ATOM 1394 C CA . VAL A 1 169 ? 0.919 -14.341 -27.637 1.00 54.33 191 VAL A CA 1
ATOM 1395 C C . VAL A 1 169 ? -0.238 -15.108 -28.280 1.00 54.69 191 VAL A C 1
ATOM 1396 O O . VAL A 1 169 ? -1.406 -14.855 -27.978 1.00 54.96 191 VAL A O 1
ATOM 1400 N N . GLN B 1 3 ? -14.757 3.361 -60.638 1.00 76.34 25 GLN B N 1
ATOM 1401 C CA . GLN B 1 3 ? -14.164 3.847 -59.355 1.00 76.57 25 GLN B CA 1
ATOM 1402 C C . GLN B 1 3 ? -15.020 4.964 -58.718 1.00 76.37 25 GLN B C 1
ATOM 1403 O O . GLN B 1 3 ? -14.524 5.772 -57.928 1.00 76.38 25 GLN B O 1
ATOM 1409 N N . SER B 1 4 ? -16.307 4.993 -59.065 1.00 76.15 26 SER B N 1
ATOM 1410 C CA . SER B 1 4 ? -17.276 5.892 -58.424 1.00 75.70 26 SER B CA 1
ATOM 1411 C C . SER B 1 4 ? -18.293 5.119 -57.598 1.00 75.26 26 SER B C 1
ATOM 1412 O O . SER B 1 4 ? -19.014 5.694 -56.769 1.00 75.22 26 SER B O 1
ATOM 1415 N N . PHE B 1 5 ? -18.345 3.809 -57.840 1.00 74.72 27 PHE B N 1
ATOM 1416 C CA . PHE B 1 5 ? -19.015 2.872 -56.940 1.00 74.01 27 PHE B CA 1
ATOM 1417 C C . PHE B 1 5 ? -18.309 2.896 -55.575 1.00 73.20 27 PHE B C 1
ATOM 1418 O O . PHE B 1 5 ? -18.964 2.803 -54.541 1.00 73.23 27 PHE B O 1
ATOM 1426 N N . LEU B 1 6 ? -16.980 3.027 -55.585 1.00 72.12 28 LEU B N 1
ATOM 1427 C CA . LEU B 1 6 ? -16.192 3.144 -54.347 1.00 70.84 28 LEU B CA 1
ATOM 1428 C C . LEU B 1 6 ? -16.490 4.438 -53.575 1.00 69.98 28 LEU B C 1
ATOM 1429 O O . LEU B 1 6 ? -16.732 4.398 -52.363 1.00 69.53 28 LEU B O 1
ATOM 1434 N N . TRP B 1 7 ? -16.476 5.572 -54.282 1.00 69.07 29 TRP B N 1
ATOM 1435 C CA . TRP B 1 7 ? -16.845 6.873 -53.702 1.00 67.91 29 TRP B CA 1
ATOM 1436 C C . TRP B 1 7 ? -18.285 6.856 -53.204 1.00 66.63 29 TRP B C 1
ATOM 1437 O O . TRP B 1 7 ? -18.622 7.541 -52.233 1.00 66.64 29 TRP B O 1
ATOM 1448 N N . ASN B 1 8 ? -19.124 6.067 -53.880 1.00 64.68 30 ASN B N 1
ATOM 1449 C CA . ASN B 1 8 ? -20.474 5.783 -53.405 1.00 62.66 30 ASN B CA 1
ATOM 1450 C C . ASN B 1 8 ? -20.402 5.123 -52.019 1.00 61.02 30 ASN B C 1
ATOM 1451 O O . ASN B 1 8 ? -20.810 5.734 -51.031 1.00 60.98 30 ASN B O 1
ATOM 1456 N N . VAL B 1 9 ? -19.838 3.907 -51.954 1.00 58.91 31 VAL B N 1
ATOM 1457 C CA . VAL B 1 9 ? -19.589 3.174 -50.691 1.00 56.56 31 VAL B CA 1
ATOM 1458 C C . VAL B 1 9 ? -18.966 4.021 -49.577 1.00 55.34 31 VAL B C 1
ATOM 1459 O O . VAL B 1 9 ? -19.445 3.971 -48.457 1.00 55.22 31 VAL B O 1
ATOM 1463 N N . PHE B 1 10 ? -17.928 4.800 -49.893 1.00 54.13 32 PHE B N 1
ATOM 1464 C CA . PHE B 1 10 ? -17.235 5.653 -48.914 1.00 53.24 32 PHE B CA 1
ATOM 1465 C C . PHE B 1 10 ? -18.147 6.560 -48.073 1.00 53.41 32 PHE B C 1
ATOM 1466 O O . PHE B 1 10 ? -17.939 6.704 -46.865 1.00 53.61 32 PHE B O 1
ATOM 1474 N N . GLN B 1 11 ? -19.144 7.175 -48.700 1.00 53.41 33 GLN B N 1
ATOM 1475 C CA . GLN B 1 11 ? -19.982 8.146 -47.986 1.00 53.07 33 GLN B CA 1
ATOM 1476 C C . GLN B 1 11 ? -21.079 7.489 -47.142 1.00 51.96 33 GLN B C 1
ATOM 1477 O O . GLN B 1 11 ? -21.525 8.064 -46.145 1.00 52.21 33 GLN B O 1
ATOM 1483 N N . ARG B 1 12 ? -21.491 6.276 -47.511 1.00 50.50 34 ARG B N 1
ATOM 1484 C CA . ARG B 1 12 ? -22.380 5.509 -46.640 1.00 49.09 34 ARG B CA 1
ATOM 1485 C C . ARG B 1 12 ? -21.623 4.867 -45.468 1.00 47.71 34 ARG B C 1
ATOM 1486 O O . ARG B 1 12 ? -22.240 4.412 -44.480 1.00 48.46 34 ARG B O 1
ATOM 1494 N N . VAL B 1 13 ? -20.295 4.811 -45.562 1.00 44.53 35 VAL B N 1
ATOM 1495 C CA . VAL B 1 13 ? -19.534 4.212 -44.480 1.00 41.08 35 VAL B CA 1
ATOM 1496 C C . VAL B 1 13 ? -19.131 5.296 -43.519 1.00 39.33 35 VAL B C 1
ATOM 1497 O O . VAL B 1 13 ? -19.215 5.118 -42.302 1.00 37.68 35 VAL B O 1
ATOM 1501 N N . ASP B 1 14 ? -18.695 6.423 -44.086 1.00 38.75 36 ASP B N 1
ATOM 1502 C CA . ASP B 1 14 ? -18.299 7.605 -43.317 1.00 38.06 36 ASP B CA 1
ATOM 1503 C C . ASP B 1 14 ? -19.569 8.288 -42.793 1.00 38.86 36 ASP B C 1
ATOM 1504 O O . ASP B 1 14 ? -19.951 9.358 -43.267 1.00 39.23 36 ASP B O 1
ATOM 1509 N N . LYS B 1 15 ? -20.205 7.645 -41.818 1.00 39.64 37 LYS B N 1
ATOM 1510 C CA . LYS B 1 15 ? -21.433 8.125 -41.182 1.00 40.75 37 LYS B CA 1
ATOM 1511 C C . LYS B 1 15 ? -21.347 9.569 -40.714 1.00 40.46 37 LYS B C 1
ATOM 1512 O O . LYS B 1 15 ? -22.296 10.337 -40.898 1.00 40.13 37 LYS B O 1
ATOM 1518 N N . ASP B 1 16 ? -20.226 9.911 -40.087 1.00 40.19 38 ASP B N 1
ATOM 1519 C CA . ASP B 1 16 ? -20.072 11.197 -39.418 1.00 40.80 38 ASP B CA 1
ATOM 1520 C C . ASP B 1 16 ? -19.558 12.280 -40.369 1.00 40.57 38 ASP B C 1
ATOM 1521 O O . ASP B 1 16 ? -19.323 13.404 -39.933 1.00 40.73 38 ASP B O 1
ATOM 1526 N N . ARG B 1 17 ? -19.358 11.917 -41.637 1.00 40.55 39 ARG B N 1
ATOM 1527 C CA . ARG B 1 17 ? -18.939 12.843 -42.716 1.00 41.38 39 ARG B CA 1
ATOM 1528 C C . ARG B 1 17 ? -17.672 13.677 -42.462 1.00 41.15 39 ARG B C 1
ATOM 1529 O O . ARG B 1 17 ? -17.471 14.726 -43.125 1.00 41.30 39 ARG B O 1
ATOM 1537 N N . SER B 1 18 ? -16.842 13.226 -41.515 1.00 40.42 40 SER B N 1
ATOM 1538 C CA . SER B 1 18 ? -15.520 13.818 -41.243 1.00 39.87 40 SER B CA 1
ATOM 1539 C C . SER B 1 18 ? -14.580 13.790 -42.470 1.00 39.04 40 SER B C 1
ATOM 1540 O O . SER B 1 18 ? -13.639 14.584 -42.561 1.00 38.74 40 SER B O 1
ATOM 1543 N N . GLY B 1 19 ? -14.849 12.889 -43.408 1.00 38.28 41 GLY B N 1
ATOM 1544 C CA . GLY B 1 19 ? -13.922 12.634 -44.509 1.00 37.57 41 GLY B CA 1
ATOM 1545 C C . GLY B 1 19 ? -12.873 11.592 -44.130 1.00 37.19 41 GLY B C 1
ATOM 1546 O O . GLY B 1 19 ? -11.958 11.320 -44.899 1.00 37.27 41 GLY B O 1
ATOM 1547 N N . VAL B 1 20 ? -13.001 11.018 -42.935 1.00 36.51 42 VAL B N 1
ATOM 1548 C CA . VAL B 1 20 ? -12.145 9.910 -42.512 1.00 35.65 42 VAL B CA 1
ATOM 1549 C C . VAL B 1 20 ? -13.041 8.845 -41.905 1.00 35.00 42 VAL B C 1
ATOM 1550 O O . VAL B 1 20 ? -13.817 9.126 -41.013 1.00 36.08 42 VAL B O 1
ATOM 1554 N N . ILE B 1 21 ? -12.941 7.617 -42.388 1.00 34.16 43 ILE B N 1
ATOM 1555 C CA . ILE B 1 21 ? -13.701 6.509 -41.807 1.00 32.11 43 ILE B CA 1
ATOM 1556 C C . ILE B 1 21 ? -12.932 5.951 -40.621 1.00 32.44 43 ILE B C 1
ATOM 1557 O O . ILE B 1 21 ? -11.806 5.489 -40.782 1.00 31.48 43 ILE B O 1
ATOM 1562 N N . SER B 1 22 ? -13.530 5.986 -39.435 1.00 32.05 44 SER B N 1
ATOM 1563 C CA . SER B 1 22 ? -12.856 5.488 -38.253 1.00 32.75 44 SER B CA 1
ATOM 1564 C C . SER B 1 22 ? -12.970 3.946 -38.157 1.00 33.10 44 SER B C 1
ATOM 1565 O O . SER B 1 22 ? -13.737 3.309 -38.896 1.00 32.62 44 SER B O 1
ATOM 1568 N N . ASP B 1 23 ? -12.225 3.369 -37.220 1.00 33.95 45 ASP B N 1
ATOM 1569 C CA . ASP B 1 23 ? -12.344 1.942 -36.890 1.00 35.75 45 ASP B CA 1
ATOM 1570 C C . ASP B 1 23 ? -13.785 1.555 -36.648 1.00 35.07 45 ASP B C 1
ATOM 1571 O O . ASP B 1 23 ? -14.274 0.593 -37.213 1.00 35.40 45 ASP B O 1
ATOM 1576 N N . THR B 1 24 ? -14.467 2.324 -35.802 1.00 35.28 46 THR B N 1
ATOM 1577 C CA . THR B 1 24 ? -15.856 2.017 -35.430 1.00 35.17 46 THR B CA 1
ATOM 1578 C C . THR B 1 24 ? -16.814 2.124 -36.632 1.00 33.39 46 THR B C 1
ATOM 1579 O O . THR B 1 24 ? -17.683 1.277 -36.778 1.00 33.39 46 THR B O 1
ATOM 1583 N N . GLU B 1 25 ? -16.614 3.116 -37.504 1.00 32.08 47 GLU B N 1
ATOM 1584 C CA . GLU B 1 25 ? -17.387 3.237 -38.762 1.00 32.25 47 GLU B CA 1
ATOM 1585 C C . GLU B 1 25 ? -17.169 2.061 -39.725 1.00 31.76 47 GLU B C 1
ATOM 1586 O O . GLU B 1 25 ? -18.125 1.554 -40.328 1.00 31.68 47 GLU B O 1
ATOM 1592 N N . LEU B 1 26 ? -15.917 1.623 -39.860 1.00 30.89 48 LEU B N 1
ATOM 1593 C CA . LEU B 1 26 ? -15.609 0.454 -40.698 1.00 29.72 48 LEU B CA 1
ATOM 1594 C C . LEU B 1 26 ? -16.273 -0.793 -40.147 1.00 28.90 48 LEU B C 1
ATOM 1595 O O . LEU B 1 26 ? -16.869 -1.549 -40.886 1.00 27.34 48 LEU B O 1
ATOM 1600 N N . GLN B 1 27 ? -16.165 -0.986 -38.840 1.00 29.35 49 GLN B N 1
ATOM 1601 C CA . GLN B 1 27 ? -16.781 -2.113 -38.172 1.00 30.15 49 GLN B CA 1
ATOM 1602 C C . GLN B 1 27 ? -18.292 -2.216 -38.353 1.00 31.41 49 GLN B C 1
ATOM 1603 O O . GLN B 1 27 ? -18.834 -3.328 -38.558 1.00 30.99 49 GLN B O 1
ATOM 1609 N N . GLN B 1 28 ? -18.969 -1.066 -38.243 1.00 31.71 50 GLN B N 1
ATOM 1610 C CA . GLN B 1 28 ? -20.422 -1.017 -38.333 1.00 32.87 50 GLN B CA 1
ATOM 1611 C C . GLN B 1 28 ? -20.886 -1.370 -39.726 1.00 32.91 50 GLN B C 1
ATOM 1612 O O . GLN B 1 28 ? -21.998 -1.862 -39.892 1.00 32.41 50 GLN B O 1
ATOM 1618 N N . ALA B 1 29 ? -20.013 -1.126 -40.706 1.00 32.85 51 ALA B N 1
ATOM 1619 C CA . ALA B 1 29 ? -20.284 -1.404 -42.110 1.00 33.50 51 ALA B CA 1
ATOM 1620 C C . ALA B 1 29 ? -19.902 -2.837 -42.544 1.00 34.27 51 ALA B C 1
ATOM 1621 O O . ALA B 1 29 ? -20.178 -3.248 -43.690 1.00 34.20 51 ALA B O 1
ATOM 1623 N N . LEU B 1 30 ? -19.285 -3.600 -41.641 1.00 34.58 52 LEU B N 1
ATOM 1624 C CA . LEU B 1 30 ? -18.876 -4.975 -41.992 1.00 34.92 52 LEU B CA 1
ATOM 1625 C C . LEU B 1 30 ? -19.690 -6.052 -41.320 1.00 35.42 52 LEU B C 1
ATOM 1626 O O . LEU B 1 30 ? -19.941 -5.996 -40.118 1.00 36.27 52 LEU B O 1
ATOM 1631 N N . SER B 1 31 ? -20.055 -7.061 -42.097 1.00 36.30 53 SER B N 1
ATOM 1632 C CA . SER B 1 31 ? -20.769 -8.216 -41.587 1.00 37.29 53 SER B CA 1
ATOM 1633 C C . SER B 1 31 ? -19.840 -9.429 -41.549 1.00 37.99 53 SER B C 1
ATOM 1634 O O . SER B 1 31 ? -19.091 -9.683 -42.498 1.00 37.92 53 SER B O 1
ATOM 1637 N N . ASN B 1 32 ? -19.895 -10.170 -40.444 1.00 38.91 54 ASN B N 1
ATOM 1638 C CA . ASN B 1 32 ? -19.144 -11.410 -40.292 1.00 39.66 54 ASN B CA 1
ATOM 1639 C C . ASN B 1 32 ? -20.041 -12.658 -40.393 1.00 40.47 54 ASN B C 1
ATOM 1640 O O . ASN B 1 32 ? -19.602 -13.764 -40.089 1.00 40.63 54 ASN B O 1
ATOM 1645 N N . GLY B 1 33 ? -21.293 -12.464 -40.811 1.00 41.80 55 GLY B N 1
ATOM 1646 C CA . GLY B 1 33 ? -22.282 -13.545 -40.912 1.00 43.49 55 GLY B CA 1
ATOM 1647 C C . GLY B 1 33 ? -22.776 -14.145 -39.601 1.00 44.67 55 GLY B C 1
ATOM 1648 O O . GLY B 1 33 ? -23.522 -15.122 -39.617 1.00 44.89 55 GLY B O 1
ATOM 1649 N N . THR B 1 34 ? -22.363 -13.584 -38.462 1.00 46.14 56 THR B N 1
ATOM 1650 C CA . THR B 1 34 ? -22.705 -14.170 -37.153 1.00 47.38 56 THR B CA 1
ATOM 1651 C C . THR B 1 34 ? -23.522 -13.281 -36.199 1.00 47.39 56 THR B C 1
ATOM 1652 O O . THR B 1 34 ? -23.688 -13.634 -35.018 1.00 48.25 56 THR B O 1
ATOM 1656 N N . TRP B 1 35 ? -24.008 -12.135 -36.670 1.00 47.01 57 TRP B N 1
ATOM 1657 C CA . TRP B 1 35 ? -24.831 -11.254 -35.812 1.00 46.85 57 TRP B CA 1
ATOM 1658 C C . TRP B 1 35 ? -24.103 -10.708 -34.566 1.00 45.78 57 TRP B C 1
ATOM 1659 O O . TRP B 1 35 ? -24.730 -10.121 -33.687 1.00 46.26 57 TRP B O 1
ATOM 1670 N N . THR B 1 36 ? -22.793 -10.933 -34.490 1.00 44.22 58 THR B N 1
ATOM 1671 C CA . THR B 1 36 ? -21.924 -10.246 -33.543 1.00 42.56 58 THR B CA 1
ATOM 1672 C C . THR B 1 36 ? -21.194 -9.173 -34.338 1.00 41.18 58 THR B C 1
ATOM 1673 O O . THR B 1 36 ? -21.029 -9.317 -35.549 1.00 41.18 58 THR B O 1
ATOM 1677 N N . PRO B 1 37 ? -20.787 -8.079 -33.681 1.00 39.64 59 PRO B N 1
ATOM 1678 C CA . PRO B 1 37 ? -19.948 -7.099 -34.384 1.00 38.28 59 PRO B CA 1
ATOM 1679 C C . PRO B 1 37 ? -18.637 -7.709 -34.974 1.00 36.94 59 PRO B C 1
ATOM 1680 O O . PRO B 1 37 ? -18.054 -8.618 -34.377 1.00 36.78 59 PRO B O 1
ATOM 1684 N N . PHE B 1 38 ? -18.202 -7.198 -36.132 1.00 34.69 60 PHE B N 1
ATOM 1685 C CA . PHE B 1 38 ? -16.934 -7.601 -36.759 1.00 33.37 60 PHE B CA 1
ATOM 1686 C C . PHE B 1 38 ? -15.766 -7.420 -35.786 1.00 32.79 60 PHE B C 1
ATOM 1687 O O . PHE B 1 38 ? -15.576 -6.345 -35.243 1.00 31.84 60 PHE B O 1
ATOM 1695 N N . ASN B 1 39 ? -14.998 -8.475 -35.557 1.00 31.83 61 ASN B N 1
ATOM 1696 C CA . ASN B 1 39 ? -13.812 -8.379 -34.733 1.00 31.63 61 ASN B CA 1
ATOM 1697 C C . ASN B 1 39 ? -13.136 -6.979 -34.822 1.00 31.57 61 ASN B C 1
ATOM 1698 O O . ASN B 1 39 ? -12.633 -6.588 -35.896 1.00 30.62 61 ASN B O 1
ATOM 1703 N N . PRO B 1 40 ? -13.133 -6.212 -33.699 1.00 31.00 62 PRO B N 1
ATOM 1704 C CA . PRO B 1 40 ? -12.560 -4.865 -33.784 1.00 30.48 62 PRO B CA 1
ATOM 1705 C C . PRO B 1 40 ? -11.044 -4.922 -33.914 1.00 29.79 62 PRO B C 1
ATOM 1706 O O . PRO B 1 40 ? -10.438 -3.961 -34.366 1.00 29.24 62 PRO B O 1
ATOM 1710 N N . VAL B 1 41 ? -10.440 -6.042 -33.521 1.00 29.50 63 VAL B N 1
ATOM 1711 C CA . VAL B 1 41 ? -8.996 -6.223 -33.709 1.00 29.50 63 VAL B CA 1
ATOM 1712 C C . VAL B 1 41 ? -8.685 -6.322 -35.212 1.00 28.43 63 VAL B C 1
ATOM 1713 O O . VAL B 1 41 ? -7.751 -5.680 -35.697 1.00 29.58 63 VAL B O 1
ATOM 1717 N N . THR B 1 42 ? -9.493 -7.092 -35.939 1.00 27.62 64 THR B N 1
ATOM 1718 C CA . THR B 1 42 ? -9.380 -7.218 -37.397 1.00 27.36 64 THR B CA 1
ATOM 1719 C C . THR B 1 42 ? -9.558 -5.873 -38.085 1.00 26.86 64 THR B C 1
ATOM 1720 O O . THR B 1 42 ? -8.786 -5.517 -38.974 1.00 27.16 64 THR B O 1
ATOM 1724 N N . VAL B 1 43 ? -10.586 -5.126 -37.678 1.00 26.92 65 VAL B N 1
ATOM 1725 C CA . VAL B 1 43 ? -10.821 -3.764 -38.185 1.00 26.54 65 VAL B CA 1
ATOM 1726 C C . VAL B 1 43 ? -9.571 -2.871 -38.018 1.00 26.60 65 VAL B C 1
ATOM 1727 O O . VAL B 1 43 ? -9.139 -2.224 -38.958 1.00 26.12 65 VAL B O 1
ATOM 1731 N N . ARG B 1 44 ? -8.997 -2.879 -36.815 1.00 27.74 66 ARG B N 1
ATOM 1732 C CA . ARG B 1 44 ? -7.758 -2.171 -36.459 1.00 29.61 66 ARG B CA 1
ATOM 1733 C C . ARG B 1 44 ? -6.572 -2.516 -37.355 1.00 29.58 66 ARG B C 1
ATOM 1734 O O . ARG B 1 44 ? -5.868 -1.614 -37.825 1.00 29.90 66 ARG B O 1
ATOM 1742 N N . SER B 1 45 ? -6.364 -3.813 -37.605 1.00 29.94 67 SER B N 1
ATOM 1743 C CA . SER B 1 45 ? -5.301 -4.289 -38.527 1.00 30.78 67 SER B CA 1
ATOM 1744 C C . SER B 1 45 ? -5.521 -3.852 -39.939 1.00 30.58 67 SER B C 1
ATOM 1745 O O . SER B 1 45 ? -4.575 -3.442 -40.583 1.00 31.37 67 SER B O 1
ATOM 1748 N N . ILE B 1 46 ? -6.763 -3.953 -40.437 1.00 30.79 68 ILE B N 1
ATOM 1749 C CA . ILE B 1 46 ? -7.074 -3.477 -41.799 1.00 29.60 68 ILE B CA 1
ATOM 1750 C C . ILE B 1 46 ? -6.882 -1.952 -41.881 1.00 30.16 68 ILE B C 1
ATOM 1751 O O . ILE B 1 46 ? -6.254 -1.462 -42.794 1.00 30.05 68 ILE B O 1
ATOM 1756 N N . ILE B 1 47 ? -7.384 -1.201 -40.907 1.00 31.00 69 ILE B N 1
ATOM 1757 C CA . ILE B 1 47 ? -7.145 0.250 -40.924 1.00 32.06 69 ILE B CA 1
ATOM 1758 C C . ILE B 1 47 ? -5.626 0.583 -40.950 1.00 32.58 69 ILE B C 1
ATOM 1759 O O . ILE B 1 47 ? -5.153 1.307 -41.821 1.00 31.53 69 ILE B O 1
ATOM 1764 N N . SER B 1 48 ? -4.870 0.014 -40.022 1.00 34.36 70 SER B N 1
ATOM 1765 C CA . SER B 1 48 ? -3.426 0.318 -39.959 1.00 36.60 70 SER B CA 1
ATOM 1766 C C . SER B 1 48 ? -2.607 -0.108 -41.181 1.00 36.97 70 SER B C 1
ATOM 1767 O O . SER B 1 48 ? -1.578 0.505 -41.465 1.00 37.66 70 SER B O 1
ATOM 1770 N N . MET B 1 49 ? -3.073 -1.107 -41.929 1.00 37.63 71 MET B N 1
ATOM 1771 C CA . MET B 1 49 ? -2.422 -1.467 -43.194 1.00 38.20 71 MET B CA 1
ATOM 1772 C C . MET B 1 49 ? -2.536 -0.383 -44.231 1.00 37.81 71 MET B C 1
ATOM 1773 O O . MET B 1 49 ? -1.670 -0.277 -45.089 1.00 38.75 71 MET B O 1
ATOM 1778 N N . PHE B 1 50 ? -3.633 0.377 -44.204 1.00 37.43 72 PHE B N 1
ATOM 1779 C CA . PHE B 1 50 ? -3.949 1.335 -45.271 1.00 36.61 72 PHE B CA 1
ATOM 1780 C C . PHE B 1 50 ? -3.867 2.805 -44.849 1.00 37.23 72 PHE B C 1
ATOM 1781 O O . PHE B 1 50 ? -3.668 3.679 -45.683 1.00 37.67 72 PHE B O 1
ATOM 1789 N N . ASP B 1 51 ? -4.012 3.088 -43.565 1.00 38.17 73 ASP B N 1
ATOM 1790 C CA . ASP B 1 51 ? -3.878 4.459 -43.096 1.00 39.58 73 ASP B CA 1
ATOM 1791 C C . ASP B 1 51 ? -2.405 4.857 -43.182 1.00 41.13 73 ASP B C 1
ATOM 1792 O O . ASP B 1 51 ? -1.561 4.288 -42.494 1.00 41.09 73 ASP B O 1
ATOM 1797 N N . ARG B 1 52 ? -2.120 5.839 -44.030 1.00 42.95 74 ARG B N 1
ATOM 1798 C CA . ARG B 1 52 ? -0.755 6.223 -44.346 1.00 45.02 74 ARG B CA 1
ATOM 1799 C C . ARG B 1 52 ? -0.318 7.426 -43.546 1.00 46.01 74 ARG B C 1
ATOM 1800 O O . ARG B 1 52 ? 0.640 8.106 -43.945 1.00 47.02 74 ARG B O 1
ATOM 1808 N N . GLU B 1 53 ? -1.002 7.697 -42.429 1.00 46.29 75 GLU B N 1
ATOM 1809 C CA . GLU B 1 53 ? -0.751 8.928 -41.677 1.00 46.92 75 GLU B CA 1
ATOM 1810 C C . GLU B 1 53 ? -1.139 8.917 -40.199 1.00 46.38 75 GLU B C 1
ATOM 1811 O O . GLU B 1 53 ? -1.205 9.978 -39.567 1.00 46.43 75 GLU B O 1
ATOM 1817 N N . ASN B 1 54 ? -1.370 7.717 -39.661 1.00 45.75 76 ASN B N 1
ATOM 1818 C CA . ASN B 1 54 ? -1.545 7.492 -38.224 1.00 45.54 76 ASN B CA 1
ATOM 1819 C C . ASN B 1 54 ? -2.617 8.372 -37.590 1.00 44.79 76 ASN B C 1
ATOM 1820 O O . ASN B 1 54 ? -2.402 8.988 -36.549 1.00 45.05 76 ASN B O 1
ATOM 1825 N N . LYS B 1 55 ? -3.781 8.405 -38.230 1.00 43.57 77 LYS B N 1
ATOM 1826 C CA . LYS B 1 55 ? -4.924 9.196 -37.786 1.00 41.79 77 LYS B CA 1
ATOM 1827 C C . LYS B 1 55 ? -6.022 8.274 -37.279 1.00 40.96 77 LYS B C 1
ATOM 1828 O O . LYS B 1 55 ? -7.136 8.709 -37.046 1.00 41.05 77 LYS B O 1
ATOM 1834 N N . ALA B 1 56 ? -5.689 6.994 -37.130 1.00 40.44 78 ALA B N 1
ATOM 1835 C CA . ALA B 1 56 ? -6.595 5.946 -36.631 1.00 39.27 78 ALA B CA 1
ATOM 1836 C C . ALA B 1 56 ? -7.827 5.693 -37.519 1.00 38.13 78 ALA B C 1
ATOM 1837 O O . ALA B 1 56 ? -8.893 5.329 -37.021 1.00 39.20 78 ALA B O 1
ATOM 1839 N N . GLY B 1 57 ? -7.662 5.850 -38.829 1.00 36.43 79 GLY B N 1
ATOM 1840 C CA . GLY B 1 57 ? -8.789 5.831 -39.764 1.00 33.55 79 GLY B CA 1
ATOM 1841 C C . GLY B 1 57 ? -8.307 6.004 -41.190 1.00 32.50 79 GLY B C 1
ATOM 1842 O O . GLY B 1 57 ? -7.116 6.248 -41.416 1.00 31.73 79 GLY B O 1
ATOM 1843 N N . VAL B 1 58 ? -9.215 5.888 -42.166 1.00 31.75 80 VAL B N 1
ATOM 1844 C CA . VAL B 1 58 ? -8.824 6.045 -43.590 1.00 31.24 80 VAL B CA 1
ATOM 1845 C C . VAL B 1 58 ? -9.630 7.110 -44.368 1.00 32.39 80 VAL B C 1
ATOM 1846 O O . VAL B 1 58 ? -10.858 7.166 -44.258 1.00 32.04 80 VAL B O 1
ATOM 1850 N N . ASN B 1 59 ? -8.921 7.946 -45.138 1.00 33.65 81 ASN B N 1
ATOM 1851 C CA . ASN B 1 59 ? -9.546 8.863 -46.099 1.00 34.79 81 ASN B CA 1
ATOM 1852 C C . ASN B 1 59 ? -10.020 8.130 -47.340 1.00 35.84 81 ASN B C 1
ATOM 1853 O O . ASN B 1 59 ? -9.892 6.902 -47.437 1.00 36.27 81 ASN B O 1
ATOM 1858 N N . PHE B 1 60 ? -10.547 8.880 -48.305 1.00 36.60 82 PHE B N 1
ATOM 1859 C CA . PHE B 1 60 ? -11.162 8.253 -49.455 1.00 37.35 82 PHE B CA 1
ATOM 1860 C C . PHE B 1 60 ? -10.198 7.420 -50.307 1.00 37.41 82 PHE B C 1
ATOM 1861 O O . PHE B 1 60 ? -10.535 6.301 -50.690 1.00 37.39 82 PHE B O 1
ATOM 1869 N N . SER B 1 61 ? -9.015 7.966 -50.590 1.00 37.86 83 SER B N 1
ATOM 1870 C CA . SER B 1 61 ? -7.999 7.247 -51.372 1.00 38.10 83 SER B CA 1
ATOM 1871 C C . SER B 1 61 ? -7.466 5.995 -50.694 1.00 37.33 83 SER B C 1
ATOM 1872 O O . SER B 1 61 ? -7.195 4.983 -51.363 1.00 37.89 83 SER B O 1
ATOM 1875 N N . GLU B 1 62 ? -7.301 6.050 -49.377 1.00 36.15 84 GLU B N 1
ATOM 1876 C CA . GLU B 1 62 ? -6.881 4.867 -48.631 1.00 35.20 84 GLU B CA 1
ATOM 1877 C C . GLU B 1 62 ? -8.026 3.846 -48.588 1.00 34.70 84 GLU B C 1
ATOM 1878 O O . GLU B 1 62 ? -7.793 2.636 -48.602 1.00 34.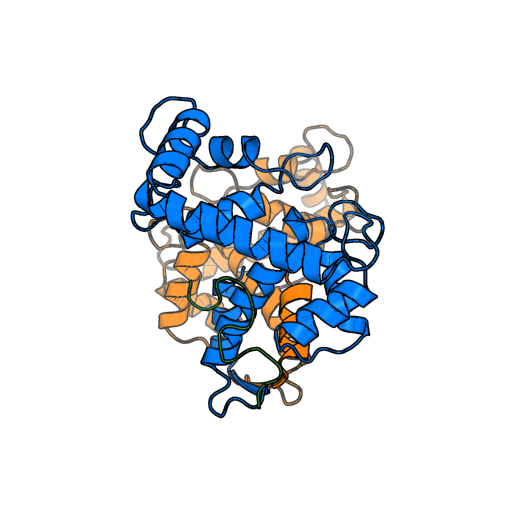10 84 GLU B O 1
ATOM 1884 N N . PHE B 1 63 ? -9.269 4.332 -48.592 1.00 33.86 85 PHE B N 1
ATOM 1885 C CA . PHE B 1 63 ? -10.415 3.426 -48.560 1.00 33.20 85 PHE B CA 1
ATOM 1886 C C . PHE B 1 63 ? -10.554 2.535 -49.815 1.00 33.49 85 PHE B C 1
ATOM 1887 O O . PHE B 1 63 ? -11.108 1.421 -49.750 1.00 32.40 85 PHE B O 1
ATOM 1895 N N . THR B 1 64 ? -10.065 3.018 -50.955 1.00 33.58 86 THR B N 1
ATOM 1896 C CA . THR B 1 64 ? -10.203 2.237 -52.191 1.00 34.01 86 THR B CA 1
ATOM 1897 C C . THR B 1 64 ? -9.444 0.911 -52.065 1.00 33.39 86 THR B C 1
ATOM 1898 O O . THR B 1 64 ? -9.995 -0.158 -52.383 1.00 33.20 86 THR B O 1
ATOM 1902 N N . GLY B 1 65 ? -8.212 0.997 -51.554 1.00 32.65 87 GLY B N 1
ATOM 1903 C CA . GLY B 1 65 ? -7.432 -0.158 -51.111 1.00 31.84 87 GLY B CA 1
ATOM 1904 C C . GLY B 1 65 ? -8.158 -1.024 -50.101 1.00 31.70 87 GLY B C 1
ATOM 1905 O O . GLY B 1 65 ? -8.322 -2.240 -50.318 1.00 32.29 87 GLY B O 1
ATOM 1906 N N . VAL B 1 66 ? -8.601 -0.421 -48.997 1.00 30.96 88 VAL B N 1
ATOM 1907 C CA . VAL B 1 66 ? -9.366 -1.129 -47.968 1.00 30.46 88 VAL B CA 1
ATOM 1908 C C . VAL B 1 66 ? -10.525 -1.937 -48.553 1.00 30.77 88 VAL B C 1
ATOM 1909 O O . VAL B 1 66 ? -10.697 -3.108 -48.229 1.00 30.65 88 VAL B O 1
ATOM 1913 N N . TRP B 1 67 ? -11.328 -1.316 -49.407 1.00 31.43 89 TRP B N 1
ATOM 1914 C CA . TRP B 1 67 ? -12.483 -2.017 -49.958 1.00 32.70 89 TRP B CA 1
ATOM 1915 C C . TRP B 1 67 ? -12.164 -3.203 -50.900 1.00 31.91 89 TRP B C 1
ATOM 1916 O O . TRP B 1 67 ? -12.869 -4.234 -50.872 1.00 31.19 89 TRP B O 1
ATOM 1927 N N . LYS B 1 68 ? -11.117 -3.049 -51.709 1.00 31.80 90 LYS B N 1
ATOM 1928 C CA . LYS B 1 68 ? -10.596 -4.116 -52.577 1.00 32.27 90 LYS B CA 1
ATOM 1929 C C . LYS B 1 68 ? -10.098 -5.259 -51.714 1.00 31.07 90 LYS B C 1
ATOM 1930 O O . LYS B 1 68 ? -10.433 -6.431 -51.939 1.00 31.01 90 LYS B O 1
ATOM 1936 N N . TYR B 1 69 ? -9.322 -4.901 -50.701 1.00 30.43 91 TYR B N 1
ATOM 1937 C CA . TYR B 1 69 ? -8.802 -5.872 -49.767 1.00 29.73 91 TYR B CA 1
ATOM 1938 C C . TYR B 1 69 ? -9.888 -6.715 -49.109 1.00 28.86 91 TYR B C 1
ATOM 1939 O O . TYR B 1 69 ? -9.793 -7.941 -49.106 1.00 27.59 91 TYR B O 1
ATOM 1948 N N . ILE B 1 70 ? -10.903 -6.053 -48.543 1.00 27.87 92 ILE B N 1
ATOM 1949 C CA . ILE B 1 70 ? -12.022 -6.750 -47.894 1.00 26.93 92 ILE B CA 1
ATOM 1950 C C . ILE B 1 70 ? -12.868 -7.517 -48.906 1.00 26.42 92 ILE B C 1
ATOM 1951 O O . ILE B 1 70 ? -13.333 -8.624 -48.621 1.00 26.67 92 ILE B O 1
ATOM 1956 N N . THR B 1 71 ? -13.090 -6.920 -50.074 1.00 26.10 93 THR B N 1
ATOM 1957 C CA . THR B 1 71 ? -13.804 -7.607 -51.186 1.00 27.30 93 THR B CA 1
ATOM 1958 C C . THR B 1 71 ? -13.051 -8.885 -51.626 1.00 25.93 93 THR B C 1
ATOM 1959 O O . THR B 1 71 ? -13.652 -9.945 -51.765 1.00 25.16 93 THR B O 1
ATOM 1963 N N . ASP B 1 72 ? -11.734 -8.787 -51.782 1.00 26.41 94 ASP B N 1
ATOM 1964 C CA . ASP B 1 72 ? -10.939 -9.978 -52.093 1.00 27.44 94 ASP B CA 1
ATOM 1965 C C . ASP B 1 72 ? -11.064 -11.055 -51.013 1.00 26.66 94 ASP B C 1
ATOM 1966 O O . ASP B 1 72 ? -11.256 -12.206 -51.338 1.00 26.42 94 ASP B O 1
ATOM 1971 N N . TRP B 1 73 ? -10.978 -10.682 -49.733 1.00 25.64 95 TRP B N 1
ATOM 1972 C CA . TRP B 1 73 ? -11.102 -11.674 -48.662 1.00 25.46 95 TRP B CA 1
ATOM 1973 C C . TRP B 1 73 ? -12.466 -12.339 -48.611 1.00 25.84 95 TRP B C 1
ATOM 1974 O O . TRP B 1 73 ? -12.593 -13.545 -48.285 1.00 25.97 95 TRP B O 1
ATOM 1985 N N . GLN B 1 74 ? -13.500 -11.564 -48.917 1.00 26.05 96 GLN B N 1
ATOM 1986 C CA . GLN B 1 74 ? -14.850 -12.111 -48.922 1.00 27.75 96 GLN B CA 1
ATOM 1987 C C . GLN B 1 74 ? -15.015 -13.170 -49.985 1.00 26.89 96 GLN B C 1
ATOM 1988 O O . GLN B 1 74 ? -15.634 -14.199 -49.740 1.00 26.90 96 GLN B O 1
ATOM 1994 N N . ASN B 1 75 ? -14.474 -12.891 -51.161 1.00 27.95 97 ASN B N 1
ATOM 1995 C CA . ASN B 1 75 ? -14.527 -13.808 -52.304 1.00 28.69 97 ASN B CA 1
ATOM 1996 C C . ASN B 1 75 ? -13.743 -15.073 -52.009 1.00 28.58 97 ASN B C 1
ATOM 1997 O O . ASN B 1 75 ? -14.210 -16.162 -52.320 1.00 28.20 97 ASN B O 1
ATOM 2002 N N . VAL B 1 76 ? -12.573 -14.919 -51.382 1.00 27.62 98 VAL B N 1
ATOM 2003 C CA . VAL B 1 76 ? -11.772 -16.070 -50.927 1.00 28.42 98 VAL B CA 1
ATOM 2004 C C . VAL B 1 76 ? -12.575 -16.923 -49.928 1.00 27.88 98 VAL B C 1
ATOM 2005 O O . VAL B 1 76 ? -12.629 -18.151 -50.037 1.00 27.67 98 VAL B O 1
ATOM 2009 N N . PHE B 1 77 ? -13.196 -16.259 -48.951 1.00 27.86 99 PHE B N 1
ATOM 2010 C CA . PHE B 1 77 ? -13.943 -16.945 -47.883 1.00 28.24 99 PHE B CA 1
ATOM 2011 C C . PHE B 1 77 ? -15.119 -17.734 -48.473 1.00 28.73 99 PHE B C 1
ATOM 2012 O O . PHE B 1 77 ? -15.368 -18.888 -48.104 1.00 28.16 99 PHE B O 1
ATOM 2020 N N . ARG B 1 78 ? -15.838 -17.100 -49.386 1.00 29.64 100 ARG B N 1
ATOM 2021 C CA . ARG B 1 78 ? -16.923 -17.770 -50.122 1.00 30.88 100 ARG B CA 1
ATOM 2022 C C . ARG B 1 78 ? -16.426 -18.917 -50.996 1.00 31.14 100 ARG B C 1
ATOM 2023 O O . ARG B 1 78 ? -17.102 -19.954 -51.118 1.00 31.45 100 ARG B O 1
ATOM 2031 N N . THR B 1 79 ? -15.269 -18.728 -51.633 1.00 31.00 101 THR B N 1
ATOM 2032 C CA . THR B 1 79 ? -14.656 -19.795 -52.437 1.00 31.47 101 THR B CA 1
ATOM 2033 C C . THR B 1 79 ? -14.425 -21.051 -51.584 1.00 31.22 101 THR B C 1
ATOM 2034 O O . THR B 1 79 ? -14.904 -22.133 -51.915 1.00 32.13 101 THR B O 1
ATOM 2038 N N . TYR B 1 80 ? -13.755 -20.896 -50.450 1.00 31.48 102 TYR B N 1
ATOM 2039 C CA . TYR B 1 80 ? -13.443 -22.047 -49.599 1.00 30.80 102 TYR B CA 1
ATOM 2040 C C . TYR B 1 80 ? -14.570 -22.526 -48.688 1.00 31.09 102 TYR B C 1
ATOM 2041 O O . TYR B 1 80 ? -14.553 -23.678 -48.243 1.00 29.98 102 TYR B O 1
ATOM 2050 N N . ASP B 1 81 ? -15.566 -21.667 -48.455 1.00 31.39 103 ASP B N 1
ATOM 2051 C CA . ASP B 1 81 ? -16.808 -22.108 -47.798 1.00 32.87 103 ASP B CA 1
ATOM 2052 C C . ASP B 1 81 ? -17.667 -22.912 -48.780 1.00 34.14 103 ASP B C 1
ATOM 2053 O O . ASP B 1 81 ? -18.771 -22.504 -49.163 1.00 33.64 103 ASP B O 1
ATOM 2058 N N . ARG B 1 82 ? -17.147 -24.071 -49.170 1.00 36.03 104 ARG B N 1
ATOM 2059 C CA . ARG B 1 82 ? -17.784 -24.909 -50.184 1.00 37.30 104 ARG B CA 1
ATOM 2060 C C . ARG B 1 82 ? -19.145 -25.477 -49.790 1.00 37.98 104 ARG B C 1
ATOM 2061 O O . ARG B 1 82 ? -19.951 -25.791 -50.669 1.00 38.42 104 ARG B O 1
ATOM 2069 N N . ASP B 1 83 ? -19.394 -25.653 -48.488 1.00 38.61 105 ASP B N 1
ATOM 2070 C CA . ASP B 1 83 ? -20.684 -26.224 -48.047 1.00 38.46 105 ASP B CA 1
ATOM 2071 C C . ASP B 1 83 ? -21.773 -25.155 -47.854 1.00 39.09 105 ASP B C 1
ATOM 2072 O O . ASP B 1 83 ? -22.932 -25.490 -47.609 1.00 39.18 105 ASP B O 1
ATOM 2077 N N . ASN B 1 84 ? -21.387 -23.883 -48.015 1.00 39.54 106 ASN B N 1
ATOM 2078 C CA . ASN B 1 84 ? -22.294 -22.726 -47.906 1.00 40.63 106 ASN B CA 1
ATOM 2079 C C . ASN B 1 84 ? -22.952 -22.530 -46.539 1.00 40.09 106 ASN B C 1
ATOM 2080 O O . ASN B 1 84 ? -24.098 -22.089 -46.441 1.00 40.50 106 ASN B O 1
ATOM 2085 N N . SER B 1 85 ? -22.190 -22.832 -45.496 1.00 39.55 107 SER B N 1
ATOM 2086 C CA . SER B 1 85 ? -22.667 -22.747 -44.141 1.00 38.98 107 SER B CA 1
ATOM 2087 C C . SER B 1 85 ? -22.459 -21.346 -43.563 1.00 38.91 107 SER B C 1
ATOM 2088 O O . SER B 1 85 ? -22.934 -21.050 -42.454 1.00 39.21 107 SER B O 1
ATOM 2091 N N . GLY B 1 86 ? -21.744 -20.499 -44.306 1.00 37.77 108 GLY B N 1
ATOM 2092 C CA . GLY B 1 86 ? -21.342 -19.171 -43.816 1.00 37.31 108 GLY B CA 1
ATOM 2093 C C . GLY B 1 86 ? -20.175 -19.200 -42.835 1.00 36.88 108 GLY B C 1
ATOM 2094 O O . GLY B 1 86 ? -19.739 -18.151 -42.362 1.00 36.93 108 GLY B O 1
ATOM 2095 N N . MET B 1 87 ? -19.691 -20.411 -42.531 1.00 35.99 109 MET B N 1
ATOM 2096 C CA . MET B 1 87 ? -18.510 -20.637 -41.703 1.00 34.97 109 MET B CA 1
ATOM 2097 C C . MET B 1 87 ? -17.504 -21.471 -42.480 1.00 33.82 109 MET B C 1
ATOM 2098 O O . MET B 1 87 ? -17.852 -22.148 -43.420 1.00 33.11 109 MET B O 1
ATOM 2103 N N . ILE B 1 88 ? -16.239 -21.396 -42.094 1.00 33.38 110 ILE B N 1
ATOM 2104 C CA . ILE B 1 88 ? -15.212 -22.236 -42.693 1.00 32.44 110 ILE B CA 1
ATOM 2105 C C . ILE B 1 88 ? -14.907 -23.317 -41.672 1.00 32.20 110 ILE B C 1
ATOM 2106 O O . ILE B 1 88 ? -14.441 -23.026 -40.563 1.00 32.00 110 ILE B O 1
ATOM 2111 N N . ASP B 1 89 ? -15.212 -24.563 -42.023 1.00 31.83 111 ASP B N 1
ATOM 2112 C CA . ASP B 1 89 ? -14.887 -25.657 -41.122 1.00 32.40 111 ASP B CA 1
ATOM 2113 C C . ASP B 1 89 ? -13.395 -26.038 -41.223 1.00 32.70 111 ASP B C 1
ATOM 2114 O O . ASP B 1 89 ? -12.656 -25.478 -42.056 1.00 32.43 111 ASP B O 1
ATOM 2119 N N . LYS B 1 90 ? -12.939 -26.948 -40.355 1.00 32.71 112 LYS B N 1
ATOM 2120 C CA . LYS B 1 90 ? -11.537 -27.355 -40.353 1.00 32.89 112 LYS B CA 1
ATOM 2121 C C . LYS B 1 90 ? -11.064 -27.833 -41.742 1.00 32.81 112 LYS B C 1
ATOM 2122 O O . LYS B 1 90 ? -9.950 -27.541 -42.180 1.00 32.50 112 LYS B O 1
ATOM 2128 N N . ASN B 1 91 ? -11.927 -28.564 -42.424 1.00 32.62 113 ASN B N 1
ATOM 2129 C CA . ASN B 1 91 ? -11.656 -29.112 -43.746 1.00 33.23 113 ASN B CA 1
ATOM 2130 C C . ASN B 1 91 ? -11.462 -28.027 -44.803 1.00 31.74 113 ASN B C 1
ATOM 2131 O O . ASN B 1 91 ? -10.540 -28.066 -45.638 1.00 31.16 113 ASN B O 1
ATOM 2136 N N . GLU B 1 92 ? -12.354 -27.052 -44.748 1.00 30.05 114 GLU B N 1
ATOM 2137 C CA . GLU B 1 92 ? -12.319 -25.915 -45.644 1.00 28.42 114 GLU B CA 1
ATOM 2138 C C . GLU B 1 92 ? -11.139 -24.985 -45.354 1.00 26.91 114 GLU B C 1
ATOM 2139 O O . GLU B 1 92 ? -10.597 -24.381 -46.256 1.00 26.28 114 GLU B O 1
ATOM 2145 N N . LEU B 1 93 ? -10.736 -24.912 -44.094 1.00 26.36 115 LEU B N 1
ATOM 2146 C CA . LEU B 1 93 ? -9.542 -24.164 -43.668 1.00 26.56 115 LEU B CA 1
ATOM 2147 C C . LEU B 1 93 ? -8.270 -24.803 -44.204 1.00 26.57 115 LEU B C 1
ATOM 2148 O O . LEU B 1 93 ? -7.368 -24.101 -44.666 1.00 27.13 115 LEU B O 1
ATOM 2153 N N . LYS B 1 94 ? -8.193 -26.132 -44.138 1.00 26.70 116 LYS B N 1
ATOM 2154 C CA . LYS B 1 94 ? -7.080 -26.881 -44.731 1.00 27.27 116 LYS B CA 1
ATOM 2155 C C . LYS B 1 94 ? -6.947 -26.580 -46.217 1.00 26.48 116 LYS B C 1
ATOM 2156 O O . LYS B 1 94 ? -5.862 -26.267 -46.694 1.00 26.42 116 LYS B O 1
ATOM 2162 N N . GLN B 1 95 ? -8.053 -26.661 -46.930 1.00 25.85 117 GLN B N 1
ATOM 2163 C CA . GLN B 1 95 ? -8.097 -26.272 -48.339 1.00 26.14 117 GLN B CA 1
ATOM 2164 C C . GLN B 1 95 ? -7.636 -24.821 -48.561 1.00 24.67 117 GLN B C 1
ATOM 2165 O O . GLN B 1 95 ? -6.836 -24.566 -49.441 1.00 23.70 117 GLN B O 1
ATOM 2171 N N . ALA B 1 96 ? -8.146 -23.892 -47.749 1.00 23.95 118 ALA B N 1
ATOM 2172 C CA . ALA B 1 96 ? -7.865 -22.468 -47.924 1.00 24.22 118 ALA B CA 1
ATOM 2173 C C . ALA B 1 96 ? -6.370 -22.162 -47.752 1.00 23.80 118 ALA B C 1
ATOM 2174 O O . ALA B 1 96 ? -5.766 -21.532 -48.593 1.00 24.43 118 ALA B O 1
ATOM 2176 N N . LEU B 1 97 ? -5.783 -22.635 -46.664 1.00 24.11 119 LEU B N 1
ATOM 2177 C CA . LEU B 1 97 ? -4.404 -22.311 -46.329 1.00 24.13 119 LEU B CA 1
ATOM 2178 C C . LEU B 1 97 ? -3.421 -23.016 -47.280 1.00 24.44 119 LEU B C 1
ATOM 2179 O O . LEU B 1 97 ? -2.357 -22.491 -47.577 1.00 23.61 119 LEU B O 1
ATOM 2184 N N . SER B 1 98 ? -3.814 -24.189 -47.768 1.00 24.42 120 SER B N 1
ATOM 2185 C CA . SER B 1 98 ? -3.040 -24.904 -48.763 1.00 24.41 120 SER B CA 1
ATOM 2186 C C . SER B 1 98 ? -3.045 -24.154 -50.096 1.00 23.88 120 SER B C 1
ATOM 2187 O O . SER B 1 98 ? -2.004 -24.000 -50.728 1.00 23.71 120 SER B O 1
ATOM 2190 N N . GLY B 1 99 ? -4.219 -23.682 -50.504 1.00 22.75 121 GLY B N 1
ATOM 2191 C CA . GLY B 1 99 ? -4.357 -22.895 -51.727 1.00 22.10 121 GLY B CA 1
ATOM 2192 C C . GLY B 1 99 ? -3.553 -21.605 -51.642 1.00 21.98 121 GLY B C 1
ATOM 2193 O O . GLY B 1 99 ? -3.125 -21.087 -52.681 1.00 21.26 121 GLY B O 1
ATOM 2194 N N . PHE B 1 100 ? -3.351 -21.102 -50.409 1.00 21.43 122 PHE B N 1
ATOM 2195 C CA . PHE B 1 100 ? -2.508 -19.891 -50.122 1.00 21.67 122 PHE B CA 1
ATOM 2196 C C . PHE B 1 100 ? -1.003 -20.144 -50.171 1.00 21.12 122 PHE B C 1
ATOM 2197 O O . PHE B 1 100 ? -0.226 -19.208 -50.226 1.00 20.36 122 PHE B O 1
ATOM 2205 N N . GLY B 1 101 ? -0.593 -21.403 -50.130 1.00 22.36 123 GLY B N 1
ATOM 2206 C CA . GLY B 1 101 ? 0.841 -21.743 -50.082 1.00 22.42 123 GLY B CA 1
ATOM 2207 C C . GLY B 1 101 ? 1.381 -22.264 -48.760 1.00 23.22 123 GLY B C 1
ATOM 2208 O O . GLY B 1 101 ? 2.576 -22.486 -48.641 1.00 24.57 123 GLY B O 1
ATOM 2209 N N . TYR B 1 102 ? 0.538 -22.455 -47.752 1.00 23.09 124 TYR B N 1
ATOM 2210 C CA . TYR B 1 102 ? 1.048 -22.997 -46.491 1.00 24.22 124 TYR B CA 1
ATOM 2211 C C . TYR B 1 102 ? 1.009 -24.529 -46.557 1.00 25.34 124 TYR B C 1
ATOM 2212 O O . TYR B 1 102 ? 0.171 -25.116 -47.264 1.00 24.83 124 TYR B O 1
ATOM 2221 N N . ARG B 1 103 ? 1.925 -25.160 -45.832 1.00 25.82 125 ARG B N 1
ATOM 2222 C CA . ARG B 1 103 ? 1.952 -26.610 -45.718 1.00 28.31 125 ARG B CA 1
ATOM 2223 C C . ARG B 1 103 ? 1.968 -26.876 -44.233 1.00 28.37 125 ARG B C 1
ATOM 2224 O O . ARG B 1 103 ? 3.020 -26.797 -43.589 1.00 29.04 125 ARG B O 1
ATOM 2232 N N . LEU B 1 104 ? 0.805 -27.169 -43.678 1.00 28.46 126 LEU B N 1
ATOM 2233 C CA . LEU B 1 104 ? 0.697 -27.228 -42.235 1.00 28.30 126 LEU B CA 1
ATOM 2234 C C . LEU B 1 104 ? 0.049 -28.539 -41.889 1.00 28.23 126 LEU B C 1
ATOM 2235 O O . LEU B 1 104 ? -0.798 -29.026 -42.630 1.00 28.47 126 LEU B O 1
ATOM 2240 N N . SER B 1 105 ? 0.452 -29.120 -40.771 1.00 29.49 127 SER B N 1
ATOM 2241 C CA . SER B 1 105 ? -0.100 -30.394 -40.347 1.00 30.32 127 SER B CA 1
ATOM 2242 C C . SER B 1 105 ? -1.583 -30.234 -39.998 1.00 32.45 127 SER B C 1
ATOM 2243 O O . SER B 1 105 ? -2.042 -29.166 -39.547 1.00 32.20 127 SER B O 1
ATOM 2246 N N . ASP B 1 106 ? -2.323 -31.311 -40.206 1.00 33.77 128 ASP B N 1
ATOM 2247 C CA . ASP B 1 106 ? -3.688 -31.383 -39.761 1.00 35.37 128 ASP B CA 1
ATOM 2248 C C . ASP B 1 106 ? -3.928 -30.851 -38.330 1.00 36.01 128 ASP B C 1
ATOM 2249 O O . ASP B 1 106 ? -4.869 -30.076 -38.112 1.00 35.87 128 ASP B O 1
ATOM 2254 N N . GLN B 1 107 ? -3.073 -31.242 -37.381 1.00 36.37 129 GLN B N 1
ATOM 2255 C CA . GLN B 1 107 ? -3.217 -30.864 -35.972 1.00 37.45 129 GLN B CA 1
ATOM 2256 C C . GLN B 1 107 ? -3.045 -29.383 -35.714 1.00 36.58 129 GLN B C 1
ATOM 2257 O O . GLN B 1 107 ? -3.645 -28.831 -34.795 1.00 36.42 129 GLN B O 1
ATOM 2263 N N . PHE B 1 108 ? -2.205 -28.742 -36.511 1.00 35.72 130 PHE B N 1
ATOM 2264 C CA . PHE B 1 108 ? -1.984 -27.327 -36.363 1.00 34.48 130 PHE B CA 1
ATOM 2265 C C . PHE B 1 108 ? -3.240 -26.538 -36.728 1.00 33.38 130 PHE B C 1
ATOM 2266 O O . PHE B 1 108 ? -3.457 -25.452 -36.206 1.00 32.79 130 PHE B O 1
ATOM 2274 N N . HIS B 1 109 ? -4.067 -27.094 -37.613 1.00 32.91 131 HIS B N 1
ATOM 2275 C CA . HIS B 1 109 ? -5.361 -26.484 -37.924 1.00 32.71 131 HIS B CA 1
ATOM 2276 C C . HIS B 1 109 ? -6.289 -26.416 -36.698 1.00 32.60 131 HIS B C 1
ATOM 2277 O O . HIS B 1 109 ? -7.027 -25.437 -36.548 1.00 32.18 131 HIS B O 1
ATOM 2284 N N . ASP B 1 110 ? -6.218 -27.424 -35.818 1.00 32.22 132 ASP B N 1
ATOM 2285 C CA . ASP B 1 110 ? -6.956 -27.406 -34.548 1.00 32.71 132 ASP B CA 1
ATOM 2286 C C . ASP B 1 110 ? -6.490 -26.262 -33.678 1.00 32.36 132 ASP B C 1
ATOM 2287 O O . ASP B 1 110 ? -7.302 -25.537 -33.133 1.00 31.55 132 ASP B O 1
ATOM 2292 N N . ILE B 1 111 ? -5.169 -26.104 -33.571 1.00 32.38 133 ILE B N 1
ATOM 2293 C CA . ILE B 1 111 ? -4.549 -25.008 -32.847 1.00 32.11 133 ILE B CA 1
ATOM 2294 C C . ILE B 1 111 ? -4.976 -23.653 -33.416 1.00 32.58 133 ILE B C 1
ATOM 2295 O O . ILE B 1 111 ? -5.254 -22.708 -32.662 1.00 32.82 133 ILE B O 1
ATOM 2300 N N . LEU B 1 112 ? -5.003 -23.549 -34.743 1.00 31.91 134 LEU B N 1
ATOM 2301 C CA . LEU B 1 112 ? -5.415 -22.298 -35.391 1.00 32.36 134 LEU B CA 1
ATOM 2302 C C . LEU B 1 112 ? -6.859 -21.940 -35.065 1.00 31.82 134 LEU B C 1
ATOM 2303 O O . LEU B 1 112 ? -7.141 -20.837 -34.632 1.00 30.81 134 LEU B O 1
ATOM 2308 N N . ILE B 1 113 ? -7.755 -22.895 -35.295 1.00 32.79 135 ILE B N 1
ATOM 2309 C CA . ILE B 1 113 ? -9.180 -22.745 -34.974 1.00 33.89 135 ILE B CA 1
ATOM 2310 C C . ILE B 1 113 ? -9.406 -22.281 -33.516 1.00 34.47 135 ILE B C 1
ATOM 2311 O O . ILE B 1 113 ? -9.988 -21.203 -33.289 1.00 34.39 135 ILE B O 1
ATOM 2316 N N . ARG B 1 114 ? -8.890 -23.063 -32.559 1.00 35.03 136 ARG B N 1
ATOM 2317 C CA . ARG B 1 114 ? -8.920 -22.729 -31.119 1.00 36.07 136 ARG B CA 1
ATOM 2318 C C . ARG B 1 114 ? -8.424 -21.323 -30.797 1.00 35.35 136 ARG B C 1
ATOM 2319 O O . ARG B 1 114 ? -8.987 -20.631 -29.946 1.00 35.98 136 ARG B O 1
ATOM 2327 N N . LYS B 1 115 ? -7.360 -20.896 -31.474 1.00 35.11 137 LYS B N 1
ATOM 2328 C CA . LYS B 1 115 ? -6.778 -19.566 -31.256 1.00 34.03 137 LYS B CA 1
ATOM 2329 C C . LYS B 1 115 ? -7.634 -18.437 -31.859 1.00 33.64 137 LYS B C 1
ATOM 2330 O O . LYS B 1 115 ? -7.736 -17.352 -31.281 1.00 33.79 137 LYS B O 1
ATOM 2336 N N . PHE B 1 116 ? -8.253 -18.674 -33.009 1.00 32.27 138 PHE B N 1
ATOM 2337 C CA . PHE B 1 116 ? -8.928 -17.574 -33.684 1.00 32.24 138 PHE B CA 1
ATOM 2338 C C . PHE B 1 116 ? -10.465 -17.567 -33.682 1.00 32.27 138 PHE B C 1
ATOM 2339 O O . PHE B 1 116 ? -11.062 -16.532 -33.952 1.00 31.45 138 PHE B O 1
ATOM 2347 N N . ASP B 1 117 ? -11.080 -18.702 -33.343 1.00 32.30 139 ASP B N 1
ATOM 2348 C CA . ASP B 1 117 ? -12.536 -18.832 -33.327 1.00 32.66 139 ASP B CA 1
ATOM 2349 C C . ASP B 1 117 ? -13.124 -18.144 -32.069 1.00 32.72 139 ASP B C 1
ATOM 2350 O O . ASP B 1 117 ? -13.151 -18.730 -30.984 1.00 32.48 139 ASP B O 1
ATOM 2355 N N . ARG B 1 118 ? -13.564 -16.894 -32.217 1.00 32.86 140 ARG B N 1
ATOM 2356 C CA . ARG B 1 118 ? -14.234 -16.171 -31.126 1.00 34.68 140 ARG B CA 1
ATOM 2357 C C . ARG B 1 118 ? -15.636 -16.716 -30.850 1.00 35.83 140 ARG B C 1
ATOM 2358 O O . ARG B 1 118 ? -16.225 -16.452 -29.803 1.00 36.63 140 ARG B O 1
ATOM 2366 N N . GLN B 1 119 ? -16.184 -17.450 -31.809 1.00 37.28 141 GLN B N 1
ATOM 2367 C CA . GLN B 1 119 ? -17.553 -17.947 -31.710 1.00 38.66 141 GLN B CA 1
ATOM 2368 C C . GLN B 1 119 ? -17.633 -19.191 -30.822 1.00 38.79 141 GLN B C 1
ATOM 2369 O O . GLN B 1 119 ? -18.634 -19.402 -30.148 1.00 39.87 141 GLN B O 1
ATOM 2375 N N . GLY B 1 120 ? -16.577 -20.007 -30.807 1.00 39.31 142 GLY B N 1
ATOM 2376 C CA . GLY B 1 120 ? -16.474 -21.151 -29.871 1.00 38.36 142 GLY B CA 1
ATOM 2377 C C . GLY B 1 120 ? -17.018 -22.509 -30.316 1.00 38.46 142 GLY B C 1
ATOM 2378 O O . GLY B 1 120 ? -16.882 -23.517 -29.580 1.00 38.51 142 GLY B O 1
ATOM 2379 N N . ARG B 1 121 ? -17.621 -22.553 -31.504 1.00 37.59 143 ARG B N 1
ATOM 2380 C CA . ARG B 1 121 ? -18.197 -23.793 -32.062 1.00 37.68 143 ARG B CA 1
ATOM 2381 C C . ARG B 1 121 ? -17.202 -24.651 -32.876 1.00 36.93 143 ARG B C 1
ATOM 2382 O O . ARG B 1 121 ? -17.541 -25.751 -33.335 1.00 37.21 143 ARG B O 1
ATOM 2390 N N . GLY B 1 122 ? -15.982 -24.158 -33.038 1.00 36.25 144 GLY B N 1
ATOM 2391 C CA . GLY B 1 122 ? -14.942 -24.912 -33.745 1.00 35.36 144 GLY B CA 1
ATOM 2392 C C . GLY B 1 122 ? -14.975 -24.728 -35.256 1.00 34.51 144 GLY B C 1
ATOM 2393 O O . GLY B 1 122 ? -14.440 -25.546 -35.981 1.00 34.96 144 GLY B O 1
ATOM 2394 N N . GLN B 1 123 ? -15.627 -23.668 -35.729 1.00 33.38 145 GLN B N 1
ATOM 2395 C CA . GLN B 1 123 ? -15.502 -23.246 -37.112 1.00 32.63 145 GLN B CA 1
ATOM 2396 C C . GLN B 1 123 ? -14.949 -21.831 -37.075 1.00 31.90 145 GLN B C 1
ATOM 2397 O O . GLN B 1 123 ? -14.715 -21.280 -35.996 1.00 31.59 145 GLN B O 1
ATOM 2403 N N . ILE B 1 124 ? -14.729 -21.237 -38.241 1.00 30.69 146 ILE B N 1
ATOM 2404 C CA . ILE B 1 124 ? -14.145 -19.919 -38.271 1.00 30.28 146 ILE B CA 1
ATOM 2405 C C . ILE B 1 124 ? -14.966 -18.962 -39.148 1.00 29.43 146 ILE B C 1
ATOM 2406 O O . ILE B 1 124 ? -15.259 -19.246 -40.322 1.00 29.46 146 ILE B O 1
ATOM 2411 N N . ALA B 1 125 ? -15.406 -17.867 -38.521 1.00 28.30 147 ALA B N 1
ATOM 2412 C CA . ALA B 1 125 ? -16.137 -16.793 -39.198 1.00 27.11 147 ALA B CA 1
ATOM 2413 C C . ALA B 1 125 ? -15.199 -15.950 -40.034 1.00 26.68 147 ALA B C 1
ATOM 2414 O O . ALA B 1 125 ? -13.967 -15.974 -39.845 1.00 26.43 147 ALA B O 1
ATOM 2416 N N . PHE B 1 126 ? -15.791 -15.176 -40.935 1.00 25.92 148 PHE B N 1
ATOM 2417 C CA . PHE B 1 126 ? -15.072 -14.366 -41.892 1.00 25.84 148 PHE B CA 1
ATOM 2418 C C . PHE B 1 126 ? -14.064 -13.406 -41.225 1.00 27.11 148 PHE B C 1
ATOM 2419 O O . PHE B 1 126 ? -12.908 -13.262 -41.686 1.00 26.40 148 PHE B O 1
ATOM 2427 N N . ASP B 1 127 ? -14.497 -12.746 -40.142 1.00 26.75 149 ASP B N 1
ATOM 2428 C CA . ASP B 1 127 ? -13.680 -11.721 -39.515 1.00 27.34 149 ASP B CA 1
ATOM 2429 C C . ASP B 1 127 ? -12.520 -12.381 -38.784 1.00 26.86 149 ASP B C 1
ATOM 2430 O O . ASP B 1 127 ? -11.417 -11.871 -38.833 1.00 27.16 149 ASP B O 1
ATOM 2435 N N . ASP B 1 128 ? -12.784 -13.509 -38.123 1.00 26.74 150 ASP B N 1
ATOM 2436 C CA . ASP B 1 128 ? -11.755 -14.330 -37.428 1.00 26.41 150 ASP B CA 1
ATOM 2437 C C . ASP B 1 128 ? -10.759 -14.989 -38.411 1.00 26.75 150 ASP B C 1
ATOM 2438 O O . ASP B 1 128 ? -9.568 -15.156 -38.083 1.00 26.97 150 ASP B O 1
ATOM 2443 N N . PHE B 1 129 ? -11.270 -15.344 -39.598 1.00 25.46 151 PHE B N 1
ATOM 2444 C CA . PHE B 1 129 ? -10.504 -15.896 -40.728 1.00 25.09 151 PHE B CA 1
ATOM 2445 C C . PHE B 1 129 ? -9.496 -14.903 -41.313 1.00 24.92 151 PHE B C 1
ATOM 2446 O O . PHE B 1 129 ? -8.329 -15.242 -41.536 1.00 25.37 151 PHE B O 1
ATOM 2454 N N . ILE B 1 130 ? -9.927 -13.678 -41.571 1.00 23.99 152 ILE B N 1
ATOM 2455 C CA . ILE B 1 130 ? -8.985 -12.612 -41.887 1.00 24.01 152 ILE B CA 1
ATOM 2456 C C . ILE B 1 130 ? -7.953 -12.402 -40.784 1.00 24.70 152 ILE B C 1
ATOM 2457 O O . ILE B 1 130 ? -6.753 -12.305 -41.050 1.00 24.64 152 ILE B O 1
ATOM 2462 N N . GLN B 1 131 ? -8.415 -12.302 -39.540 1.00 24.52 153 GLN B N 1
ATOM 2463 C CA . GLN B 1 131 ? -7.492 -12.177 -38.432 1.00 24.89 153 GLN B CA 1
ATOM 2464 C C . GLN B 1 131 ? -6.410 -13.260 -38.325 1.00 23.78 153 GLN B C 1
ATOM 2465 O O . GLN B 1 131 ? -5.250 -12.943 -38.135 1.00 24.08 153 GLN B O 1
ATOM 2471 N N . GLY B 1 132 ? -6.811 -14.516 -38.397 1.00 22.27 154 GLY B N 1
ATOM 2472 C CA . GLY B 1 132 ? -5.892 -15.622 -38.329 1.00 22.19 154 GLY B CA 1
ATOM 2473 C C . GLY B 1 132 ? -4.834 -15.527 -39.403 1.00 22.58 154 GLY B C 1
ATOM 2474 O O . GLY B 1 132 ? -3.660 -15.692 -39.115 1.00 22.03 154 GLY B O 1
ATOM 2475 N N . CYS B 1 133 ? -5.259 -15.280 -40.646 1.00 22.73 155 CYS B N 1
ATOM 2476 C CA . CYS B 1 133 ? -4.331 -15.151 -41.782 1.00 24.07 155 CYS B CA 1
ATOM 2477 C C . CYS B 1 133 ? -3.381 -13.952 -41.687 1.00 23.39 155 CYS B C 1
ATOM 2478 O O . CYS B 1 133 ? -2.228 -14.050 -42.073 1.00 23.90 155 CYS B O 1
ATOM 2481 N N . ILE B 1 134 ? -3.874 -12.822 -41.188 1.00 22.88 156 ILE B N 1
ATOM 2482 C CA . ILE B 1 134 ? -3.019 -11.659 -40.933 1.00 22.19 156 ILE B CA 1
ATOM 2483 C C . ILE B 1 134 ? -1.960 -12.015 -39.900 1.00 21.35 156 ILE B C 1
ATOM 2484 O O . ILE B 1 134 ? -0.798 -11.719 -40.089 1.00 20.08 156 ILE B O 1
ATOM 2489 N N . VAL B 1 135 ? -2.374 -12.602 -38.785 1.00 22.48 157 VAL B N 1
ATOM 2490 C CA . VAL B 1 135 ? -1.406 -12.962 -37.732 1.00 23.70 157 VAL B CA 1
ATOM 2491 C C . VAL B 1 135 ? -0.349 -13.960 -38.266 1.00 24.59 157 VAL B C 1
ATOM 2492 O O . VAL B 1 135 ? 0.848 -13.725 -38.119 1.00 25.60 157 VAL B O 1
ATOM 2496 N N . LEU B 1 136 ? -0.799 -15.033 -38.915 1.00 24.76 158 LEU B N 1
ATOM 2497 C CA . LEU B 1 136 ? 0.095 -15.979 -39.578 1.00 26.13 158 LEU B CA 1
ATOM 2498 C C . LEU B 1 136 ? 1.079 -15.285 -40.512 1.00 26.60 158 LEU B C 1
ATOM 2499 O O . LEU B 1 136 ? 2.273 -15.592 -40.512 1.00 25.86 158 LEU B O 1
ATOM 2504 N N . GLN B 1 137 ? 0.559 -14.384 -41.348 1.00 27.09 159 GLN B N 1
ATOM 2505 C CA . GLN B 1 137 ? 1.397 -13.628 -42.286 1.00 28.02 159 GLN B CA 1
ATOM 2506 C C . GLN B 1 137 ? 2.491 -12.850 -41.532 1.00 27.60 159 GLN B C 1
ATOM 2507 O O . GLN B 1 137 ? 3.667 -12.873 -41.893 1.00 27.36 159 GLN B O 1
ATOM 2513 N N . ARG B 1 138 ? 2.087 -12.174 -40.470 1.00 27.34 160 ARG B N 1
ATOM 2514 C CA . ARG B 1 138 ? 2.988 -11.378 -39.669 1.00 27.71 160 ARG B CA 1
ATOM 2515 C C . ARG B 1 138 ? 4.092 -12.231 -39.001 1.00 27.47 160 ARG B C 1
ATOM 2516 O O . ARG B 1 138 ? 5.269 -11.859 -39.020 1.00 27.05 160 ARG B O 1
ATOM 2524 N N . LEU B 1 139 ? 3.693 -13.354 -38.398 1.00 26.38 161 LEU B N 1
ATOM 2525 C CA . LEU B 1 139 ? 4.619 -14.248 -37.725 1.00 25.80 161 LEU B CA 1
ATOM 2526 C C . LEU B 1 139 ? 5.561 -14.921 -38.728 1.00 25.83 161 LEU B C 1
ATOM 2527 O O . LEU B 1 139 ? 6.714 -15.182 -38.419 1.00 25.06 161 LEU B O 1
ATOM 2532 N N . THR B 1 140 ? 5.046 -15.200 -39.922 1.00 25.30 162 THR B N 1
ATOM 2533 C CA . THR B 1 140 ? 5.809 -15.799 -40.985 1.00 25.11 162 THR B CA 1
ATOM 2534 C C . THR B 1 140 ? 6.841 -14.808 -41.526 1.00 26.02 162 THR B C 1
ATOM 2535 O O . THR B 1 140 ? 7.972 -15.178 -41.863 1.00 25.14 162 THR B O 1
ATOM 2539 N N . ASP B 1 141 ? 6.470 -13.538 -41.588 1.00 26.84 163 ASP B N 1
ATOM 2540 C CA . ASP B 1 141 ? 7.452 -12.522 -41.973 1.00 27.91 163 ASP B CA 1
ATOM 2541 C C . ASP B 1 141 ? 8.673 -12.477 -41.035 1.00 27.42 163 ASP B C 1
ATOM 2542 O O . ASP B 1 141 ? 9.780 -12.241 -41.495 1.00 27.73 163 ASP B O 1
ATOM 2547 N N . ILE B 1 142 ? 8.465 -12.706 -39.747 1.00 27.18 164 ILE B N 1
ATOM 2548 C CA . ILE B 1 142 ? 9.564 -12.774 -38.783 1.00 27.93 164 ILE B CA 1
ATOM 2549 C C . ILE B 1 142 ? 10.426 -14.038 -39.019 1.00 28.48 164 ILE B C 1
ATOM 2550 O O . ILE B 1 142 ? 11.673 -13.970 -39.073 1.00 29.32 164 ILE B O 1
ATOM 2555 N N . PHE B 1 143 ? 9.758 -15.176 -39.178 1.00 27.92 165 PHE B N 1
ATOM 2556 C CA . PHE B 1 143 ? 10.426 -16.439 -39.421 1.00 28.01 165 PHE B CA 1
ATOM 2557 C C . PHE B 1 143 ? 11.333 -16.356 -40.660 1.00 28.76 165 PHE B C 1
ATOM 2558 O O . PHE B 1 143 ? 12.502 -16.767 -40.609 1.00 28.58 165 PHE B O 1
ATOM 2566 N N . ARG B 1 144 ? 10.796 -15.807 -41.749 1.00 29.31 166 ARG B N 1
ATOM 2567 C CA . ARG B 1 144 ? 11.491 -15.727 -43.032 1.00 31.12 166 ARG B CA 1
ATOM 2568 C C . ARG B 1 144 ? 12.810 -14.970 -42.972 1.00 31.69 166 ARG B C 1
ATOM 2569 O O . ARG B 1 144 ? 13.674 -15.238 -43.775 1.00 31.22 166 ARG B O 1
ATOM 2577 N N . ARG B 1 145 ? 12.938 -14.025 -42.037 1.00 32.96 167 ARG B N 1
ATOM 2578 C CA . ARG B 1 145 ? 14.180 -13.262 -41.828 1.00 34.92 167 ARG B CA 1
ATOM 2579 C C . ARG B 1 145 ? 15.337 -14.159 -41.373 1.00 34.49 167 ARG B C 1
ATOM 2580 O O . ARG B 1 145 ? 16.503 -13.820 -41.586 1.00 34.72 167 ARG B O 1
ATOM 2588 N N . TYR B 1 146 ? 14.998 -15.286 -40.735 1.00 33.02 168 TYR B N 1
ATOM 2589 C CA . TYR B 1 146 ? 15.984 -16.181 -40.140 1.00 32.65 168 TYR B CA 1
ATOM 2590 C C . TYR B 1 146 ? 16.149 -17.433 -40.987 1.00 32.15 168 TYR B C 1
ATOM 2591 O O . TYR B 1 146 ? 17.179 -18.096 -40.917 1.00 30.27 168 TYR B O 1
ATOM 2600 N N . ASP B 1 147 ? 15.115 -17.749 -41.778 1.00 31.80 169 ASP B N 1
ATOM 2601 C CA . ASP B 1 147 ? 15.103 -18.920 -42.658 1.00 31.49 169 ASP B CA 1
ATOM 2602 C C . ASP B 1 147 ? 15.832 -18.576 -43.977 1.00 32.62 169 ASP B C 1
ATOM 2603 O O . ASP B 1 147 ? 15.240 -18.522 -45.050 1.00 32.53 169 ASP B O 1
ATOM 2608 N N . THR B 1 148 ? 17.138 -18.378 -43.870 1.00 33.90 170 THR B N 1
ATOM 2609 C CA . THR B 1 148 ? 17.984 -17.839 -44.946 1.00 35.04 170 THR B CA 1
ATOM 2610 C C . THR B 1 148 ? 18.163 -18.754 -46.160 1.00 35.20 170 THR B C 1
ATOM 2611 O O . THR B 1 148 ? 18.645 -18.313 -47.210 1.00 36.56 170 THR B O 1
ATOM 2615 N N . ASP B 1 149 ? 17.808 -20.024 -46.010 1.00 34.76 171 ASP B N 1
ATOM 2616 C CA . ASP B 1 149 ? 17.797 -20.956 -47.128 1.00 34.23 171 ASP B CA 1
ATOM 2617 C C . ASP B 1 149 ? 16.357 -21.434 -47.416 1.00 34.00 171 ASP B C 1
ATOM 2618 O O . ASP B 1 149 ? 16.167 -22.405 -48.130 1.00 33.34 171 ASP B O 1
ATOM 2623 N N . GLN B 1 150 ? 15.367 -20.747 -46.826 1.00 33.92 172 GLN B N 1
ATOM 2624 C CA . GLN B 1 150 ? 13.923 -20.923 -47.120 1.00 34.12 172 GLN B CA 1
ATOM 2625 C C . GLN B 1 150 ? 13.425 -22.374 -47.220 1.00 32.88 172 GLN B C 1
ATOM 2626 O O . GLN B 1 150 ? 12.766 -22.737 -48.187 1.00 32.27 172 GLN B O 1
ATOM 2632 N N . ASP B 1 151 ? 13.730 -23.179 -46.205 1.00 31.29 173 ASP B N 1
ATOM 2633 C CA . ASP B 1 151 ? 13.306 -24.575 -46.161 1.00 30.87 173 ASP B CA 1
ATOM 2634 C C . ASP B 1 151 ? 12.388 -24.900 -44.992 1.00 30.02 173 ASP B C 1
ATOM 2635 O O . ASP B 1 151 ? 12.099 -26.076 -44.751 1.00 31.12 173 ASP B O 1
ATOM 2640 N N . GLY B 1 152 ? 11.939 -23.882 -44.257 1.00 28.80 174 GLY B N 1
ATOM 2641 C CA . GLY B 1 152 ? 11.025 -24.101 -43.139 1.00 27.20 174 GLY B CA 1
ATOM 2642 C C . GLY B 1 152 ? 11.647 -24.473 -41.811 1.00 26.46 174 GLY B C 1
ATOM 2643 O O . GLY B 1 152 ? 10.953 -24.983 -40.918 1.00 27.30 174 GLY B O 1
ATOM 2644 N N . TRP B 1 153 ? 12.935 -24.196 -41.668 1.00 25.33 175 TRP B N 1
ATOM 2645 C CA . TRP B 1 153 ? 13.722 -24.518 -40.472 1.00 24.49 175 TRP B CA 1
ATOM 2646 C C . TRP B 1 153 ? 14.577 -23.314 -40.126 1.00 24.00 175 TRP B C 1
ATOM 2647 O O . TRP B 1 153 ? 15.079 -22.628 -41.001 1.00 22.64 175 TRP B O 1
ATOM 2658 N N . ILE B 1 154 ? 14.746 -23.028 -38.845 1.00 24.40 176 ILE B N 1
ATOM 2659 C CA . ILE B 1 154 ? 15.671 -21.965 -38.459 1.00 24.65 176 ILE B CA 1
ATOM 2660 C C . ILE B 1 154 ? 16.503 -22.502 -37.314 1.00 25.60 176 ILE B C 1
ATOM 2661 O O . ILE B 1 154 ? 16.118 -23.455 -36.647 1.00 26.63 176 ILE B O 1
ATOM 2666 N N . GLN B 1 155 ? 17.659 -21.914 -37.116 1.00 27.08 177 GLN B N 1
ATOM 2667 C CA . GLN B 1 155 ? 18.488 -22.233 -35.974 1.00 28.57 177 GLN B CA 1
ATOM 2668 C C . GLN B 1 155 ? 18.781 -20.892 -35.346 1.00 28.08 177 GLN B C 1
ATOM 2669 O O . GLN B 1 155 ? 19.372 -20.026 -36.001 1.00 27.31 177 GLN B O 1
ATOM 2675 N N . VAL B 1 156 ? 18.355 -20.709 -34.096 1.00 27.21 178 VAL B N 1
ATOM 2676 C CA . VAL B 1 156 ? 18.577 -19.424 -33.430 1.00 26.68 178 VAL B CA 1
ATOM 2677 C C . VAL B 1 156 ? 19.171 -19.585 -32.038 1.00 26.28 178 VAL B C 1
ATOM 2678 O O . VAL B 1 156 ? 18.949 -20.589 -31.361 1.00 27.10 178 VAL B O 1
ATOM 2682 N N . SER B 1 157 ? 19.877 -18.567 -31.603 1.00 25.83 179 SER B N 1
ATOM 2683 C CA . SER B 1 157 ? 20.348 -18.502 -30.247 1.00 26.57 179 SER B CA 1
ATOM 2684 C C . SER B 1 157 ? 19.242 -17.999 -29.324 1.00 27.16 179 SER B C 1
ATOM 2685 O O . SER B 1 157 ? 18.233 -17.420 -29.784 1.00 26.62 179 SER B O 1
ATOM 2688 N N . TYR B 1 158 ? 19.452 -18.257 -28.028 1.00 27.95 180 TYR B N 1
ATOM 2689 C CA . TYR B 1 158 ? 18.678 -17.705 -26.931 1.00 28.15 180 TYR B CA 1
ATOM 2690 C C . TYR B 1 158 ? 18.353 -16.214 -27.080 1.00 28.74 180 TYR B C 1
ATOM 2691 O O . TYR B 1 158 ? 17.195 -15.829 -27.065 1.00 28.65 180 TYR B O 1
ATOM 2700 N N . GLU B 1 159 ? 19.365 -15.369 -27.216 1.00 30.07 181 GLU B N 1
ATOM 2701 C CA . GLU B 1 159 ? 19.110 -13.944 -27.358 1.00 31.45 181 GLU B CA 1
ATOM 2702 C C . GLU B 1 159 ? 18.385 -13.514 -28.640 1.00 31.95 181 GLU B C 1
ATOM 2703 O O . GLU B 1 159 ? 17.597 -12.581 -28.598 1.00 32.84 181 GLU B O 1
ATOM 2709 N N . GLN B 1 160 ? 18.645 -14.181 -29.771 1.00 32.18 182 GLN B N 1
ATOM 2710 C CA . GLN B 1 160 ? 17.918 -13.913 -31.019 1.00 31.70 182 GLN B CA 1
ATOM 2711 C C . GLN B 1 160 ? 16.461 -14.214 -30.771 1.00 30.71 182 GLN B C 1
ATOM 2712 O O . GLN B 1 160 ? 15.596 -13.462 -31.158 1.00 29.73 182 GLN B O 1
ATOM 2718 N N . TYR B 1 161 ? 16.206 -15.354 -30.149 1.00 30.20 183 TYR B N 1
ATOM 2719 C CA . TYR B 1 161 ? 14.853 -15.772 -29.877 1.00 30.31 183 TYR B CA 1
ATOM 2720 C C . TYR B 1 161 ? 14.127 -14.756 -28.960 1.00 30.42 183 TYR B C 1
ATOM 2721 O O . TYR B 1 161 ? 12.959 -14.447 -29.192 1.00 30.89 183 TYR B O 1
ATOM 2730 N N . LEU B 1 162 ? 14.822 -14.232 -27.952 1.00 30.44 184 LEU B N 1
ATOM 2731 C CA . LEU B 1 162 ? 14.211 -13.281 -27.032 1.00 31.33 184 LEU B CA 1
ATOM 2732 C C . LEU B 1 162 ? 13.836 -11.994 -27.768 1.00 32.00 184 LEU B C 1
ATOM 2733 O O . LEU B 1 162 ? 12.743 -11.461 -27.576 1.00 31.67 184 LEU B O 1
ATOM 2738 N N . SER B 1 163 ? 14.747 -11.521 -28.616 1.00 33.11 185 SER B N 1
ATOM 2739 C CA . SER B 1 163 ? 14.531 -10.347 -29.463 1.00 34.25 185 SER B CA 1
ATOM 2740 C C . SER B 1 163 ? 13.412 -10.563 -30.480 1.00 34.26 185 SER B C 1
ATOM 2741 O O . SER B 1 163 ? 12.554 -9.702 -30.668 1.00 34.89 185 SER B O 1
ATOM 2744 N N . MET B 1 164 ? 13.424 -11.714 -31.124 1.00 34.36 186 MET B N 1
ATOM 2745 C CA . MET B 1 164 ? 12.298 -12.185 -31.928 1.00 35.84 186 MET B CA 1
ATOM 2746 C C . MET B 1 164 ? 10.963 -12.006 -31.168 1.00 36.29 186 MET B C 1
ATOM 2747 O O . MET B 1 164 ? 10.085 -11.247 -31.615 1.00 36.22 186 MET B O 1
ATOM 2752 N N . VAL B 1 165 ? 10.816 -12.698 -30.031 1.00 36.29 187 VAL B N 1
ATOM 2753 C CA . VAL B 1 165 ? 9.572 -12.670 -29.257 1.00 36.77 187 VAL B CA 1
ATOM 2754 C C . VAL B 1 165 ? 9.152 -11.254 -28.855 1.00 37.61 187 VAL B C 1
ATOM 2755 O O . VAL B 1 165 ? 7.971 -10.913 -28.927 1.00 36.72 187 VAL B O 1
ATOM 2759 N N . PHE B 1 166 ? 10.128 -10.440 -28.454 1.00 39.06 188 PHE B N 1
ATOM 2760 C CA . PHE B 1 166 ? 9.891 -9.057 -28.053 1.00 40.83 188 PHE B CA 1
ATOM 2761 C C . PHE B 1 166 ? 9.494 -8.133 -29.205 1.00 42.39 188 PHE B C 1
ATOM 2762 O O . PHE B 1 166 ? 8.728 -7.192 -28.998 1.00 43.60 188 PHE B O 1
ATOM 2770 N N . SER B 1 167 ? 10.043 -8.355 -30.397 1.00 43.62 189 SER B N 1
ATOM 2771 C CA . SER B 1 167 ? 9.574 -7.658 -31.606 1.00 44.98 189 SER B CA 1
ATOM 2772 C C . SER B 1 167 ? 8.089 -7.947 -31.882 1.00 46.53 189 SER B C 1
ATOM 2773 O O . SER B 1 167 ? 7.379 -7.096 -32.409 1.00 46.80 189 SER B O 1
ATOM 2776 N N . ILE B 1 168 ? 7.633 -9.149 -31.533 1.00 48.03 190 ILE B N 1
ATOM 2777 C CA . ILE B 1 168 ? 6.217 -9.505 -31.643 1.00 49.60 190 ILE B CA 1
ATOM 2778 C C . ILE B 1 168 ? 5.468 -8.669 -30.609 1.00 50.74 190 ILE B C 1
ATOM 2779 O O . ILE B 1 168 ? 4.690 -7.782 -30.971 1.00 51.32 190 ILE B O 1
ATOM 2784 N N . VAL B 1 169 ? 5.760 -8.927 -29.332 1.00 52.11 191 VAL B N 1
ATOM 2785 C CA . VAL B 1 169 ? 5.102 -8.282 -28.188 1.00 53.24 191 VAL B CA 1
ATOM 2786 C C . VAL B 1 169 ? 5.655 -6.875 -27.922 1.00 53.86 191 VAL B C 1
ATOM 2787 O O . VAL B 1 169 ? 4.929 -5.986 -27.451 1.00 54.52 191 VAL B O 1
ATOM 2791 N N . GLY C 2 2 ? 27.625 -23.816 -19.618 1.00 43.92 2 GLY C N 1
ATOM 2792 C CA . GLY C 2 2 ? 26.226 -24.373 -19.781 1.00 42.86 2 GLY C CA 1
ATOM 2793 C C . GLY C 2 2 ? 25.386 -23.342 -20.517 1.00 41.94 2 GLY C C 1
ATOM 2794 O O . GLY C 2 2 ? 25.952 -22.419 -21.108 1.00 42.54 2 GLY C O 1
ATOM 2795 N N . PRO C 2 3 ? 24.040 -23.445 -20.441 1.00 40.73 3 PRO C N 1
ATOM 2796 C CA . PRO C 2 3 ? 23.162 -22.504 -21.184 1.00 39.60 3 PRO C CA 1
ATOM 2797 C C . PRO C 2 3 ? 23.328 -21.042 -20.730 1.00 38.23 3 PRO C C 1
ATOM 2798 O O . PRO C 2 3 ? 23.756 -20.804 -19.607 1.00 38.14 3 PRO C O 1
ATOM 2802 N N . PRO C 2 4 ? 22.945 -20.059 -21.576 1.00 37.03 4 PRO C N 1
ATOM 2803 C CA . PRO C 2 4 ? 22.969 -18.656 -21.117 1.00 35.67 4 PRO C CA 1
ATOM 2804 C C . PRO C 2 4 ? 21.735 -18.280 -20.261 1.00 35.31 4 PRO C C 1
ATOM 2805 O O . PRO C 2 4 ? 21.348 -17.123 -20.198 1.00 34.68 4 PRO C O 1
ATOM 2809 N N . TYR C 2 5 ? 21.122 -19.266 -19.608 1.00 35.94 5 TYR C N 1
ATOM 2810 C CA . TYR C 2 5 ? 19.951 -19.042 -18.761 1.00 36.05 5 TYR C CA 1
ATOM 2811 C C . TYR C 2 5 ? 20.000 -19.980 -17.557 1.00 36.82 5 TYR C C 1
ATOM 2812 O O . TYR C 2 5 ? 20.559 -21.072 -17.657 1.00 37.44 5 TYR C O 1
ATOM 2821 N N . PRO C 2 6 ? 19.390 -19.579 -16.419 1.00 37.55 6 PRO C N 1
ATOM 2822 C CA . PRO C 2 6 ? 19.397 -20.441 -15.241 1.00 37.90 6 PRO C CA 1
ATOM 2823 C C . PRO C 2 6 ? 18.908 -21.845 -15.553 1.00 38.57 6 PRO C C 1
ATOM 2824 O O . PRO C 2 6 ? 17.928 -22.019 -16.301 1.00 38.09 6 PRO C O 1
ATOM 2828 N N . THR C 2 7 ? 19.569 -22.832 -14.958 1.00 39.43 7 THR C N 1
ATOM 2829 C CA . THR C 2 7 ? 19.095 -24.213 -15.020 1.00 40.97 7 THR C CA 1
ATOM 2830 C C . THR C 2 7 ? 18.983 -24.849 -13.606 1.00 41.16 7 THR C C 1
ATOM 2831 O O . THR C 2 7 ? 19.241 -26.056 -13.400 1.00 41.43 7 THR C O 1
ATOM 2835 N N . TYR C 2 8 ? 18.525 -24.012 -12.664 1.00 40.95 8 TYR C N 1
ATOM 2836 C CA . TYR C 2 8 ? 18.554 -24.240 -11.225 1.00 40.38 8 TYR C CA 1
ATOM 2837 C C . TYR C 2 8 ? 18.331 -22.867 -10.582 1.00 40.90 8 TYR C C 1
ATOM 2838 O O . TYR C 2 8 ? 18.396 -21.852 -11.299 1.00 41.39 8 TYR C O 1
ATOM 2847 N N . PRO C 2 9 ? 17.886 -22.803 -9.303 1.00 40.54 9 PRO C N 1
ATOM 2848 C CA . PRO C 2 9 ? 16.802 -21.978 -8.822 1.00 39.83 9 PRO C CA 1
ATOM 2849 C C . PRO C 2 9 ? 17.628 -20.711 -8.508 1.00 39.06 9 PRO C C 1
ATOM 2850 O O . PRO C 2 9 ? 18.155 -20.554 -7.398 1.00 39.25 9 PRO C O 1
ATOM 2854 N N . GLY C 2 10 ? 17.829 -19.867 -9.519 1.00 38.40 10 GLY C N 1
ATOM 2855 C CA . GLY C 2 10 ? 18.680 -18.680 -9.391 1.00 37.00 10 GLY C CA 1
ATOM 2856 C C . GLY C 2 10 ? 17.936 -17.396 -9.076 1.00 36.44 10 GLY C C 1
ATOM 2857 O O . GLY C 2 10 ? 18.557 -16.347 -8.906 1.00 36.22 10 GLY C O 1
ATOM 2858 N N . TYR C 2 11 ? 16.608 -17.480 -9.020 1.00 35.43 11 TYR C N 1
ATOM 2859 C CA . TYR C 2 11 ? 15.719 -16.359 -8.675 1.00 35.36 11 TYR C CA 1
ATOM 2860 C C . TYR C 2 11 ? 14.418 -16.987 -8.115 1.00 35.18 11 TYR C C 1
ATOM 2861 O O . TYR C 2 11 ? 14.157 -18.156 -8.367 1.00 35.25 11 TYR C O 1
ATOM 2870 N N . PRO C 2 12 ? 13.599 -16.219 -7.367 1.00 36.03 12 PRO C N 1
ATOM 2871 C CA . PRO C 2 12 ? 12.246 -16.699 -6.960 1.00 36.79 12 PRO C CA 1
ATOM 2872 C C . PRO C 2 12 ? 11.215 -16.762 -8.127 1.00 38.10 12 PRO C C 1
ATOM 2873 O O . PRO C 2 12 ? 11.271 -15.925 -9.025 1.00 38.93 12 PRO C O 1
ATOM 2877 N N . GLY C 2 13 ? 10.304 -17.728 -8.198 1.00 38.84 13 GLY C N 1
ATOM 2878 C CA . GLY C 2 13 ? 10.404 -19.055 -7.702 1.00 40.04 13 GLY C CA 1
ATOM 2879 C C . GLY C 2 13 ? 10.529 -19.778 -9.044 1.00 41.74 13 GLY C C 1
ATOM 2880 O O . GLY C 2 13 ? 9.538 -20.045 -9.744 1.00 41.12 13 GLY C O 1
ATOM 2881 N N . TYR C 2 14 ? 11.785 -19.998 -9.423 1.00 42.79 14 TYR C N 1
ATOM 2882 C CA . TYR C 2 14 ? 12.200 -20.814 -10.544 1.00 44.02 14 TYR C CA 1
ATOM 2883 C C . TYR C 2 14 ? 11.412 -22.130 -10.661 1.00 45.80 14 TYR C C 1
ATOM 2884 O O . TYR C 2 14 ? 11.119 -22.573 -11.776 1.00 45.61 14 TYR C O 1
ATOM 2893 N N . SER C 2 15 ? 11.063 -22.738 -9.524 1.00 47.54 15 SER C N 1
ATOM 2894 C CA . SER C 2 15 ? 10.242 -23.967 -9.514 1.00 50.25 15 SER C CA 1
ATOM 2895 C C . SER C 2 15 ? 8.755 -23.700 -9.153 1.00 51.62 15 SER C C 1
ATOM 2896 O O . SER C 2 15 ? 8.220 -24.280 -8.184 1.00 51.98 15 SER C O 1
ATOM 2899 N N . GLN C 2 16 ? 8.104 -22.829 -9.936 1.00 52.69 16 GLN C N 1
ATOM 2900 C CA . GLN C 2 16 ? 6.741 -22.348 -9.662 1.00 53.51 16 GLN C CA 1
ATOM 2901 C C . GLN C 2 16 ? 6.122 -21.694 -10.899 1.00 53.96 16 GLN C C 1
ATOM 2902 O O . GLN C 2 16 ? 6.433 -22.066 -12.037 1.00 54.56 16 GLN C O 1
ATOM 2908 N N . GLN D 2 1 ? -9.867 -29.030 -54.637 1.00 47.13 1 GLN D N 1
ATOM 2909 C CA . GLN D 2 1 ? -10.488 -27.709 -54.271 1.00 46.39 1 GLN D CA 1
ATOM 2910 C C . GLN D 2 1 ? -9.425 -26.841 -53.589 1.00 45.08 1 GLN D C 1
ATOM 2911 O O . GLN D 2 1 ? -8.509 -27.404 -52.997 1.00 46.37 1 GLN D O 1
ATOM 2917 N N . GLY D 2 2 ? -9.471 -25.504 -53.690 1.00 42.47 2 GLY D N 1
ATOM 2918 C CA . GLY D 2 2 ? -10.384 -24.724 -54.554 1.00 38.68 2 GLY D CA 1
ATOM 2919 C C . GLY D 2 2 ? -9.812 -24.667 -55.957 1.00 35.16 2 GLY D C 1
ATOM 2920 O O . GLY D 2 2 ? -9.437 -25.699 -56.483 1.00 35.40 2 GLY D O 1
ATOM 2921 N N . PRO D 2 3 ? -9.701 -23.464 -56.555 1.00 32.78 3 PRO D N 1
ATOM 2922 C CA . PRO D 2 3 ? -9.281 -23.374 -57.967 1.00 30.65 3 PRO D CA 1
ATOM 2923 C C . PRO D 2 3 ? -7.812 -23.765 -58.174 1.00 28.36 3 PRO D C 1
ATOM 2924 O O . PRO D 2 3 ? -7.031 -23.727 -57.236 1.00 27.14 3 PRO D O 1
ATOM 2928 N N . PRO D 2 4 ? -7.434 -24.110 -59.407 1.00 27.19 4 PRO D N 1
ATOM 2929 C CA . PRO D 2 4 ? -6.032 -24.503 -59.655 1.00 26.35 4 PRO D CA 1
ATOM 2930 C C . PRO D 2 4 ? -5.110 -23.298 -59.909 1.00 25.66 4 PRO D C 1
ATOM 2931 O O . PRO D 2 4 ? -4.169 -23.374 -60.701 1.00 25.73 4 PRO D O 1
ATOM 2935 N N . TYR D 2 5 ? -5.383 -22.193 -59.236 1.00 25.38 5 TYR D N 1
ATOM 2936 C CA . TYR D 2 5 ? -4.600 -20.952 -59.400 1.00 24.71 5 TYR D CA 1
ATOM 2937 C C . TYR D 2 5 ? -4.611 -20.107 -58.112 1.00 24.04 5 TYR D C 1
ATOM 2938 O O . TYR D 2 5 ? -5.411 -20.381 -57.195 1.00 23.22 5 TYR D O 1
ATOM 2947 N N . PRO D 2 6 ? -3.725 -19.081 -58.031 1.00 23.19 6 PRO D N 1
ATOM 2948 C CA . PRO D 2 6 ? -3.567 -18.414 -56.749 1.00 23.08 6 PRO D CA 1
ATOM 2949 C C . PRO D 2 6 ? -4.841 -17.711 -56.289 1.00 23.11 6 PRO D C 1
ATOM 2950 O O . PRO D 2 6 ? -5.584 -17.213 -57.101 1.00 23.44 6 PRO D O 1
ATOM 2954 N N . THR D 2 7 ? -5.083 -17.714 -54.986 1.00 24.14 7 THR D N 1
ATOM 2955 C CA . THR D 2 7 ? -6.235 -17.046 -54.356 1.00 25.37 7 THR D CA 1
ATOM 2956 C C . THR D 2 7 ? -5.875 -16.126 -53.157 1.00 25.35 7 THR D C 1
ATOM 2957 O O . THR D 2 7 ? -6.678 -15.281 -52.819 1.00 25.82 7 THR D O 1
ATOM 2961 N N . TYR D 2 8 ? -4.723 -16.275 -52.564 1.00 26.19 8 TYR D N 1
ATOM 2962 C CA . TYR D 2 8 ? -4.322 -15.447 -51.470 1.00 27.59 8 TYR D CA 1
ATOM 2963 C C . TYR D 2 8 ? -4.393 -13.973 -51.821 1.00 29.53 8 TYR D C 1
ATOM 2964 O O . TYR D 2 8 ? -3.898 -13.568 -52.813 1.00 29.40 8 TYR D O 1
ATOM 2973 N N . PRO D 2 9 ? -5.037 -13.182 -50.987 1.00 32.32 9 PRO D N 1
ATOM 2974 C CA . PRO D 2 9 ? -5.051 -11.750 -51.194 1.00 34.51 9 PRO D CA 1
ATOM 2975 C C . PRO D 2 9 ? -3.754 -10.963 -51.052 1.00 37.45 9 PRO D C 1
ATOM 2976 O O . PRO D 2 9 ? -3.662 -9.984 -51.685 1.00 39.29 9 PRO D O 1
ATOM 2980 N N . GLY D 2 10 ? -2.736 -11.411 -50.364 1.00 40.94 10 GLY D N 1
ATOM 2981 C CA . GLY D 2 10 ? -2.730 -11.525 -48.942 1.00 45.35 10 GLY D CA 1
ATOM 2982 C C . GLY D 2 10 ? -2.471 -10.307 -48.087 1.00 47.88 10 GLY D C 1
ATOM 2983 O O . GLY D 2 10 ? -3.211 -10.080 -47.170 1.00 48.21 10 GLY D O 1
ATOM 2984 N N . TYR D 2 11 ? -1.398 -9.569 -48.353 1.00 50.55 11 TYR D N 1
ATOM 2985 C CA . TYR D 2 11 ? -0.852 -8.631 -47.376 1.00 53.35 11 TYR D CA 1
ATOM 2986 C C . TYR D 2 11 ? -0.274 -7.317 -47.931 1.00 54.93 11 TYR D C 1
ATOM 2987 O O . TYR D 2 11 ? 0.901 -7.226 -48.210 1.00 55.02 11 TYR D O 1
ATOM 2996 N N . PRO D 2 12 ? -1.124 -6.307 -48.041 1.00 56.33 12 PRO D N 1
ATOM 2997 C CA . PRO D 2 12 ? -1.038 -5.219 -49.010 1.00 56.98 12 PRO D CA 1
ATOM 2998 C C . PRO D 2 12 ? 0.248 -5.159 -49.846 1.00 57.69 12 PRO D C 1
ATOM 2999 O O . PRO D 2 12 ? 0.262 -5.650 -50.988 1.00 57.97 12 PRO D O 1
#

GO terms:
  GO:0001938 positive regulation of endothelial cell proliferation (P, IDA)
  GO:0005509 calcium ion binding (F, IDA)
  GO:0034605 cellular response to heat (P, IDA)
  GO:0070971 endoplasmic reticulum exit site (C, IDA)
  GO:0005634 nucleus (C, IDA)
  GO:0036324 vascular endothelial growth factor receptor-2 signaling pathway (P, IDA)
  GO:0005737 cytoplasm (C, IDA)
  GO:0031410 cytoplasmic vesicle (C, IDA)
  GO:0045766 positive regulation of angiogenesis (P, IDA)
  GO:0010595 positive regulation of endothelial cell migration (P, IDA)
  GO:0042803 protein homodimerization activity (F, IDA)
  GO:0030127 COPII vesicle coat (C, IDA)
  GO:0030948 negative regulation of vascular endothelial growth factor receptor signaling pathway (P, IDA)
  GO:0032007 negative regulation of TOR signaling (P, IDA)
  GO:0051898 negative regulation of phosphatidylinositol 3-kinase/protein kinase B signal transduction (P, IDA)
  GO:0006886 intracellular protein transport (P, IDA)
  GO:0005737 cytoplasm (C, EXP)
  GO:0005768 endosome (C, EXP)
  GO:0005789 endoplasmic reticulum membrane (C, EXP)
  GO:0014029 neural crest formation (P, IMP)

Radius of gyration: 24.44 Å; Cα contacts (8 Å, |Δi|>4): 425; chains: 4; bounding box: 51×45×72 Å

Sequence (362 aa):
DQSFLWNVFQRVDKDRSGVISDTELQQALSNGTWTPFNPVTVRSIISMFDRENKAGVNFSEFTGVWKYITDWQNVFRTYDRDNSGMIDKNELKQALSGFGYRLSDQFHDILIRKFDRQGRGQIAFDDFIQGCIVLQRLTDIFRRYDTDQDGWIQVSYEQYLSMVFSIVQSFLWNVFQRVDKDRSGVISDTELQQALSNGTWTPFNPVTVRSIISMFDRENKAGVNFSEFTGVWKYITDWQNVFRTYDRDNSGMIDKNELKQALSGFGYRLSDQFHDILIRKFDRQGRGQIAFDDFIQGCIVLQRLTDIFRRYDTDQDGWIQVSYEQYLSMVFSIVGPPYPTYPGYPGYSQQGPPYPTYPGYP

CATH classification: 1.10.238.10

Secondary structure (DSSP, 8-state):
-HHHHHHHHHHH-TT--SSB-HHHHHHH---SSSSPP-HHHHHHHHHHH-SSSSSSB-HHHHHHHHHHHHHHHHHHHHH-TT--SSEEHHHHHHHHHHHT----HHHHHHHHHHH-SSSSSEE-HHHHHHHHHHHHHHHHHHHTT-TTSSSEEEEEHHHHHHHHHTT-/--HHHHHHHHH-TT-SSSEEHHHHHHT---SSSSPP-HHHHHHHHHHH-SSSSSEE-HHHHHHHHHHHHHHHHHHHHH-TT-SSSB-HHHHHHHHHHTT----HHHHHHHHHHH-SSSSSSB-HHHHHHHHHHHHHHHHHHHHH-TT-SSEEEEEHHHHHHHHHHH-/--SS-SS--STTTT-/---SS-------

Organism: Homo sapiens (NCBI:txid9606)

Solvent-accessible surface area: 18866 Å² total; per-residue (Å²): 141,123,79,106,14,118,74,22,2,90,160,12,7,126,102,218,74,41,44,0,32,20,84,11,2,40,112,54,29,78,4,68,52,256,81,95,2,12,70,88,0,1,142,10,0,5,83,37,8,21,141,114,146,60,59,0,0,37,50,82,10,8,20,17,1,90,110,7,9,39,69,1,66,73,26,18,147,88,32,8,138,84,136,60,41,22,0,28,48,96,11,9,69,87,0,2,72,46,5,20,10,143,26,37,64,120,0,8,68,42,8,15,181,73,24,23,121,92,55,182,37,47,5,5,10,0,2,4,0,13,8,9,2,26,2,15,110,2,3,61,13,0,69,142,52,2,121,101,91,73,3,126,4,104,2,22,33,49,62,9,0,35,9,5,12,71,56,92,155,85,146,35,123,106,1,7,80,165,2,3,132,93,175,78,34,43,0,33,34,74,10,0,37,100,45,20,80,6,46,22,247,72,96,0,12,59,71,0,1,125,11,0,4,79,42,32,21,212,104,148,62,74,0,0,39,49,84,16,0,30,27,0,36,135,11,5,58,35,1,59,75,9,14,150,38,5,10,116,85,132,63,34,16,0,39,63,105,11,6,71,58,0,3,70,38,24,67,28,229,25,52,62,141,2,6,47,58,6,15,179,86,24,20,124,67,66,193,36,46,6,2,7,0,3,2,0,11,6,4,2,25,2,25,106,8,16,47,20,5,129,171,71,7,122,101,112,84,25,123,6,115,2,18,3,44,67,9,0,39,7,9,9,80,46,94,92,18,15,3,1,70,109,102,22,18,18,22,52,96,104,150,20,38,136,146,123,25,65,36,10,81,101